Protein 5H91 (pdb70)

B-factor: mean 26.89, std 9.25, range [15.27, 72.57]

Organism: Levilactobacillus brevis (strain ATCC 367 / BCRC 12310 / CIP 105137 / JCM 1170 / LMG 11437 / NCIMB 947 / NCTC 947) (NCBI:txid387344)

Sequence (434 aa):
LTTEQLAKYIDHTNLKADATEADIKQLCDEAKKFNTASSVCVNSYWIPFVTEQLKGTDVNPIAVVGFPLGAMATESEIFEATTAIDQGAEEIDMVLNVGELKGGNDEKVLADIQQGLADAVHAKGKILKVILENALLTKDEIVRACQLSEKAGADFVKTSTGYSTSGAKVEDVKLMRETVGDRLGVKASGGIHSREEALAMIDDAGASRMGVSSATVAILTLTTEQLAKYIDHTNLKADATEADIKQLCDEAKKFNTASVCVNSYWIPFVTEQLKGTDVNPIAVVGFPLGAMATESEIFEATTAIDQGAEEIDMVLNVGELKGGNDEKVLADIQGLADAVHAKGKILKVILENALLTKDEIVRACQLSEKAGADFVKTSTGYSTSGAKVEDVKLMRETVGDRLGVKASGGIHSREEALAMIDAGASRMGVSATVAILT

InterPro domains:
  IPR002915 DeoC/FbaB/LacD aldolase [PF01791] (9-212)
  IPR002915 DeoC/FbaB/LacD aldolase [SM01133] (7-220)
  IPR011343 Deoxyribose-phosphate aldolase [PIRSF001357] (4-225)
  IPR011343 Deoxyribose-phosphate aldolase [PTHR10889] (4-224)
  IPR011343 Deoxyribose-phosphate aldolase [TIGR00126] (7-217)
  IPR011343 Deoxyribose-phosphate aldolase [cd00959] (8-212)
  IPR013785 Aldolase-type TIM barrel [G3DSA:3.20.20.70] (3-229)
  IPR028581 Deoxyribose-phosphate aldolase type I [MF_00114] (6-222)

Nearest PDB structures (foldseek):
  5h91-assembly1_B  TM=1.003E+00  e=4.772E-48  Levilactobacillus brevis
  4xbk-assembly1_B  TM=1.003E+00  e=1.046E-47  Levilactobacillus brevis ATCC 14869 = DSM 20054
  4xbs-assembly1_B  TM=1.002E+00  e=2.148E-47  Levilactobacillus brevis ATCC 14869 = DSM 20054
  6msw-assembly2_B  TM=9.819E-01  e=1.161E-30  Halalkalibacterium halodurans C-125
  6d33-assembly1_B  TM=9.841E-01  e=3.769E-30  Halalkalibacterium halodurans C-125

Solvent-accessible surface area: 15755 Å² total; per-residue (Å²): 98,67,61,116,83,0,0,110,57,0,0,2,16,29,17,130,17,46,5,25,66,73,57,0,93,101,7,0,59,32,0,77,160,34,60,1,18,1,0,0,0,9,2,39,14,0,66,44,0,40,119,38,5,155,84,61,121,6,56,12,0,0,2,0,4,18,3,10,2,9,10,7,32,81,1,0,49,60,6,0,32,16,1,13,100,57,15,0,58,12,0,0,0,0,0,5,1,3,2,9,74,41,50,33,38,122,101,0,23,64,3,0,61,17,0,0,87,16,0,75,91,78,66,53,54,0,0,0,0,0,6,4,31,40,13,77,105,119,33,0,41,101,0,0,78,4,0,57,148,0,30,6,42,21,0,8,0,1,12,50,75,34,128,38,14,16,93,59,120,3,0,100,43,0,56,109,26,0,21,138,143,12,14,0,0,0,6,16,50,7,119,42,83,140,71,0,46,40,15,28,125,15,17,5,49,31,0,9,2,70,38,1,59,70,4,11,113,97,71,67,132,87,0,0,90,55,0,0,2,18,26,17,128,16,43,5,22,64,73,57,0,98,101,7,0,63,28,0,73,152,46,68,0,18,1,0,0,0,9,3,38,15,0,63,36,0,40,112,31,4,168,86,58,126,5,53,11,0,0,2,0,3,21,3,10,2,10,18,8,32,81,0,0,47,66,8,0,26,15,1,17,116,49,16,0,58,12,0,0,0,1,0,4,0,2,2,0,67,41,41,40,41,129,106,0,36,63,2,0,64,19,0,0,80,18,0,71,90,97,60,58,53,0,0,0,0,0,6,4,33,40,15,74,113,101,17,0,40,56,0,0,100,19,0,53,148,0,30,7,42,22,0,8,0,1,12,51,73,34,124,37,14,16,87,42,111,4,0,89,43,0,56,131,21,0,23,139,140,11,13,0,0,0,8,19,53,7,122,34,78,122,75,0,46,43,17,30,125,7,14,4,48,30,0,8,4,75,31,0,58,68,2,9,117

Secondary structure (DSSP, 8-state):
--HHHHHTTEEEE---TT--HHHHHHHHHHHHHHT-SEEEE-GGGHHHHHHHHTTSSPEEEEE-STTT--S-HHHHHHHHHHHHHTT-SEEEEE--HHHHHTT-HHHHHHHHHHHHHHHHHTT-EEEEE--GGGS-HHHHHHHHHHHHHHT-SEEE---SSSS----HHHHHHHHHHHTTSSEEEEESS--SHHHHHHHHHHT-SEEEESSHHHHH-/--HHHHGGGEEEE---TT--HHHHHHHHHHHHHHT-SEEEE-GGGHHHHHHHTTTSSPEEEEE-STTT--S-HHHHHHHHHHHHHTT-SEEEEE--HHHHHTT-HHHHHHHHHHHHHHHHHTT-EEEEE--GGGS-HHHHHHHHHHHHHHT-SEEE---SSSS----HHHHHHHHHHHTTSSEEEEESS--SHHHHHHHHHHT-SEEEES-HHHHH-

Foldseek 3Di:
DALLVLQQQEQAEDEDPPQDLVNLLVSLVVCQVSVHQEHEYAQVCLLVSQVSCPPHNYAYAYEFPPDQLPDDLVVSLVSRLVSVVSGHQEYEYEFNQVCLVVVVLVVSLVSLLSNQVSQVVSPHAYEYEDQCVSDDLVSLLVNLVSNVVSPHQEYEHRRQPDPFFFDLVSLLSSCVNCPVRHAYEGEYPQAELVSSVSSVVSGHSHYYDHNSVRHSD/DALLVLLQQEQAEDEDPPQDLVNLLVSLVVCQVSVHQEHEYA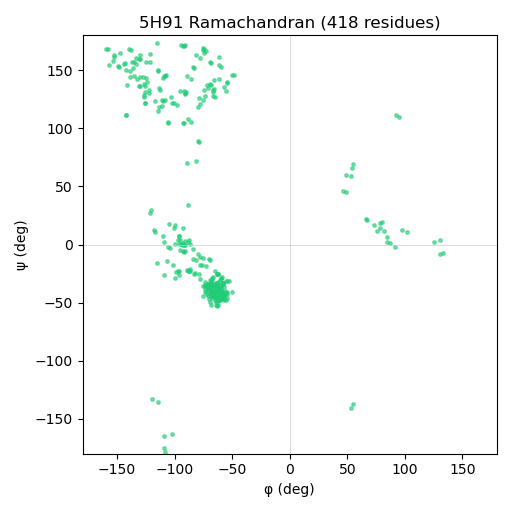LVCLLVSQVSQPPHNHAYAYEFPPDQLQDDLVRRQCSRLVSVVSGHQEYEYEFNQVCLVVVVLVVSLVSLLSNQVSQVVSVHAYEYADQQVSDDLVSLLSNLVSNVVSPHQEYEHRRQPDDFFFDLVSLLSSCVNCPVVHAYEGEYDQAELVSSVSSVVSGHSHYYDNNSVRHSD

Radius of gyration: 21.19 Å; Cα contacts (8 Å, |Δi|>4): 996; chains: 2; bounding box: 48×64×49 Å

CATH classification: 3.20.20.70

Structure (mmCIF, N/CA/C/O backbone):
data_5H91
#
_entry.id   5H91
#
_cell.length_a   97.381
_cell.length_b   97.381
_cell.length_c   119.921
_cell.angle_alpha   90.00
_cell.angle_beta   90.00
_cell.angle_gamma   90.00
#
_symmetry.space_group_name_H-M   'P 41 21 2'
#
loop_
_entity.id
_entity.type
_entity.pdbx_description
1 polymer 'Deoxyribose-phosphate aldolase'
2 non-polymer 'ACETIC ACID'
3 water water
#
loop_
_atom_site.group_PDB
_atom_site.id
_atom_site.type_symbol
_atom_site.label_atom_id
_atom_site.label_alt_id
_atom_site.label_comp_id
_atom_site.label_asym_id
_atom_site.label_entity_id
_atom_site.label_seq_id
_atom_site.pdbx_PDB_ins_code
_atom_site.Cartn_x
_atom_site.Cartn_y
_atom_site.Cartn_z
_atom_site.occupancy
_atom_site.B_iso_or_equiv
_atom_site.auth_seq_id
_atom_site.auth_comp_id
_atom_site.auth_asym_id
_atom_site.auth_atom_id
_atom_site.pdbx_PDB_model_num
ATOM 1 N N . LEU A 1 39 ? -14.953 -3.621 -37.319 1.00 54.94 3 LEU A N 1
ATOM 2 C CA . LEU A 1 39 ? -14.441 -3.997 -36.003 1.00 46.03 3 LEU A CA 1
ATOM 3 C C . LEU A 1 39 ? -12.914 -3.881 -35.941 1.00 38.55 3 LEU A C 1
ATOM 4 O O . LEU A 1 39 ? -12.197 -4.667 -36.560 1.00 48.30 3 LEU A O 1
ATOM 9 N N . THR A 1 40 ? -12.428 -2.889 -35.198 1.00 41.44 4 THR A N 1
ATOM 10 C CA . THR A 1 40 ? -10.998 -2.732 -34.949 1.00 38.86 4 THR A CA 1
ATOM 11 C C . THR A 1 40 ? -10.512 -3.811 -33.983 1.00 44.93 4 THR A C 1
ATOM 12 O O . THR A 1 40 ? -11.318 -4.495 -33.342 1.00 37.92 4 THR A O 1
ATOM 16 N N . THR A 1 41 ? -9.195 -3.962 -33.879 1.00 40.29 5 THR A N 1
ATOM 17 C CA . THR A 1 41 ? -8.619 -4.944 -32.966 1.00 35.87 5 THR A CA 1
ATOM 18 C C . THR A 1 41 ? -8.955 -4.597 -31.513 1.00 38.97 5 THR A C 1
ATOM 19 O O . THR A 1 41 ? -9.150 -5.490 -30.688 1.00 37.40 5 THR A O 1
ATOM 23 N N . GLU A 1 42 ? -9.046 -3.306 -31.204 1.00 33.40 6 GLU A N 1
ATOM 24 C CA . GLU A 1 42 ? -9.410 -2.875 -29.852 1.00 35.96 6 GLU A CA 1
ATOM 25 C C . GLU A 1 42 ? -10.848 -3.263 -29.504 1.00 38.84 6 GLU A C 1
ATOM 26 O O . GLU A 1 42 ? -11.126 -3.717 -28.390 1.00 36.02 6 GLU A O 1
ATOM 32 N N . GLN A 1 43 ? -11.775 -3.071 -30.439 1.00 33.16 7 GLN A N 1
ATOM 33 C CA . GLN A 1 43 ? -13.164 -3.410 -30.134 1.00 37.50 7 GLN A CA 1
ATOM 34 C C . GLN A 1 43 ? -13.420 -4.920 -30.210 1.00 31.17 7 GLN A C 1
ATOM 35 O O . GLN A 1 43 ? -14.271 -5.439 -29.490 1.00 32.56 7 GLN A O 1
ATOM 41 N N . LEU A 1 44 ? -12.671 -5.629 -31.052 1.00 29.29 8 LEU A N 1
ATOM 42 C CA . LEU A 1 44 ? -12.781 -7.086 -31.087 1.00 31.19 8 LEU A CA 1
ATOM 43 C C . LEU A 1 44 ? -12.273 -7.662 -29.762 1.00 28.84 8 LEU A C 1
ATOM 44 O O . LEU A 1 44 ? -12.862 -8.596 -29.217 1.00 25.17 8 LEU A O 1
ATOM 49 N N . ALA A 1 45 ? -11.190 -7.093 -29.241 1.00 27.79 9 ALA A N 1
ATOM 50 C CA . ALA A 1 45 ? -10.646 -7.532 -27.956 1.00 28.58 9 ALA A CA 1
ATOM 51 C C . ALA A 1 45 ? -11.664 -7.416 -26.816 1.00 26.74 9 ALA A C 1
ATOM 52 O O . ALA A 1 45 ? -11.666 -8.231 -25.892 1.00 22.37 9 ALA A O 1
ATOM 54 N N . LYS A 1 46 ? -12.545 -6.422 -26.880 1.00 28.42 10 LYS A N 1
ATOM 55 C CA . LYS A 1 46 ? -13.540 -6.243 -25.823 1.00 26.17 10 LYS A CA 1
ATOM 56 C C . LYS A 1 46 ? -14.609 -7.353 -25.809 1.00 24.44 10 LYS A C 1
ATOM 57 O O . LYS A 1 46 ? -15.367 -7.487 -24.838 1.00 22.87 10 LYS A O 1
ATOM 63 N N . TYR A 1 47 ? -14.672 -8.150 -26.874 1.00 22.51 11 TYR A N 1
ATOM 64 C CA . TYR A 1 47 ? -15.559 -9.314 -26.889 1.00 24.30 11 TYR A CA 1
ATOM 65 C C . TYR A 1 47 ? -14.943 -10.512 -26.178 1.00 21.71 11 TYR A C 1
ATOM 66 O O . TYR A 1 47 ? -15.633 -11.505 -25.920 1.00 23.18 11 TYR A O 1
ATOM 75 N N . ILE A 1 48 ? -13.646 -10.441 -25.896 1.00 19.97 12 ILE A N 1
ATOM 76 C CA . ILE A 1 48 ? -12.885 -11.656 -25.605 1.00 20.87 12 ILE A CA 1
ATOM 77 C C . ILE A 1 48 ? -12.588 -11.888 -24.124 1.00 20.56 12 ILE A C 1
ATOM 78 O O . ILE A 1 48 ? -12.074 -11.007 -23.426 1.00 19.18 12 ILE A O 1
ATOM 83 N N . ASP A 1 49 ? -12.949 -13.078 -23.646 1.00 19.32 13 ASP A N 1
ATOM 84 C CA . ASP A 1 49 ? -12.464 -13.571 -22.372 1.00 18.65 13 ASP A CA 1
ATOM 85 C C . ASP A 1 49 ? -11.228 -14.384 -22.728 1.00 19.22 13 ASP A C 1
ATOM 86 O O . ASP A 1 49 ? -11.342 -15.475 -23.268 1.00 18.56 13 ASP A O 1
ATOM 91 N N . HIS A 1 50 ? -10.051 -13.830 -22.457 1.00 19.18 14 HIS A N 1
ATOM 92 C CA . HIS A 1 50 ? -8.784 -14.461 -22.825 1.00 20.09 14 HIS A CA 1
ATOM 93 C C . HIS A 1 50 ? -8.479 -15.566 -21.810 1.00 18.62 14 HIS A C 1
ATOM 94 O O . HIS A 1 50 ? -8.459 -15.320 -20.598 1.00 19.41 14 HIS A O 1
ATOM 101 N N . THR A 1 51 ? -8.243 -16.773 -22.313 1.00 19.78 15 THR A N 1
ATOM 102 C CA . THR A 1 51 ? -8.422 -17.987 -21.522 1.00 18.15 15 THR A CA 1
ATOM 103 C C . THR A 1 51 ? -7.231 -18.948 -21.590 1.00 19.29 15 THR A C 1
ATOM 104 O O . THR A 1 51 ? -6.660 -19.184 -22.659 1.00 18.85 15 THR A O 1
ATOM 108 N N . ASN A 1 52 ? -6.845 -19.486 -20.435 1.00 18.60 16 ASN A N 1
ATOM 109 C CA . ASN A 1 52 ? -5.991 -20.674 -20.396 1.00 18.41 16 ASN A CA 1
ATOM 110 C C . ASN A 1 52 ? -6.455 -21.536 -19.236 1.00 19.36 16 ASN A C 1
ATOM 111 O O . ASN A 1 52 ? -6.299 -21.152 -18.068 1.00 18.14 16 ASN A O 1
ATOM 116 N N . LEU A 1 53 ? -7.024 -22.692 -19.568 1.00 18.88 17 LEU A N 1
ATOM 117 C CA . LEU A 1 53 ? -7.598 -23.584 -18.567 1.00 18.81 17 LEU A CA 1
ATOM 118 C C . LEU A 1 53 ? -6.884 -24.924 -18.557 1.00 20.46 17 LEU A C 1
ATOM 119 O O . LEU A 1 53 ? -7.368 -25.891 -17.959 1.00 18.95 17 LEU A O 1
ATOM 124 N N . LYS A 1 54 ? -5.733 -25.002 -19.223 1.00 18.85 18 LYS A N 1
ATOM 125 C CA . LYS A 1 54 ? -5.052 -26.289 -19.345 1.00 19.43 18 LYS A CA 1
ATOM 126 C C . LYS A 1 54 ? -4.564 -26.780 -17.981 1.00 16.56 18 LYS A C 1
ATOM 127 O O . LYS A 1 54 ? -4.100 -25.989 -17.153 1.00 18.88 18 LYS A O 1
ATOM 133 N N . ALA A 1 55 ? -4.675 -28.085 -17.753 1.00 18.00 19 ALA A N 1
ATOM 134 C CA . ALA A 1 55 ? -4.330 -28.673 -16.457 1.00 18.06 19 ALA A CA 1
ATOM 135 C C . ALA A 1 55 ? -2.858 -28.491 -16.125 1.00 21.38 19 ALA A C 1
ATOM 136 O O . ALA A 1 55 ? -2.480 -28.471 -14.947 1.00 20.07 19 ALA A O 1
ATOM 138 N N . ASP A 1 56 ? -2.023 -28.347 -17.153 1.00 18.64 20 ASP A N 1
ATOM 139 C CA . ASP A 1 56 ? -0.592 -28.175 -16.903 1.00 19.93 20 ASP A CA 1
ATOM 140 C C . ASP A 1 56 ? -0.099 -26.724 -17.000 1.00 20.30 20 ASP A C 1
ATOM 141 O O . ASP A 1 56 ? 1.106 -26.479 -17.063 1.00 21.30 20 ASP A O 1
ATOM 146 N N . ALA A 1 57 ? -1.017 -25.760 -16.998 1.00 19.90 21 ALA A N 1
ATOM 147 C CA . ALA A 1 57 ? -0.612 -24.347 -17.038 1.00 19.69 21 ALA A CA 1
ATOM 148 C C . ALA A 1 57 ? 0.163 -23.944 -15.777 1.00 21.41 21 ALA A C 1
ATOM 149 O O . ALA A 1 57 ? -0.318 -24.125 -14.657 1.00 19.49 21 ALA A O 1
ATOM 151 N N . THR A 1 58 ? 1.353 -23.368 -15.957 1.00 18.82 22 THR A N 1
ATOM 152 C CA . THR A 1 58 ? 2.176 -22.960 -14.825 1.00 18.83 22 THR A CA 1
ATOM 153 C C . THR A 1 58 ? 1.886 -21.527 -14.411 1.00 20.82 22 THR A C 1
ATOM 154 O O . THR A 1 58 ? 1.184 -20.799 -15.112 1.00 21.09 22 THR A O 1
ATOM 158 N N . GLU A 1 59 ? 2.449 -21.108 -13.282 1.00 19.41 23 GLU A N 1
ATOM 159 C CA . GLU A 1 59 ? 2.298 -19.721 -12.861 1.00 20.29 23 GLU A CA 1
ATOM 160 C C . GLU A 1 59 ? 2.801 -18.781 -13.954 1.00 22.24 23 GLU A C 1
ATOM 161 O O . GLU A 1 59 ? 2.191 -17.734 -14.229 1.00 22.16 23 GLU A O 1
ATOM 167 N N . ALA A 1 60 ? 3.907 -19.158 -14.589 1.00 22.38 24 ALA A N 1
ATOM 168 C CA . ALA A 1 60 ? 4.462 -18.337 -15.666 1.00 23.89 24 ALA A CA 1
ATOM 169 C C . ALA A 1 60 ? 3.494 -18.253 -16.845 1.00 23.34 24 ALA A C 1
ATOM 170 O O . ALA A 1 60 ? 3.353 -17.188 -17.456 1.00 24.00 24 ALA A O 1
ATOM 172 N N . ASP A 1 61 ? 2.830 -19.364 -17.162 1.00 22.29 25 ASP A N 1
ATOM 173 C CA . ASP A 1 61 ? 1.820 -19.367 -18.223 1.00 19.43 25 ASP A CA 1
ATOM 174 C C . ASP A 1 61 ? 0.657 -18.434 -17.883 1.00 21.69 25 ASP A C 1
ATOM 175 O O . ASP A 1 61 ? 0.159 -17.708 -18.741 1.00 20.50 25 ASP A O 1
ATOM 180 N N . ILE A 1 62 ? 0.223 -18.454 -16.627 1.00 21.24 26 ILE A N 1
ATOM 181 C CA . ILE A 1 62 ? -0.883 -17.597 -16.213 1.00 19.95 26 ILE A CA 1
ATOM 182 C C . ILE A 1 62 ? -0.446 -16.124 -16.180 1.00 21.57 26 ILE A C 1
ATOM 183 O O . ILE A 1 62 ? -1.218 -15.228 -16.523 1.00 20.37 26 ILE A O 1
ATOM 188 N N . LYS A 1 63 ? 0.803 -15.865 -15.810 1.00 22.12 27 LYS A N 1
ATOM 189 C CA . LYS A 1 63 ? 1.282 -14.488 -15.870 1.00 22.90 27 LYS A CA 1
ATOM 190 C C . LYS A 1 63 ? 1.297 -13.980 -17.313 1.00 20.02 27 LYS A C 1
ATOM 191 O O . LYS A 1 63 ? 0.924 -12.833 -17.574 1.00 23.70 27 LYS A O 1
ATOM 197 N N . GLN A 1 64 ? 1.729 -14.828 -18.245 1.00 21.31 28 GLN A N 1
ATOM 198 C CA . GLN A 1 64 ? 1.738 -14.456 -19.660 1.00 23.38 28 GLN A CA 1
ATOM 199 C C . GLN A 1 64 ? 0.321 -14.221 -20.173 1.00 21.86 28 GLN A C 1
ATOM 200 O O . GLN A 1 64 ? 0.077 -13.299 -20.950 1.00 23.36 28 GLN A O 1
ATOM 206 N N . LEU A 1 65 ? -0.613 -15.057 -19.731 1.00 20.72 29 LEU A N 1
ATOM 207 C CA . LEU A 1 65 ? -2.017 -14.877 -20.083 1.00 19.41 29 LEU A CA 1
ATOM 208 C C . LEU A 1 65 ? -2.481 -13.487 -19.646 1.00 19.60 29 LEU A C 1
ATOM 209 O O . LEU A 1 65 ? -3.170 -12.778 -20.396 1.00 22.08 29 LEU A O 1
ATOM 214 N N . CYS A 1 66 ? -2.101 -13.095 -18.434 1.00 20.02 30 CYS A N 1
ATOM 215 C CA . CYS A 1 66 ? -2.452 -11.782 -17.913 1.00 20.95 30 CYS A CA 1
ATOM 216 C C . CYS A 1 66 ? -1.763 -10.655 -18.685 1.00 22.35 30 CYS A C 1
ATOM 217 O O . CYS A 1 66 ? -2.387 -9.631 -18.980 1.00 22.68 30 CYS A O 1
ATOM 220 N N . ASP A 1 67 ? -0.483 -10.842 -19.003 1.00 23.27 31 ASP A N 1
ATOM 221 C CA . ASP A 1 67 ? 0.259 -9.847 -19.783 1.00 24.35 31 ASP A CA 1
ATOM 222 C C . ASP A 1 67 ? -0.418 -9.609 -21.121 1.00 24.75 31 ASP A C 1
ATOM 223 O O . ASP A 1 67 ? -0.550 -8.464 -21.569 1.00 26.40 31 ASP A O 1
ATOM 228 N N . GLU A 1 68 ? -0.839 -10.697 -21.758 1.00 22.87 32 GLU A N 1
ATOM 229 C CA . GLU A 1 68 ? -1.479 -10.624 -23.067 1.00 23.09 32 GLU A CA 1
ATOM 230 C C . GLU A 1 68 ? -2.827 -9.919 -22.981 1.00 26.43 32 GLU A C 1
ATOM 231 O O . GLU A 1 68 ? -3.157 -9.109 -23.841 1.00 23.51 32 GLU A O 1
ATOM 237 N N . ALA A 1 69 ? -3.606 -10.223 -21.943 1.00 22.73 33 ALA A N 1
ATOM 238 C CA . ALA A 1 69 ? -4.902 -9.565 -21.777 1.00 21.15 33 ALA A CA 1
ATOM 239 C C . ALA A 1 69 ? -4.755 -8.069 -21.546 1.00 23.48 33 ALA A C 1
ATOM 240 O O . ALA A 1 69 ? -5.560 -7.281 -22.040 1.00 23.79 33 ALA A O 1
ATOM 242 N N . LYS A 1 70 ? -3.743 -7.674 -20.780 1.00 26.28 34 LYS A N 1
ATOM 243 C CA . LYS A 1 70 ? -3.526 -6.254 -20.518 1.00 24.62 34 LYS A CA 1
ATOM 244 C C . LYS A 1 70 ? -3.023 -5.518 -21.765 1.00 28.45 34 LYS A C 1
ATOM 245 O O . LYS A 1 70 ? -3.402 -4.367 -22.011 1.00 28.59 34 LYS A O 1
ATOM 251 N N . LYS A 1 71 ? -2.182 -6.181 -22.554 1.00 27.18 35 LYS A N 1
ATOM 252 C CA . LYS A 1 71 ? -1.667 -5.586 -23.790 1.00 26.40 35 LYS A CA 1
ATOM 253 C C . LYS A 1 71 ? -2.790 -5.311 -24.782 1.00 29.81 35 LYS A C 1
ATOM 254 O O . LYS A 1 71 ? -2.867 -4.232 -25.376 1.00 30.07 35 LYS A O 1
ATOM 260 N N . PHE A 1 72 ? -3.687 -6.276 -24.941 1.00 26.83 36 PHE A N 1
ATOM 261 C CA . PHE A 1 72 ? -4.761 -6.130 -25.910 1.00 24.41 36 PHE A CA 1
ATOM 262 C C . PHE A 1 72 ? -6.044 -5.547 -25.308 1.00 25.05 36 PHE A C 1
ATOM 263 O O . PHE A 1 72 ? -6.989 -5.258 -26.039 1.00 26.69 36 PHE A O 1
ATOM 271 N N . ASN A 1 73 ? -6.057 -5.357 -23.988 1.00 25.95 37 ASN A N 1
ATOM 272 C CA . ASN A 1 73 ? -7.231 -4.859 -23.264 1.00 27.89 37 ASN A CA 1
ATOM 273 C C . ASN A 1 73 ? -8.470 -5.702 -23.568 1.00 28.02 37 ASN A C 1
ATOM 274 O O . ASN A 1 73 ? -9.477 -5.200 -24.073 1.00 26.25 37 ASN A O 1
ATOM 279 N N . THR A 1 74 ? -8.384 -6.994 -23.279 1.00 24.15 38 THR A N 1
ATOM 280 C CA . THR A 1 74 ? -9.533 -7.875 -23.465 1.00 21.86 38 THR A CA 1
ATOM 281 C C . THR A 1 74 ? -10.559 -7.642 -22.360 1.00 23.46 38 THR A C 1
ATOM 282 O O . THR A 1 74 ? -10.283 -6.949 -21.376 1.00 24.02 38 THR A O 1
ATOM 286 N N . ALA A 1 75 ? -11.750 -8.212 -22.527 1.00 22.43 39 ALA A N 1
ATOM 287 C CA . ALA A 1 75 ? -12.799 -8.066 -21.525 1.00 22.02 39 ALA A CA 1
ATOM 288 C C . ALA A 1 75 ? -12.374 -8.694 -20.210 1.00 20.73 39 ALA A C 1
ATOM 289 O O . ALA A 1 75 ? -12.544 -8.105 -19.129 1.00 20.41 39 ALA A O 1
ATOM 291 N N A SER A 1 76 ? -11.841 -9.915 -20.302 0.76 21.57 40 SER A N 1
ATOM 292 N N B SER A 1 76 ? -11.796 -9.887 -20.292 0.24 21.53 40 SER A N 1
ATOM 293 C CA A SER A 1 76 ? -11.572 -10.728 -19.125 0.76 20.02 40 SER A CA 1
ATOM 294 C CA B SER A 1 76 ? -11.468 -10.620 -19.088 0.24 20.00 40 SER A CA 1
ATOM 295 C C A SER A 1 76 ? -10.315 -11.589 -19.279 0.76 20.03 40 SER A C 1
ATOM 296 C C B SER A 1 76 ? -10.322 -11.601 -19.278 0.24 20.03 40 SER A C 1
ATOM 297 O O A SER A 1 76 ? -9.771 -11.734 -20.377 0.76 19.62 40 SER A O 1
ATOM 298 O O B SER A 1 76 ? -9.853 -11.834 -20.395 0.24 19.65 40 SER A O 1
ATOM 303 N N . VAL A 1 77 ? -9.875 -12.163 -18.161 1.00 18.35 41 VAL A N 1
ATOM 304 C CA . VAL A 1 77 ? -8.928 -13.276 -18.158 1.00 17.23 41 VAL A CA 1
ATOM 305 C C . VAL A 1 77 ? -9.689 -14.414 -17.487 1.00 20.00 41 VAL A C 1
ATOM 306 O O . VAL A 1 77 ? -10.208 -14.239 -16.390 1.00 20.03 41 VAL A O 1
ATOM 310 N N . CYS A 1 78 ? -9.795 -15.557 -18.154 1.00 18.94 42 CYS A N 1
ATOM 311 C CA . CYS A 1 78 ? -10.561 -16.672 -17.602 1.00 19.17 42 CYS A CA 1
ATOM 312 C C . CYS A 1 78 ? -9.627 -17.809 -17.210 1.00 17.95 42 CYS A C 1
ATOM 313 O O . CYS A 1 78 ? -8.867 -18.299 -18.047 1.00 19.03 42 CYS A O 1
ATOM 316 N N . VAL A 1 79 ? -9.693 -18.235 -15.944 1.00 17.08 43 VAL A N 1
ATOM 317 C CA . VAL A 1 79 ? -8.828 -19.295 -15.432 1.00 17.86 43 VAL A CA 1
ATOM 318 C C . VAL A 1 79 ? -9.609 -20.230 -14.520 1.00 18.62 43 VAL A C 1
ATOM 319 O O . VAL A 1 79 ? -10.740 -19.921 -14.126 1.00 18.16 43 VAL A O 1
ATOM 323 N N . ASN A 1 80 ? -8.994 -21.365 -14.183 1.00 18.00 44 ASN A N 1
ATOM 324 C CA . ASN A 1 80 ? -9.524 -22.250 -13.152 1.00 17.49 44 ASN A CA 1
ATOM 325 C C . ASN A 1 80 ? -9.382 -21.577 -11.786 1.00 17.95 44 ASN A C 1
ATOM 326 O O . ASN A 1 80 ? -8.547 -20.689 -11.603 1.00 18.25 44 ASN A O 1
ATOM 331 N N . SER A 1 81 ? -10.197 -21.982 -10.818 1.00 16.05 45 SER A N 1
ATOM 332 C CA . SER A 1 81 ? -10.305 -21.211 -9.576 1.00 17.36 45 SER A CA 1
ATOM 333 C C . SER A 1 81 ? -9.030 -21.082 -8.739 1.00 15.73 45 SER A C 1
ATOM 334 O O . SER A 1 81 ? -8.882 -20.123 -7.966 1.00 17.95 45 SER A O 1
ATOM 337 N N . TYR A 1 82 ? -8.112 -22.035 -8.880 1.00 16.53 46 TYR A N 1
ATOM 338 C CA . TYR A 1 82 ? -6.855 -21.974 -8.149 1.00 17.14 46 TYR A CA 1
ATOM 339 C C . TYR A 1 82 ? -6.097 -20.687 -8.466 1.00 16.56 46 TYR A C 1
ATOM 340 O O . TYR A 1 82 ? -5.410 -20.137 -7.602 1.00 19.81 46 TYR A O 1
ATOM 349 N N . TRP A 1 83 ? -6.221 -20.204 -9.698 1.00 15.73 47 TRP A N 1
ATOM 350 C CA . TRP A 1 83 ? -5.415 -19.057 -10.135 1.00 19.26 47 TRP A CA 1
ATOM 351 C C . TRP A 1 83 ? -6.058 -17.690 -9.918 1.00 19.22 47 TRP A C 1
ATOM 352 O O . TRP A 1 83 ? -5.462 -16.668 -10.261 1.00 20.05 47 TRP A O 1
ATOM 363 N N . ILE A 1 84 ? -7.266 -17.657 -9.364 1.00 19.65 48 ILE A N 1
ATOM 364 C CA . ILE A 1 84 ? -7.967 -16.375 -9.196 1.00 19.70 48 ILE A CA 1
ATOM 365 C C . ILE A 1 84 ? -7.212 -15.325 -8.340 1.00 19.79 48 ILE A C 1
ATOM 366 O O . ILE A 1 84 ? -7.115 -14.167 -8.751 1.00 20.16 48 ILE A O 1
ATOM 371 N N . PRO A 1 85 ? -6.649 -15.718 -7.174 1.00 19.33 49 PRO A N 1
ATOM 372 C CA . PRO A 1 85 ? -5.882 -14.700 -6.438 1.00 20.77 49 PRO A CA 1
ATOM 373 C C . PRO A 1 85 ? -4.717 -14.117 -7.251 1.00 21.56 49 PRO A C 1
ATOM 374 O O . PRO A 1 85 ? -4.492 -12.901 -7.224 1.00 23.71 49 PRO A O 1
ATOM 378 N N . PHE A 1 86 ? -4.001 -14.975 -7.967 1.00 20.57 50 PHE A N 1
ATOM 379 C CA . PHE A 1 86 ? -2.851 -14.545 -8.752 1.00 22.12 50 PHE A CA 1
ATOM 380 C C . PHE A 1 86 ? -3.288 -13.616 -9.879 1.00 22.66 50 PHE A C 1
ATOM 381 O O . PHE A 1 86 ? -2.702 -12.544 -10.073 1.00 21.07 50 PHE A O 1
ATOM 389 N N . VAL A 1 87 ? -4.322 -14.023 -10.614 1.00 19.75 51 VAL A N 1
ATOM 390 C CA . VAL A 1 87 ? -4.834 -13.224 -11.728 1.00 19.77 51 VAL A CA 1
ATOM 391 C C . VAL A 1 87 ? -5.347 -11.870 -11.246 1.00 22.02 51 VAL A C 1
ATOM 392 O O . VAL A 1 87 ? -5.094 -10.836 -11.875 1.00 21.11 51 VAL A O 1
ATOM 396 N N . THR A 1 88 ? -6.055 -11.871 -10.122 1.00 20.46 52 THR A N 1
ATOM 397 C CA . THR A 1 88 ? -6.586 -10.636 -9.561 1.00 20.52 52 THR A CA 1
ATOM 398 C C . THR A 1 88 ? -5.472 -9.640 -9.250 1.00 22.95 52 THR A C 1
ATOM 399 O O . THR A 1 88 ? -5.585 -8.446 -9.556 1.00 24.24 52 THR A O 1
ATOM 403 N N . GLU A 1 89 ? -4.389 -10.132 -8.664 1.00 21.75 53 GLU A N 1
ATOM 404 C CA . GLU A 1 89 ? -3.243 -9.275 -8.383 1.00 23.89 53 GLU A CA 1
ATOM 405 C C . GLU A 1 89 ? -2.617 -8.746 -9.677 1.00 25.62 53 GLU A C 1
ATOM 406 O O . GLU A 1 89 ? -2.260 -7.563 -9.765 1.00 24.79 53 GLU A O 1
ATOM 412 N N . GLN A 1 90 ? -2.505 -9.606 -10.686 1.00 22.48 54 GLN A N 1
ATOM 413 C CA . GLN A 1 90 ? -1.885 -9.198 -11.951 1.00 22.78 54 GLN A CA 1
ATOM 414 C C . GLN A 1 90 ? -2.704 -8.134 -12.665 1.00 27.23 54 GLN A C 1
ATOM 415 O O . GLN A 1 90 ? -2.143 -7.250 -13.317 1.00 25.37 54 GLN A O 1
ATOM 421 N N . LEU A 1 91 ? -4.026 -8.209 -12.525 1.00 23.61 55 LEU A N 1
ATOM 422 C CA . LEU A 1 91 ? -4.921 -7.320 -13.263 1.00 24.65 55 LEU A CA 1
ATOM 423 C C . LEU A 1 91 ? -5.354 -6.103 -12.452 1.00 26.37 55 LEU A C 1
ATOM 424 O O . LEU A 1 91 ? -6.114 -5.261 -12.932 1.00 27.88 55 LEU A O 1
ATOM 429 N N . LYS A 1 92 ? -4.860 -6.014 -11.225 1.00 27.02 56 LYS A N 1
ATOM 430 C CA . LYS A 1 92 ? -5.179 -4.905 -10.343 1.00 30.06 56 LYS A CA 1
ATOM 431 C C . LYS A 1 92 ? -4.844 -3.577 -11.015 1.00 30.11 56 LYS A C 1
ATOM 432 O O . LYS A 1 92 ? -3.769 -3.420 -11.596 1.00 31.50 56 LYS A O 1
ATOM 438 N N . GLY A 1 93 ? -5.786 -2.642 -10.968 1.00 34.20 57 GLY A N 1
ATOM 439 C CA . GLY A 1 93 ? -5.568 -1.326 -11.535 1.00 35.53 57 GLY A CA 1
ATOM 440 C C . GLY A 1 93 ? -5.846 -1.236 -13.024 1.00 37.27 57 GLY A C 1
ATOM 441 O O . GLY A 1 93 ? -5.649 -0.179 -13.620 1.00 37.42 57 GLY A O 1
ATOM 442 N N . THR A 1 94 ? -6.297 -2.336 -13.626 1.00 28.77 58 THR A N 1
ATOM 443 C CA . THR A 1 94 ? -6.641 -2.348 -15.045 1.00 29.61 58 THR A CA 1
ATOM 444 C C . THR A 1 94 ? -8.129 -2.599 -15.255 1.00 28.36 58 THR A C 1
ATOM 445 O O . THR A 1 94 ? -8.862 -2.907 -14.312 1.00 29.09 58 THR A O 1
ATOM 449 N N . ASP A 1 95 ? -8.549 -2.491 -16.512 1.00 28.06 59 ASP A N 1
ATOM 450 C CA . ASP A 1 95 ? -9.940 -2.675 -16.909 1.00 32.14 59 ASP A CA 1
ATOM 451 C C . ASP A 1 95 ? -10.287 -4.131 -17.227 1.00 31.54 59 ASP A C 1
ATOM 452 O O . ASP A 1 95 ? -11.418 -4.433 -17.622 1.00 34.71 59 ASP A O 1
ATOM 457 N N . VAL A 1 96 ? -9.322 -5.030 -17.070 1.00 25.01 60 VAL A N 1
ATOM 458 C CA . VAL A 1 96 ? -9.546 -6.431 -17.415 1.00 23.87 60 VAL A CA 1
ATOM 459 C C . VAL A 1 96 ? -10.067 -7.169 -16.179 1.00 21.59 60 VAL A C 1
ATOM 460 O O . VAL A 1 96 ? -9.466 -7.068 -15.114 1.00 23.81 60 VAL A O 1
ATOM 464 N N . ASN A 1 97 ? -11.171 -7.906 -16.328 1.00 23.19 61 ASN A N 1
ATOM 465 C CA . ASN A 1 97 ? -11.782 -8.631 -15.206 1.00 22.48 61 ASN A CA 1
ATOM 466 C C . ASN A 1 97 ? -11.248 -10.053 -15.038 1.00 19.68 61 ASN A C 1
ATOM 467 O O . ASN A 1 97 ? -11.211 -10.806 -16.000 1.00 19.61 61 ASN A O 1
ATOM 472 N N . PRO A 1 98 ? -10.855 -10.438 -13.811 1.00 20.45 62 PRO A N 1
ATOM 473 C CA . PRO A 1 98 ? -10.637 -11.875 -13.603 1.00 19.46 62 PRO A CA 1
ATOM 474 C C . PRO A 1 98 ? -11.998 -12.569 -13.651 1.00 19.43 62 PRO A C 1
ATOM 475 O O . PRO A 1 98 ? -12.966 -12.014 -13.121 1.00 18.98 62 PRO A O 1
ATOM 479 N N . ILE A 1 99 ? -12.092 -13.725 -14.304 1.00 18.11 63 ILE A N 1
ATOM 480 C CA . ILE A 1 99 ? -13.302 -14.552 -14.208 1.00 17.67 63 ILE A CA 1
ATOM 481 C C . ILE A 1 99 ? -12.883 -16.004 -14.005 1.00 19.11 63 ILE A C 1
ATOM 482 O O . ILE A 1 99 ? -11.763 -16.380 -14.341 1.00 19.08 63 ILE A O 1
ATOM 487 N N . ALA A 1 100 ? -13.774 -16.814 -13.434 1.00 20.07 64 ALA A N 1
ATOM 488 C CA . ALA A 1 100 ? -13.452 -18.208 -13.124 1.00 17.49 64 ALA A CA 1
ATOM 489 C C . ALA A 1 100 ? -14.482 -19.162 -13.697 1.00 18.34 64 ALA A C 1
ATOM 490 O O . ALA A 1 100 ? -15.677 -18.843 -13.734 1.00 17.56 64 ALA A O 1
ATOM 492 N N . VAL A 1 101 ? -14.015 -20.331 -14.144 1.00 16.38 65 VAL A N 1
ATOM 493 C CA . VAL A 1 101 ? -14.900 -21.468 -14.386 1.00 17.98 65 VAL A CA 1
ATOM 494 C C . VAL A 1 101 ? -15.129 -22.178 -13.047 1.00 16.80 65 VAL A C 1
ATOM 495 O O . VAL A 1 101 ? -14.280 -22.096 -12.147 1.00 19.62 65 VAL A O 1
ATOM 499 N N . VAL A 1 102 ? -16.279 -22.838 -12.893 1.00 17.41 66 VAL A N 1
ATOM 500 C CA . VAL A 1 102 ? -16.530 -23.671 -11.711 1.00 17.04 66 VAL A CA 1
ATOM 501 C C . VAL A 1 102 ? -17.168 -24.988 -12.138 1.00 17.64 66 VAL A C 1
ATOM 502 O O . VAL A 1 102 ? -17.837 -25.048 -13.176 1.00 17.50 66 VAL A O 1
ATOM 506 N N . GLY A 1 103 ? -16.946 -26.047 -11.356 1.00 16.61 67 GLY A N 1
ATOM 507 C CA . GLY A 1 103 ? -17.445 -27.375 -11.714 1.00 18.81 67 GLY A CA 1
ATOM 508 C C . GLY A 1 103 ? -17.102 -27.743 -13.149 1.00 21.40 67 GLY A C 1
ATOM 509 O O . GLY A 1 103 ? -17.931 -28.271 -13.887 1.00 18.99 67 GLY A O 1
ATOM 510 N N . PHE A 1 104 ? -15.857 -27.481 -13.526 1.00 18.60 68 PHE A N 1
ATOM 511 C CA . PHE A 1 104 ? -15.454 -27.429 -14.922 1.00 18.05 68 PHE A CA 1
ATOM 512 C C . PHE A 1 104 ? -14.300 -28.402 -15.170 1.00 16.05 68 PHE A C 1
ATOM 513 O O . PHE A 1 104 ? -13.367 -28.471 -14.372 1.00 20.46 68 PHE A O 1
ATOM 521 N N . PRO A 1 105 ? -14.322 -29.112 -16.315 1.00 17.20 69 PRO A N 1
ATOM 522 C CA . PRO A 1 105 ? -15.294 -28.989 -17.409 1.00 17.17 69 PRO A CA 1
ATOM 523 C C . PRO A 1 105 ? -16.477 -29.975 -17.415 1.00 18.48 69 PRO A C 1
ATOM 524 O O . PRO A 1 105 ? -17.230 -29.975 -18.390 1.00 19.90 69 PRO A O 1
ATOM 528 N N . LEU A 1 106 ? -16.659 -30.794 -16.383 1.00 17.87 70 LEU A N 1
ATOM 529 C CA . LEU A 1 106 ? -17.646 -31.878 -16.490 1.00 18.64 70 LEU A CA 1
ATOM 530 C C . LEU A 1 106 ? -19.080 -31.537 -16.059 1.00 20.09 70 LEU A C 1
ATOM 531 O O . LEU A 1 106 ? -20.026 -32.227 -16.463 1.00 19.22 70 LEU A O 1
ATOM 536 N N . GLY A 1 107 ? -19.246 -30.501 -15.239 1.00 17.11 71 GLY A N 1
ATOM 537 C CA . GLY A 1 107 ? -20.577 -30.074 -14.822 1.00 16.85 71 GLY A CA 1
ATOM 538 C C . GLY A 1 107 ? -21.290 -31.092 -13.943 1.00 18.21 71 GLY A C 1
ATOM 539 O O . GLY A 1 107 ? -22.517 -31.079 -13.839 1.00 18.46 71 GLY A O 1
ATOM 540 N N . ALA A 1 108 ? -20.522 -31.965 -13.301 1.00 20.13 72 ALA A N 1
ATOM 541 C CA . ALA A 1 108 ? -21.106 -33.034 -12.485 1.00 18.25 72 ALA A CA 1
ATOM 542 C C . ALA A 1 108 ? -20.630 -32.948 -11.039 1.00 19.79 72 ALA A C 1
ATOM 543 O O . ALA A 1 108 ? -20.571 -33.950 -10.318 1.00 19.86 72 ALA A O 1
ATOM 545 N N . MET A 1 109 ? -20.291 -31.732 -10.626 1.00 18.29 73 MET A N 1
ATOM 546 C CA . MET A 1 109 ? -19.967 -31.429 -9.237 1.00 18.64 73 MET A CA 1
ATOM 547 C C . MET A 1 109 ? -21.260 -31.134 -8.461 1.00 19.72 73 MET A C 1
ATOM 548 O O . MET A 1 109 ? -22.192 -30.514 -8.996 1.00 20.48 73 MET A O 1
ATOM 553 N N . ALA A 1 110 ? -21.323 -31.586 -7.210 1.00 16.17 74 ALA A N 1
ATOM 554 C CA . ALA A 1 110 ? -22.489 -31.330 -6.365 1.00 18.15 74 ALA A CA 1
ATOM 555 C C . ALA A 1 110 ? -22.760 -29.831 -6.317 1.00 21.12 74 ALA A C 1
ATOM 556 O O . ALA A 1 110 ? -21.822 -29.030 -6.238 1.00 18.11 74 ALA A O 1
ATOM 558 N N . THR A 1 111 ? -24.032 -29.443 -6.362 1.00 19.04 75 THR A N 1
ATOM 559 C CA . THR A 1 111 ? -24.370 -28.023 -6.422 1.00 19.66 75 THR A CA 1
ATOM 560 C C . THR A 1 111 ? -23.801 -27.229 -5.247 1.00 20.45 75 THR A C 1
ATOM 561 O O . THR A 1 111 ? -23.259 -26.133 -5.442 1.00 19.29 75 THR A O 1
ATOM 565 N N . GLU A 1 112 ? -23.910 -27.769 -4.032 1.00 18.43 76 GLU A N 1
ATOM 566 C CA . GLU A 1 112 ? -23.395 -27.057 -2.858 1.00 20.65 76 GLU A CA 1
ATOM 567 C C . GLU A 1 112 ? -21.891 -26.798 -2.990 1.00 19.24 76 GLU A C 1
ATOM 568 O O . GLU A 1 112 ? -21.386 -25.755 -2.559 1.00 19.04 76 GLU A O 1
ATOM 574 N N . SER A 1 113 ? -21.182 -27.740 -3.602 1.00 17.38 77 SER A N 1
ATOM 575 C CA . SER A 1 113 ? -19.740 -27.600 -3.778 1.00 16.95 77 SER A CA 1
ATOM 576 C C . SER A 1 113 ? -19.403 -26.601 -4.895 1.00 18.62 77 SER A C 1
ATOM 577 O O . SER A 1 113 ? -18.418 -25.858 -4.798 1.00 18.65 77 SER A O 1
ATOM 580 N N . GLU A 1 114 ? -20.220 -26.570 -5.944 1.00 19.21 78 GLU A N 1
ATOM 581 C CA . GLU A 1 114 ? -20.069 -25.560 -6.989 1.00 18.73 78 GLU A CA 1
ATOM 582 C C . GLU A 1 114 ? -20.277 -24.163 -6.432 1.00 18.98 78 GLU A C 1
ATOM 583 O O . GLU A 1 114 ? -19.561 -23.222 -6.792 1.00 18.23 78 GLU A O 1
ATOM 589 N N . ILE A 1 115 ? -21.272 -24.025 -5.562 1.00 17.81 79 ILE A N 1
ATOM 590 C CA . ILE A 1 115 ? -21.537 -22.741 -4.926 1.00 15.57 79 ILE A CA 1
ATOM 591 C C . ILE A 1 115 ? -20.344 -22.277 -4.075 1.00 17.31 79 ILE A C 1
ATOM 592 O O . ILE A 1 115 ? -19.930 -21.113 -4.144 1.00 19.14 79 ILE A O 1
ATOM 597 N N . PHE A 1 116 ? -19.787 -23.186 -3.283 1.00 16.41 80 PHE A N 1
ATOM 598 C CA . PHE A 1 116 ? -18.604 -22.862 -2.493 1.00 18.15 80 PHE A CA 1
ATOM 599 C C . PHE A 1 116 ? -17.463 -22.433 -3.417 1.00 18.39 80 PHE A 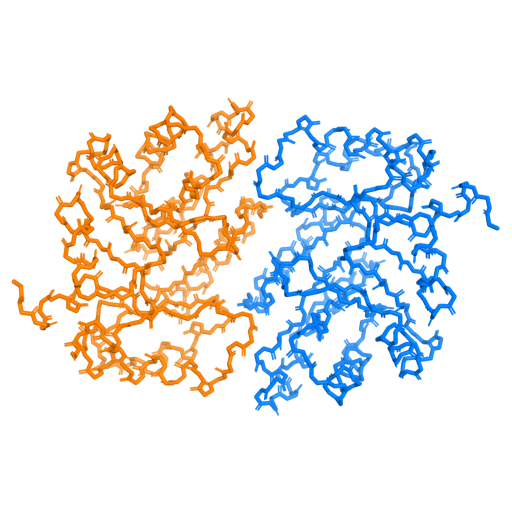C 1
ATOM 600 O O . PHE A 1 116 ? -16.759 -21.455 -3.136 1.00 17.12 80 PHE A O 1
ATOM 608 N N . GLU A 1 117 ? -17.262 -23.159 -4.515 1.00 15.90 81 GLU A N 1
ATOM 609 C CA . GLU A 1 117 ? -16.168 -22.805 -5.425 1.00 16.52 81 GLU A CA 1
ATOM 610 C C . GLU A 1 117 ? -16.415 -21.414 -6.022 1.00 20.05 81 GLU A C 1
ATOM 611 O O . GLU A 1 117 ? -15.489 -20.596 -6.141 1.00 18.94 81 GLU A O 1
ATOM 617 N N . ALA A 1 118 ? -17.669 -21.139 -6.377 1.00 17.50 82 ALA A N 1
ATOM 618 C CA . ALA A 1 118 ? -18.015 -19.859 -7.002 1.00 19.06 82 ALA A CA 1
ATOM 619 C C . ALA A 1 118 ? -17.948 -18.688 -6.037 1.00 19.19 82 ALA A C 1
ATOM 620 O O . ALA A 1 118 ? -17.432 -17.620 -6.388 1.00 18.01 82 ALA A O 1
ATOM 622 N N . THR A 1 119 ? -18.484 -18.865 -4.832 1.00 18.67 83 THR A N 1
ATOM 623 C CA . THR A 1 119 ? -18.466 -17.780 -3.850 1.00 18.96 83 THR A CA 1
ATOM 624 C C . THR A 1 119 ? -17.030 -17.472 -3.433 1.00 21.36 83 THR A C 1
ATOM 625 O O . THR A 1 119 ? -16.655 -16.310 -3.267 1.00 19.43 83 THR A O 1
ATOM 629 N N . THR A 1 120 ? -16.222 -18.516 -3.276 1.00 18.32 84 THR A N 1
ATOM 630 C CA . THR A 1 120 ? -14.803 -18.335 -2.973 1.00 18.96 84 THR A CA 1
ATOM 631 C C . THR A 1 120 ? -14.085 -17.605 -4.110 1.00 17.66 84 THR A C 1
ATOM 632 O O . THR A 1 120 ? -13.336 -16.656 -3.873 1.00 19.35 84 THR A O 1
ATOM 636 N N . ALA A 1 121 ? -14.320 -18.031 -5.346 1.00 16.80 85 ALA A N 1
ATOM 637 C CA . ALA A 1 121 ? -13.671 -17.384 -6.480 1.00 17.63 85 ALA A CA 1
ATOM 638 C C . ALA A 1 121 ? -14.045 -15.896 -6.587 1.00 18.92 85 ALA A C 1
ATOM 639 O O . ALA A 1 121 ? -13.175 -15.051 -6.829 1.00 19.01 85 ALA A O 1
ATOM 641 N N . ILE A 1 122 ? -15.324 -15.572 -6.406 1.00 17.36 86 ILE A N 1
ATOM 642 C CA . ILE A 1 122 ? -15.745 -14.173 -6.473 1.00 18.05 86 ILE A CA 1
ATOM 643 C C . ILE A 1 122 ? -15.096 -13.375 -5.344 1.00 17.76 86 ILE A C 1
ATOM 644 O O . ILE A 1 122 ? -14.580 -12.269 -5.558 1.00 20.19 86 ILE A O 1
ATOM 649 N N . ASP A 1 123 ? -15.113 -13.932 -4.138 1.00 17.15 87 ASP A N 1
ATOM 650 C CA . ASP A 1 123 ? -14.521 -13.253 -2.992 1.00 17.12 87 ASP A CA 1
ATOM 651 C C . ASP A 1 123 ? -13.038 -12.978 -3.204 1.00 21.70 87 ASP A C 1
ATOM 652 O O . ASP A 1 123 ? -12.500 -11.999 -2.679 1.00 22.26 87 ASP A O 1
ATOM 657 N N . GLN A 1 124 ? -12.386 -13.829 -3.992 1.00 17.54 88 GLN A N 1
ATOM 658 C CA . GLN A 1 124 ? -10.955 -13.696 -4.247 1.00 18.83 88 GLN A CA 1
ATOM 659 C C . GLN A 1 124 ? -10.632 -12.886 -5.507 1.00 22.44 88 GLN A C 1
ATOM 660 O O . GLN A 1 124 ? -9.460 -12.721 -5.854 1.00 22.11 88 GLN A O 1
ATOM 666 N N . GLY A 1 125 ? -11.663 -12.392 -6.191 1.00 19.94 89 GLY A N 1
ATOM 667 C CA . GLY A 1 125 ? -11.457 -11.458 -7.288 1.00 21.26 89 GLY A CA 1
ATOM 668 C C . GLY A 1 125 ? -12.205 -11.706 -8.587 1.00 18.99 89 GLY A C 1
ATOM 669 O O . GLY A 1 125 ? -12.171 -10.866 -9.503 1.00 19.87 89 GLY A O 1
ATOM 670 N N . ALA A 1 126 ? -12.883 -12.847 -8.695 1.00 18.05 90 ALA A N 1
ATOM 671 C CA . ALA A 1 126 ? -13.643 -13.131 -9.914 1.00 19.01 90 ALA A CA 1
ATOM 672 C C . ALA A 1 126 ? -14.845 -12.197 -10.055 1.00 20.04 90 ALA A C 1
ATOM 673 O O . ALA A 1 126 ? -15.558 -11.934 -9.079 1.00 19.13 90 ALA A O 1
ATOM 675 N N . GLU A 1 127 ? -15.076 -11.704 -11.272 1.00 18.11 91 GLU A N 1
ATOM 676 C CA . GLU A 1 127 ? -16.190 -10.789 -11.522 1.00 19.88 91 GLU A CA 1
ATOM 677 C C . GLU A 1 127 ? -17.311 -11.474 -12.277 1.00 18.45 91 GLU A C 1
ATOM 678 O O . GLU A 1 127 ? -18.428 -10.939 -12.381 1.00 19.32 91 GLU A O 1
ATOM 684 N N . GLU A 1 128 ? -17.000 -12.639 -12.841 1.00 19.05 92 GLU A N 1
ATOM 685 C CA . GLU A 1 128 ? -17.987 -13.465 -13.528 1.00 18.17 92 GLU A CA 1
ATOM 686 C C . GLU A 1 128 ? -17.636 -14.914 -13.251 1.00 17.94 92 GLU A C 1
ATOM 687 O O . GLU A 1 128 ? -16.478 -15.242 -12.962 1.00 18.84 92 GLU A O 1
ATOM 693 N N . ILE A 1 129 ? -18.641 -15.775 -13.335 1.00 17.82 93 ILE A N 1
ATOM 694 C CA . ILE A 1 129 ? -18.451 -17.203 -13.151 1.00 16.40 93 ILE A CA 1
ATOM 695 C C . ILE A 1 129 ? -19.030 -17.912 -14.361 1.00 18.42 93 ILE A C 1
ATOM 696 O O . ILE A 1 129 ? -20.174 -17.648 -14.751 1.00 18.66 93 ILE A O 1
ATOM 701 N N . ASP A 1 130 ? -18.243 -18.793 -14.973 1.00 16.71 94 ASP A N 1
ATOM 702 C CA . ASP A 1 130 ? -18.731 -19.640 -16.057 1.00 18.52 94 ASP A CA 1
ATOM 703 C C . ASP A 1 130 ? -18.914 -21.064 -15.519 1.00 18.86 94 ASP A C 1
ATOM 704 O O . ASP A 1 130 ? -17.920 -21.757 -15.293 1.00 18.05 94 ASP A O 1
ATOM 709 N N . MET A 1 131 ? -20.160 -21.499 -15.293 1.00 18.51 95 MET A N 1
ATOM 710 C CA . MET A 1 131 ? -20.417 -22.861 -14.811 1.00 17.48 95 MET A CA 1
ATOM 711 C C . MET A 1 131 ? -20.703 -23.786 -15.990 1.00 17.61 95 MET A C 1
ATOM 712 O O . MET A 1 131 ? -20.839 -23.319 -17.128 1.00 20.15 95 MET A O 1
ATOM 717 N N . VAL A 1 132 ? -20.791 -25.089 -15.729 1.00 18.28 96 VAL A N 1
ATOM 718 C CA . VAL A 1 132 ? -21.151 -26.047 -16.766 1.00 16.55 96 VAL A CA 1
ATOM 719 C C . VAL A 1 132 ? -22.508 -26.647 -16.435 1.00 19.14 96 VAL A C 1
ATOM 720 O O . VAL A 1 132 ? -22.771 -27.004 -15.282 1.00 20.14 96 VAL A O 1
ATOM 724 N N . LEU A 1 133 ? -23.375 -26.732 -17.444 1.00 17.46 97 LEU A N 1
ATOM 725 C CA . LEU A 1 133 ? -24.669 -27.407 -17.316 1.00 18.63 97 LEU A CA 1
ATOM 726 C C . LEU A 1 133 ? -24.503 -28.803 -16.720 1.00 18.98 97 LEU A C 1
ATOM 727 O O . LEU A 1 133 ? -23.498 -29.466 -16.968 1.00 21.36 97 LEU A O 1
ATOM 732 N N . ASN A 1 134 ? -25.469 -29.255 -15.917 1.00 18.42 98 ASN A N 1
ATOM 733 C CA . ASN A 1 134 ? -25.497 -30.664 -15.556 1.00 18.60 98 ASN A CA 1
ATOM 734 C C . ASN A 1 134 ? -26.091 -31.406 -16.754 1.00 20.67 98 ASN A C 1
ATOM 735 O O . ASN A 1 134 ? -27.307 -31.587 -16.842 1.00 21.04 98 ASN A O 1
ATOM 740 N N . VAL A 1 135 ? -25.223 -31.800 -17.686 1.00 20.12 99 VAL A N 1
ATOM 741 C CA . VAL A 1 135 ? -25.643 -32.372 -18.962 1.00 18.41 99 VAL A CA 1
ATOM 742 C C . VAL A 1 135 ? -26.370 -33.706 -18.757 1.00 21.12 99 VAL A C 1
ATOM 743 O O . VAL A 1 135 ? -27.383 -33.975 -19.417 1.00 22.86 99 VAL A O 1
ATOM 747 N N . GLY A 1 136 ? -25.863 -34.528 -17.834 1.00 20.68 100 GLY A N 1
ATOM 748 C CA . GLY A 1 136 ? -26.469 -35.826 -17.563 1.00 21.91 100 GLY A CA 1
ATOM 749 C C . GLY A 1 136 ? -27.922 -35.723 -17.123 1.00 23.37 100 GLY A C 1
ATOM 750 O O . GLY A 1 136 ? -28.766 -36.533 -17.529 1.00 22.85 100 GLY A O 1
ATOM 751 N N . GLU A 1 137 ? -28.235 -34.727 -16.297 1.00 21.35 101 GLU A N 1
ATOM 752 C CA . GLU A 1 137 ? -29.618 -34.557 -15.862 1.00 22.37 101 GLU A CA 1
ATOM 753 C C . GLU A 1 137 ? -30.500 -34.025 -16.989 1.00 22.64 101 GLU A C 1
ATOM 754 O O . GLU A 1 137 ? -31.666 -34.405 -17.095 1.00 23.52 101 GLU A O 1
ATOM 760 N N . LEU A 1 138 ? -29.947 -33.159 -17.838 1.00 20.86 102 LEU A N 1
ATOM 761 C CA . LEU A 1 138 ? -30.693 -32.676 -18.998 1.00 23.53 102 LEU A CA 1
ATOM 762 C C . LEU A 1 138 ? -31.022 -33.847 -19.929 1.00 24.22 102 LEU A C 1
ATOM 763 O O . LEU A 1 138 ? -32.168 -33.998 -20.374 1.00 25.02 102 LEU A O 1
ATOM 768 N N . LYS A 1 139 ? -30.027 -34.682 -20.215 1.00 23.15 103 LYS A N 1
ATOM 769 C CA . LYS A 1 139 ? -30.238 -35.807 -21.132 1.00 24.81 103 LYS A CA 1
ATOM 770 C C . LYS A 1 139 ? -31.192 -36.856 -20.558 1.00 29.69 103 LYS A C 1
ATOM 771 O O . LYS A 1 139 ? -31.877 -37.557 -21.310 1.00 27.37 103 LYS A O 1
ATOM 777 N N . GLY A 1 140 ? -31.241 -36.954 -19.232 1.00 24.72 104 GLY A N 1
ATOM 778 C CA . GLY A 1 140 ? -32.144 -37.880 -18.570 1.00 26.16 104 GLY A CA 1
ATOM 779 C C . GLY A 1 140 ? -33.523 -37.293 -18.319 1.00 29.14 104 GLY A C 1
ATOM 780 O O . GLY A 1 140 ? -34.377 -37.929 -17.694 1.00 34.93 104 GLY A O 1
ATOM 781 N N . GLY A 1 141 ? -33.744 -36.076 -18.806 1.00 24.61 105 GLY A N 1
ATOM 782 C CA . GLY A 1 141 ? -35.045 -35.437 -18.697 1.00 28.09 105 GLY A CA 1
ATOM 783 C C . GLY A 1 141 ? -35.407 -34.948 -17.304 1.00 32.98 105 GLY A C 1
ATOM 784 O O . GLY A 1 141 ? -36.581 -34.681 -17.023 1.00 32.55 105 GLY A O 1
ATOM 785 N N . ASN A 1 142 ? -34.411 -34.831 -16.425 1.00 25.90 106 ASN A N 1
ATOM 786 C CA . ASN A 1 142 ? -34.647 -34.302 -15.082 1.00 24.61 106 ASN A CA 1
ATOM 787 C C . ASN A 1 142 ? -34.486 -32.783 -15.065 1.00 29.90 106 ASN A C 1
ATOM 788 O O . ASN A 1 142 ? -33.530 -32.264 -14.485 1.00 25.81 106 ASN A O 1
ATOM 793 N N . ASP A 1 143 ? -35.425 -32.077 -15.698 1.00 27.00 107 ASP A N 1
ATOM 794 C CA . ASP A 1 143 ? -35.346 -30.621 -15.847 1.00 26.32 107 ASP A CA 1
ATOM 795 C C . ASP A 1 143 ? -35.365 -29.875 -14.515 1.00 26.52 107 ASP A C 1
ATOM 796 O O . ASP A 1 143 ? -34.768 -28.806 -14.376 1.00 25.47 107 ASP A O 1
ATOM 801 N N . GLU A 1 144 ? -36.068 -30.436 -13.539 1.00 28.47 108 GLU A N 1
ATOM 802 C CA . GLU A 1 144 ? -36.164 -29.833 -12.215 1.00 26.51 108 GLU A CA 1
ATOM 803 C C . GLU A 1 144 ? -34.796 -29.800 -11.546 1.00 22.71 108 GLU A C 1
ATOM 804 O O . GLU A 1 144 ? -34.437 -28.830 -10.876 1.00 24.23 108 GLU A O 1
ATOM 810 N N . LYS A 1 145 ? -34.035 -30.871 -11.728 1.00 22.77 109 LYS A N 1
ATOM 811 C CA . LYS A 1 145 ? -32.688 -30.949 -11.173 1.00 24.04 109 LYS A CA 1
ATOM 812 C C . LYS A 1 145 ? -31.694 -30.068 -11.931 1.00 21.63 109 LYS A C 1
ATOM 813 O O . LYS A 1 145 ? -30.822 -29.449 -11.319 1.00 20.29 109 LYS A O 1
ATOM 819 N N . VAL A 1 146 ? -31.829 -30.011 -13.254 1.00 21.10 110 VAL A N 1
ATOM 820 C CA . VAL A 1 146 ? -31.044 -29.065 -14.049 1.00 22.02 110 VAL A CA 1
ATOM 821 C C . VAL A 1 146 ? -31.283 -27.640 -13.553 1.00 20.94 110 VAL A C 1
ATOM 822 O O . VAL A 1 146 ? -30.332 -26.875 -13.335 1.00 19.82 110 VAL A O 1
ATOM 826 N N . LEU A 1 147 ? -32.553 -27.292 -13.366 1.00 20.31 111 LEU A N 1
ATOM 827 C CA . LEU A 1 147 ? -32.941 -25.963 -12.906 1.00 23.17 111 LEU A CA 1
ATOM 828 C C . LEU A 1 147 ? -32.369 -25.652 -11.530 1.00 22.63 111 LEU A C 1
ATOM 829 O O . LEU A 1 147 ? -31.821 -24.564 -11.326 1.00 21.47 111 LEU A O 1
ATOM 834 N N . ALA A 1 148 ? -32.519 -26.585 -10.586 1.00 19.83 112 ALA A N 1
ATOM 835 C CA . ALA A 1 148 ? -32.081 -26.343 -9.205 1.00 22.59 112 ALA A CA 1
ATOM 836 C C . ALA A 1 148 ? -30.582 -26.084 -9.144 1.00 19.33 112 ALA A C 1
ATOM 837 O O . ALA A 1 148 ? -30.109 -25.248 -8.367 1.00 20.47 112 ALA A O 1
ATOM 839 N N . ASP A 1 149 ? -29.845 -26.819 -9.963 1.00 18.10 113 ASP A N 1
ATOM 840 C CA . ASP A 1 149 ? -28.393 -26.684 -10.033 1.00 18.21 113 ASP A CA 1
ATOM 841 C C . ASP A 1 149 ? -27.999 -25.281 -10.516 1.00 20.36 113 ASP A C 1
ATOM 842 O O . ASP A 1 149 ? -27.222 -24.582 -9.858 1.00 19.65 113 ASP A O 1
ATOM 847 N N . ILE A 1 150 ? -28.545 -24.840 -11.646 1.00 18.76 114 ILE A N 1
ATOM 848 C CA . ILE A 1 150 ? -28.201 -23.500 -12.134 1.00 20.48 114 ILE A CA 1
ATOM 849 C C . ILE A 1 150 ? -28.705 -22.399 -11.199 1.00 20.92 114 ILE A C 1
ATOM 850 O O . ILE A 1 150 ? -28.004 -21.413 -10.933 1.00 19.29 114 ILE A O 1
ATOM 855 N N A GLN A 1 151 ? -29.925 -22.580 -10.689 0.40 19.80 115 GLN A N 1
ATOM 856 N N B GLN A 1 151 ? -29.913 -22.589 -10.682 0.60 19.77 115 GLN A N 1
ATOM 857 C CA A GLN A 1 151 ? -30.559 -21.587 -9.822 0.40 20.49 115 GLN A CA 1
ATOM 858 C CA B GLN A 1 151 ? -30.555 -21.613 -9.817 0.60 20.46 115 GLN A CA 1
ATOM 859 C C A GLN A 1 151 ? -29.765 -21.318 -8.543 0.40 19.46 115 GLN A C 1
ATOM 860 C C B GLN A 1 151 ? -29.743 -21.318 -8.562 0.60 19.42 115 GLN A C 1
ATOM 861 O O A GLN A 1 151 ? -29.687 -20.178 -8.090 0.40 19.28 115 GLN A O 1
ATOM 862 O O B GLN A 1 151 ? -29.635 -20.167 -8.140 0.60 19.23 115 GLN A O 1
ATOM 873 N N . GLY A 1 152 ? -29.181 -22.364 -7.961 1.00 20.90 116 GLY A N 1
ATOM 874 C CA . GLY A 1 152 ? -28.366 -22.204 -6.765 1.00 19.49 116 GLY A CA 1
ATOM 875 C C . GLY A 1 152 ? -27.130 -21.370 -7.056 1.00 19.91 116 GLY A C 1
ATOM 876 O O . GLY A 1 152 ? -26.769 -20.468 -6.288 1.00 19.61 116 GLY A O 1
ATOM 877 N N . LEU A 1 153 ? -26.475 -21.667 -8.173 1.00 17.70 117 LEU A N 1
ATOM 878 C CA . LEU A 1 153 ? -25.317 -20.877 -8.584 1.00 20.50 117 LEU A CA 1
ATOM 879 C C . LEU A 1 153 ? -25.736 -19.448 -8.893 1.00 18.39 117 LEU A C 1
ATOM 880 O O . LEU A 1 153 ? -25.057 -18.503 -8.496 1.00 19.03 117 LEU A O 1
ATOM 885 N N . ALA A 1 154 ? -26.837 -19.284 -9.621 1.00 18.21 118 ALA A N 1
ATOM 886 C CA . ALA A 1 154 ? -27.313 -17.938 -9.940 1.00 19.43 118 ALA A CA 1
ATOM 887 C C . ALA A 1 154 ? -27.598 -17.127 -8.672 1.00 20.20 118 ALA A C 1
ATOM 888 O O . ALA A 1 154 ? -27.232 -15.953 -8.589 1.00 18.08 118 ALA A O 1
ATOM 890 N N . ASP A 1 155 ? -28.250 -17.741 -7.690 1.00 18.78 119 ASP A N 1
ATOM 891 C CA . ASP A 1 155 ? -28.511 -17.044 -6.429 1.00 16.97 119 ASP A CA 1
ATOM 892 C C . ASP A 1 155 ? -27.218 -16.582 -5.748 1.00 20.12 119 ASP A C 1
ATOM 893 O O . ASP A 1 155 ? -27.127 -15.449 -5.282 1.00 18.50 119 ASP A O 1
ATOM 898 N N . ALA A 1 156 ? -26.221 -17.461 -5.699 1.00 19.70 120 ALA A N 1
ATOM 899 C CA . ALA A 1 156 ? -24.947 -17.151 -5.047 1.00 19.50 120 ALA A CA 1
ATOM 900 C C . ALA A 1 156 ? -24.154 -16.068 -5.780 1.00 20.11 120 ALA A C 1
ATOM 901 O O . ALA A 1 156 ? -23.604 -15.147 -5.159 1.00 18.40 120 ALA A O 1
ATOM 903 N N . VAL A 1 157 ? -24.088 -16.185 -7.102 1.00 18.07 121 VAL A N 1
ATOM 904 C CA . VAL A 1 157 ? -23.355 -15.232 -7.917 1.00 16.94 121 VAL A CA 1
ATOM 905 C C . VAL A 1 157 ? -24.034 -13.871 -7.903 1.00 19.53 121 VAL A C 1
ATOM 906 O O . VAL A 1 157 ? -23.375 -12.845 -7.743 1.00 18.98 121 VAL A O 1
ATOM 910 N N . HIS A 1 158 ? -25.355 -13.858 -8.047 1.00 17.81 122 HIS A N 1
ATOM 911 C CA . HIS A 1 158 ? -26.091 -12.592 -8.032 1.00 20.18 122 HIS A CA 1
ATOM 912 C C . HIS A 1 158 ? -26.108 -11.924 -6.667 1.00 20.49 122 HIS A C 1
ATOM 913 O O . HIS A 1 158 ? -26.160 -10.698 -6.592 1.00 19.21 122 HIS A O 1
ATOM 920 N N . ALA A 1 159 ? -26.060 -12.712 -5.594 1.00 18.89 123 ALA A N 1
ATOM 921 C CA . ALA A 1 159 ? -25.994 -12.121 -4.255 1.00 17.58 123 ALA A CA 1
ATOM 922 C C . ALA A 1 159 ? -24.753 -11.253 -4.116 1.00 20.00 123 ALA A C 1
ATOM 923 O O . ALA A 1 159 ? -24.757 -10.269 -3.370 1.00 18.15 123 ALA A O 1
ATOM 925 N N . LYS A 1 160 ? -23.696 -11.606 -4.849 1.00 20.15 124 LYS A N 1
ATOM 926 C CA . LYS A 1 160 ? -22.445 -10.849 -4.796 1.00 20.66 124 LYS A CA 1
ATOM 927 C C . LYS A 1 160 ? -22.331 -9.819 -5.913 1.00 21.89 124 LYS A C 1
ATOM 928 O O . LYS A 1 160 ? -21.273 -9.207 -6.080 1.00 21.96 124 LYS A O 1
ATOM 934 N N . GLY A 1 161 ? -23.409 -9.637 -6.675 1.00 21.39 125 GLY A N 1
ATOM 935 C CA . GLY A 1 161 ? -23.469 -8.604 -7.695 1.00 22.94 125 GLY A CA 1
ATOM 936 C C . GLY A 1 161 ? -22.744 -8.944 -8.985 1.00 22.43 125 GLY A C 1
ATOM 937 O O . GLY A 1 161 ? -22.439 -8.052 -9.789 1.00 21.82 125 GLY A O 1
ATOM 938 N N . LYS A 1 162 ? -22.475 -10.228 -9.196 1.00 20.67 126 LYS A N 1
ATOM 939 C CA . LYS A 1 162 ? -21.696 -10.657 -10.358 1.00 18.26 126 LYS A CA 1
ATOM 940 C C . LYS A 1 162 ? -22.598 -11.362 -11.366 1.00 18.90 126 LYS A C 1
ATOM 941 O O . LYS A 1 162 ? -23.810 -11.450 -11.164 1.00 21.86 126 LYS A O 1
ATOM 947 N N . ILE A 1 163 ? -22.030 -11.846 -12.468 1.00 21.28 127 ILE A N 1
ATOM 948 C CA . ILE A 1 163 ? -22.861 -12.526 -13.454 1.00 20.77 127 ILE A CA 1
ATOM 949 C C . ILE A 1 163 ? -22.432 -13.964 -13.728 1.00 19.01 127 ILE A C 1
ATOM 950 O O . ILE A 1 163 ? -21.274 -14.347 -13.498 1.00 19.84 127 ILE A O 1
ATOM 955 N N . LEU A 1 164 ? -23.388 -14.751 -14.214 1.00 18.13 128 LEU A N 1
ATOM 956 C CA . LEU A 1 164 ? -23.219 -16.192 -14.363 1.00 18.92 128 LEU A CA 1
ATOM 957 C C . LEU A 1 164 ? -23.428 -16.605 -15.808 1.00 18.65 128 LEU A C 1
ATOM 958 O O . LEU A 1 164 ? -24.422 -16.220 -16.433 1.00 20.51 128 LEU A O 1
ATOM 963 N N . LYS A 1 165 ? -22.487 -17.384 -16.343 1.00 17.04 129 LYS A N 1
ATOM 964 C CA . LYS A 1 165 ? -22.657 -17.976 -17.664 1.00 18.89 129 LYS A CA 1
ATOM 965 C C . LYS A 1 165 ? -22.838 -19.471 -17.486 1.00 19.01 129 LYS A C 1
ATOM 966 O O . LYS A 1 165 ? -22.224 -20.070 -16.593 1.00 18.96 129 LYS A O 1
ATOM 972 N N . VAL A 1 166 ? -23.687 -20.076 -18.315 1.00 18.30 130 VAL A N 1
ATOM 973 C CA . VAL A 1 166 ? -23.851 -21.525 -18.291 1.00 19.54 130 VAL A CA 1
ATOM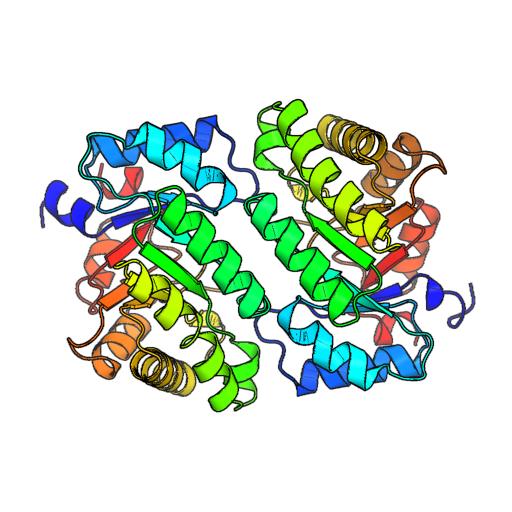 974 C C . VAL A 1 166 ? -23.336 -22.143 -19.581 1.00 17.94 130 VAL A C 1
ATOM 975 O O . VAL A 1 166 ? -23.857 -21.861 -20.660 1.00 18.31 130 VAL A O 1
ATOM 979 N N . ILE A 1 167 ? -22.318 -22.992 -19.460 1.00 17.89 131 ILE A N 1
ATOM 980 C CA . ILE A 1 167 ? -21.797 -23.735 -20.606 1.00 19.07 131 ILE A CA 1
ATOM 981 C C . ILE A 1 167 ? -22.696 -24.935 -20.900 1.00 19.76 131 ILE A C 1
ATOM 982 O O . ILE A 1 167 ? -22.820 -25.834 -20.072 1.00 19.69 131 ILE A O 1
ATOM 987 N N . LEU A 1 168 ? -23.299 -24.968 -22.085 1.00 17.45 132 LEU A N 1
ATOM 988 C CA . LEU A 1 168 ? -24.233 -26.042 -22.442 1.00 19.13 132 LEU A CA 1
ATOM 989 C C . LEU A 1 168 ? -23.534 -27.335 -22.853 1.00 20.60 132 LEU A C 1
ATOM 990 O O . LEU A 1 168 ? -24.107 -28.420 -22.721 1.00 19.59 132 LEU A O 1
ATOM 995 N N . GLU A 1 169 ? -22.295 -27.208 -23.330 1.00 20.76 133 GLU A N 1
ATOM 996 C CA . GLU A 1 169 ? -21.569 -28.281 -24.014 1.00 20.53 133 GLU A CA 1
ATOM 997 C C . GLU A 1 169 ? -22.387 -28.827 -25.187 1.00 20.30 133 GLU A C 1
ATOM 998 O O . GLU A 1 169 ? -22.804 -29.990 -25.196 1.00 20.68 133 GLU A O 1
ATOM 1004 N N . ASN A 1 170 ? -22.585 -27.974 -26.187 1.00 20.07 134 ASN A N 1
ATOM 1005 C CA . ASN A 1 170 ? -23.424 -28.294 -27.342 1.00 22.39 134 ASN A CA 1
ATOM 1006 C C . ASN A 1 170 ? -23.051 -29.600 -28.027 1.00 20.88 134 ASN A C 1
ATOM 1007 O O . ASN A 1 170 ? -23.916 -30.272 -28.586 1.00 23.62 134 ASN A O 1
ATOM 1012 N N . ALA A 1 171 ? -21.769 -29.955 -27.991 1.00 20.11 135 ALA A N 1
ATOM 1013 C CA . ALA A 1 171 ? -21.303 -31.186 -28.630 1.00 24.22 135 ALA A CA 1
ATOM 1014 C C . ALA A 1 171 ? -22.061 -32.416 -28.130 1.00 26.87 135 ALA A C 1
ATOM 1015 O O . ALA A 1 171 ? -22.263 -33.382 -28.871 1.00 24.39 135 ALA A O 1
ATOM 1017 N N . LEU A 1 172 ? -22.485 -32.372 -26.872 1.00 22.77 136 LEU A N 1
ATOM 1018 C CA . LEU A 1 172 ? -23.143 -33.516 -26.247 1.00 24.02 136 LEU A CA 1
ATOM 1019 C C . LEU A 1 172 ? -24.673 -33.467 -26.328 1.00 24.16 136 LEU A C 1
ATOM 1020 O O . LEU A 1 172 ? -25.348 -34.379 -25.828 1.00 24.87 136 LEU A O 1
ATOM 1025 N N . LEU A 1 173 ? -25.214 -32.423 -26.959 1.00 23.35 137 LEU A N 1
ATOM 1026 C CA . LEU A 1 173 ? -26.658 -32.175 -26.963 1.00 24.45 137 LEU A CA 1
ATOM 1027 C C . LEU A 1 173 ? -27.270 -32.296 -28.361 1.00 25.02 137 LEU A C 1
ATOM 1028 O O . LEU A 1 173 ? -26.611 -31.994 -29.356 1.00 25.35 137 LEU A O 1
ATOM 1033 N N . THR A 1 174 ? -28.534 -32.718 -28.431 1.00 25.65 138 THR A N 1
ATOM 1034 C CA . THR A 1 174 ? -29.303 -32.589 -29.668 1.00 25.65 138 THR A CA 1
ATOM 1035 C C . THR A 1 174 ? -29.706 -31.127 -29.819 1.00 26.82 138 THR A C 1
ATOM 1036 O O . THR A 1 174 ? -29.590 -30.348 -28.870 1.00 24.43 138 THR A O 1
ATOM 1040 N N . LYS A 1 175 ? -30.182 -30.735 -30.996 1.00 26.70 139 LYS A N 1
ATOM 1041 C CA . LYS A 1 175 ? -30.561 -29.338 -31.180 1.00 25.69 139 LYS A CA 1
ATOM 1042 C C . LYS A 1 175 ? -31.766 -28.968 -30.311 1.00 27.28 139 LYS A C 1
ATOM 1043 O O . LYS A 1 175 ? -31.855 -27.847 -29.800 1.00 24.32 139 LYS A O 1
ATOM 1049 N N . ASP A 1 176 ? -32.690 -29.907 -30.133 1.00 25.50 140 ASP A N 1
ATOM 1050 C CA . ASP A 1 176 ? -33.788 -29.692 -29.198 1.00 27.06 140 ASP A CA 1
ATOM 1051 C C . ASP A 1 176 ? -33.251 -29.495 -27.781 1.00 25.28 140 ASP A C 1
ATOM 1052 O O . ASP A 1 176 ? -33.766 -28.671 -27.022 1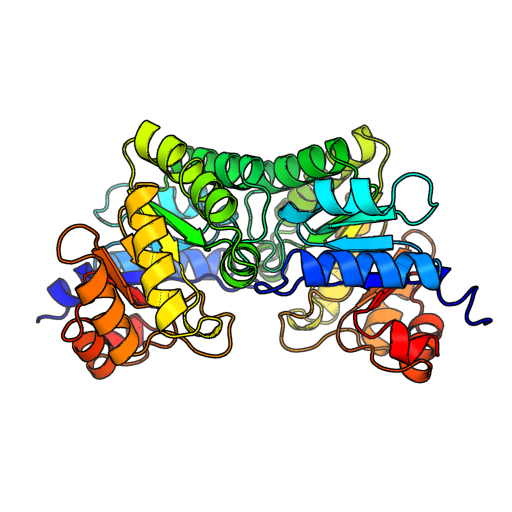.00 23.85 140 ASP A O 1
ATOM 1057 N N . GLU A 1 177 ? -32.215 -30.248 -27.422 1.00 21.26 141 GLU A N 1
ATOM 1058 C CA . GLU A 1 177 ? -31.625 -30.103 -26.088 1.00 23.64 141 GLU A CA 1
ATOM 1059 C C . GLU A 1 177 ? -30.894 -28.775 -25.900 1.00 23.07 141 GLU A C 1
ATOM 1060 O O . GLU A 1 177 ? -30.896 -28.225 -24.805 1.00 21.75 141 GLU A O 1
ATOM 1066 N N . ILE A 1 178 ? -30.268 -28.262 -26.954 1.00 22.37 142 ILE A N 1
ATOM 1067 C CA . ILE A 1 178 ? -29.658 -26.937 -26.871 1.00 21.60 142 ILE A CA 1
ATOM 1068 C C . ILE A 1 178 ? -30.725 -25.893 -26.556 1.00 22.30 142 ILE A C 1
ATOM 1069 O O . ILE A 1 178 ? -30.536 -25.035 -25.687 1.00 20.68 142 ILE A O 1
ATOM 1074 N N . VAL A 1 179 ? -31.858 -25.980 -27.247 1.00 21.83 143 VAL A N 1
ATOM 1075 C CA . VAL A 1 179 ? -32.950 -25.046 -27.008 1.00 19.96 143 VAL A CA 1
ATOM 1076 C C . VAL A 1 179 ? -33.467 -25.164 -25.577 1.00 20.89 143 VAL A C 1
ATOM 1077 O O . VAL A 1 179 ? -33.629 -24.158 -24.886 1.00 22.08 143 VAL A O 1
ATOM 1081 N N . ARG A 1 180 ? -33.702 -26.388 -25.120 1.00 21.53 144 ARG A N 1
ATOM 1082 C CA . ARG A 1 180 ? -34.256 -26.561 -23.779 1.00 22.00 144 ARG A CA 1
ATOM 1083 C C . ARG A 1 180 ? -33.264 -26.100 -22.718 1.00 23.46 144 ARG A C 1
ATOM 1084 O O . ARG A 1 180 ? -33.658 -25.493 -21.723 1.00 21.54 144 ARG A O 1
ATOM 1092 N N . ALA A 1 181 ? -31.979 -26.370 -22.945 1.00 22.28 145 ALA A N 1
ATOM 1093 C CA . ALA A 1 181 ? -30.943 -25.961 -21.999 1.00 23.31 145 ALA A CA 1
ATOM 1094 C C . ALA A 1 181 ? -30.890 -24.442 -21.879 1.00 20.36 145 ALA A C 1
ATOM 1095 O O . ALA A 1 181 ? -30.678 -23.904 -20.791 1.00 20.84 145 ALA A O 1
ATOM 1097 N N . CYS A 1 182 ? -31.099 -23.745 -22.995 1.00 19.86 146 CYS A N 1
ATOM 1098 C CA . CYS A 1 182 ? -31.147 -22.285 -22.970 1.00 20.77 146 CYS A CA 1
ATOM 1099 C C . CYS A 1 182 ? -32.340 -21.796 -22.166 1.00 22.21 146 CYS A C 1
ATOM 1100 O O . CYS A 1 182 ? -32.237 -20.830 -21.402 1.00 21.41 146 CYS A O 1
ATOM 1103 N N . GLN A 1 183 ? -33.480 -22.453 -22.359 1.00 20.93 147 GLN A N 1
ATOM 1104 C CA . GLN A 1 183 ? -34.703 -22.081 -21.655 1.00 21.02 147 GLN A CA 1
ATOM 1105 C C . GLN A 1 183 ? -34.569 -22.301 -20.155 1.00 19.57 147 GLN A C 1
ATOM 1106 O O . GLN A 1 183 ? -34.982 -21.457 -19.360 1.00 21.14 147 GLN A O 1
ATOM 1112 N N . LEU A 1 184 ? -33.979 -23.430 -19.771 1.00 20.70 148 LEU A N 1
ATOM 1113 C CA . LEU A 1 184 ? -33.745 -23.714 -18.354 1.00 19.10 148 LEU A CA 1
ATOM 1114 C C . LEU A 1 184 ? -32.721 -22.755 -17.745 1.00 22.14 148 LEU A C 1
ATOM 1115 O O . LEU A 1 184 ? -32.883 -22.317 -16.607 1.00 20.91 148 LEU A O 1
ATOM 1120 N N . SER A 1 185 ? -31.676 -22.420 -18.505 1.00 21.02 149 SER A N 1
ATOM 1121 C CA . SER A 1 185 ? -30.691 -21.447 -18.045 1.00 21.41 149 SER A CA 1
ATOM 1122 C C . SER A 1 185 ? -31.347 -20.096 -17.800 1.00 23.07 149 SER A C 1
ATOM 1123 O O . SER A 1 185 ? -31.072 -19.435 -16.799 1.00 21.04 149 SER A O 1
ATOM 1126 N N . GLU A 1 186 ? -32.217 -19.679 -18.714 1.00 22.93 150 GLU A N 1
ATOM 1127 C CA . GLU A 1 186 ? -32.916 -18.412 -18.537 1.00 21.46 150 GLU A CA 1
ATOM 1128 C C . GLU A 1 186 ? -33.851 -18.456 -17.320 1.00 21.74 150 GLU A C 1
ATOM 1129 O O . GLU A 1 186 ? -33.898 -17.507 -16.531 1.00 25.63 150 GLU A O 1
ATOM 1135 N N . LYS A 1 187 ? -34.578 -19.558 -17.160 1.00 21.73 151 LYS A N 1
ATOM 1136 C CA . LYS A 1 187 ? -35.502 -19.697 -16.031 1.00 20.21 151 LYS A CA 1
ATOM 1137 C C . LYS A 1 187 ? -34.757 -19.693 -14.699 1.00 25.06 151 LYS A C 1
ATOM 1138 O O . LYS A 1 187 ? -35.249 -19.169 -13.702 1.00 26.87 151 LYS A O 1
ATOM 1144 N N . ALA A 1 188 ? -33.559 -20.266 -14.683 1.00 23.23 152 ALA A N 1
ATOM 1145 C CA . ALA A 1 188 ? -32.789 -20.326 -13.446 1.00 24.01 152 ALA A CA 1
ATOM 1146 C C . ALA A 1 188 ? -32.121 -18.998 -13.122 1.00 26.64 152 ALA A C 1
ATOM 1147 O O . ALA A 1 188 ? -31.581 -18.822 -12.023 1.00 29.05 152 ALA A O 1
ATOM 1149 N N . GLY A 1 189 ? -32.131 -18.071 -14.076 1.00 21.11 153 GLY A N 1
ATOM 1150 C CA . GLY A 1 189 ? -31.600 -16.739 -13.844 1.00 22.19 153 GLY A CA 1
ATOM 1151 C C . GLY A 1 189 ? -30.210 -16.463 -14.404 1.00 23.33 153 GLY A C 1
ATOM 1152 O O . GLY A 1 189 ? -29.611 -15.430 -14.104 1.00 23.92 153 GLY A O 1
ATOM 1153 N N . ALA A 1 190 ? -29.694 -17.368 -15.226 1.00 21.37 154 ALA A N 1
ATOM 1154 C CA . ALA A 1 190 ? -28.371 -17.167 -15.821 1.00 21.77 154 ALA A CA 1
ATOM 1155 C C . ALA A 1 190 ? -28.322 -15.898 -16.666 1.00 24.20 154 ALA A C 1
ATOM 1156 O O . ALA A 1 190 ? -29.342 -15.464 -17.216 1.00 23.23 154 ALA A O 1
ATOM 1158 N N . ASP A 1 191 ? -27.130 -15.315 -16.776 1.00 19.42 155 ASP A N 1
ATOM 1159 C CA . ASP A 1 191 ? -26.940 -14.088 -17.538 1.00 19.89 155 ASP A CA 1
ATOM 1160 C C . ASP A 1 191 ? -26.449 -14.347 -18.956 1.00 21.76 155 ASP A C 1
ATOM 1161 O O . ASP A 1 191 ? -26.682 -13.533 -19.850 1.00 22.68 155 ASP A O 1
ATOM 1166 N N . PHE A 1 192 ? -25.772 -15.477 -19.145 1.00 19.77 156 PHE A N 1
ATOM 1167 C CA . PHE A 1 192 ? -25.239 -15.877 -20.446 1.00 19.06 156 PHE A CA 1
ATOM 1168 C C . PHE A 1 192 ? -25.461 -17.368 -20.639 1.00 20.48 156 PHE A C 1
ATOM 1169 O O . PHE A 1 192 ? -25.440 -18.137 -19.666 1.00 20.70 156 PHE A O 1
ATOM 1177 N N . VAL A 1 193 ? -25.632 -17.787 -21.893 1.00 18.72 157 VAL A N 1
ATOM 1178 C CA . VAL A 1 193 ? -25.438 -19.185 -22.249 1.00 17.93 157 VAL A CA 1
ATOM 1179 C C . VAL A 1 193 ? -24.138 -19.242 -23.041 1.00 20.95 157 VAL A C 1
ATOM 1180 O O . VAL A 1 193 ? -23.806 -18.293 -23.757 1.00 20.61 157 VAL A O 1
ATOM 1184 N N . LYS A 1 194 ? -23.393 -20.331 -22.889 1.00 18.80 158 LYS A N 1
ATOM 1185 C CA . LYS A 1 194 ? -22.065 -20.447 -23.491 1.00 19.73 158 LYS A CA 1
ATOM 1186 C C . LYS A 1 194 ? -21.956 -21.800 -24.190 1.00 20.33 158 LYS A C 1
ATOM 1187 O O . LYS A 1 194 ? -22.503 -22.802 -23.709 1.00 20.58 158 LYS A O 1
ATOM 1193 N N . THR A 1 195 ? -21.280 -21.844 -25.336 1.00 20.05 159 THR A N 1
ATOM 1194 C CA . THR A 1 195 ? -21.309 -23.057 -26.145 1.00 18.50 159 THR A CA 1
ATOM 1195 C C . THR A 1 195 ? -20.587 -24.267 -25.538 1.00 20.05 159 THR A C 1
ATOM 1196 O O . THR A 1 195 ? -21.160 -25.355 -25.466 1.00 19.64 159 THR A O 1
ATOM 1200 N N . SER A 1 196 ? -19.332 -24.102 -25.128 1.00 19.44 160 SER A N 1
ATOM 1201 C CA . SER A 1 196 ? -18.477 -25.278 -24.977 1.00 20.04 160 SER A CA 1
ATOM 1202 C C . SER A 1 196 ? -17.367 -25.138 -23.946 1.00 18.90 160 SER A C 1
ATOM 1203 O O . SER A 1 196 ? -17.009 -24.029 -23.565 1.00 21.53 160 SER A O 1
ATOM 1206 N N . THR A 1 197 ? -16.806 -26.277 -23.527 1.00 18.29 161 THR A N 1
ATOM 1207 C CA . THR A 1 197 ? -15.693 -26.280 -22.574 1.00 19.35 161 THR A CA 1
ATOM 1208 C C . THR A 1 197 ? -14.349 -26.405 -23.282 1.00 21.54 161 THR A C 1
ATOM 1209 O O . THR A 1 197 ? -13.301 -26.040 -22.728 1.00 23.08 161 THR A O 1
ATOM 1213 N N . GLY A 1 198 ? -14.384 -26.950 -24.492 1.00 22.48 162 GLY A N 1
ATOM 1214 C CA . GLY A 1 198 ? -13.166 -27.290 -25.209 1.00 28.46 162 GLY A CA 1
ATOM 1215 C C . GLY A 1 198 ? -12.657 -28.682 -24.865 1.00 29.17 162 GLY A C 1
ATOM 1216 O O . GLY A 1 198 ? -11.616 -29.119 -25.379 1.00 30.78 162 GLY A O 1
ATOM 1217 N N . TYR A 1 199 ? -13.387 -29.390 -24.002 1.00 23.32 163 TYR A N 1
ATOM 1218 C CA . TYR A 1 199 ? -12.990 -30.737 -23.587 1.00 23.70 163 TYR A CA 1
ATOM 1219 C C . TYR A 1 199 ? -13.901 -31.822 -24.140 1.00 32.61 163 TYR A C 1
ATOM 1220 O O . TYR A 1 199 ? -13.787 -32.988 -23.759 1.00 38.21 163 TYR A O 1
ATOM 1229 N N . SER A 1 200 ? -14.812 -31.442 -25.031 1.00 26.26 164 SER A N 1
ATOM 1230 C CA . SER A 1 200 ? -15.672 -32.425 -25.672 1.00 24.53 164 SER A CA 1
ATOM 1231 C C . SER A 1 200 ? -15.252 -32.565 -27.129 1.00 27.08 164 SER A C 1
ATOM 1232 O O . SER A 1 200 ? -14.168 -32.113 -27.511 1.00 27.79 164 SER A O 1
ATOM 1235 N N . THR A 1 201 ? -16.107 -33.181 -27.938 1.00 28.34 165 THR A N 1
ATOM 1236 C CA . THR A 1 201 ? -15.731 -33.550 -29.306 1.00 28.53 165 THR A CA 1
ATOM 1237 C C . THR A 1 201 ? -15.712 -32.377 -30.287 1.00 30.14 165 THR A C 1
ATOM 1238 O O . THR A 1 201 ? -15.113 -32.470 -31.360 1.00 32.14 165 THR A O 1
ATOM 1242 N N . SER A 1 202 ? -16.356 -31.273 -29.917 1.00 25.19 166 SER A N 1
ATOM 1243 C CA . SER A 1 202 ? -16.347 -30.067 -30.743 1.00 25.40 166 SER A CA 1
ATOM 1244 C C . SER A 1 202 ? -16.708 -28.849 -29.908 1.00 25.79 166 SER A C 1
ATOM 1245 O O . SER A 1 202 ? -17.152 -28.990 -28.766 1.00 24.64 166 SER A O 1
ATOM 1248 N N . GLY A 1 203 ? -16.509 -27.660 -30.474 1.00 25.14 167 GLY A N 1
ATOM 1249 C CA . GLY A 1 203 ? -16.723 -26.427 -29.743 1.00 24.93 167 GLY A CA 1
ATOM 1250 C C . GLY A 1 203 ? -17.783 -25.546 -30.372 1.00 23.34 167 GLY A C 1
ATOM 1251 O O . GLY A 1 203 ? -18.867 -26.016 -30.741 1.00 24.42 167 GLY A O 1
ATOM 1252 N N . ALA A 1 204 ? -17.469 -24.262 -30.501 1.00 23.30 168 ALA A N 1
ATOM 1253 C CA . ALA A 1 204 ? -18.430 -23.296 -31.021 1.00 23.48 168 ALA A CA 1
ATOM 1254 C C . ALA A 1 204 ? -18.733 -23.574 -32.492 1.00 27.32 168 ALA A C 1
ATOM 1255 O O . ALA A 1 204 ? -17.819 -23.766 -33.300 1.00 24.25 168 ALA A O 1
ATOM 1257 N N . LYS A 1 205 ? -20.020 -23.606 -32.825 1.00 25.20 169 LYS A N 1
ATOM 1258 C CA . LYS A 1 205 ? -20.473 -23.724 -34.205 1.00 26.18 169 LYS A CA 1
ATOM 1259 C C . LYS A 1 205 ? -21.431 -22.574 -34.498 1.00 28.70 169 LYS A C 1
ATOM 1260 O O . LYS A 1 205 ? -22.294 -22.249 -33.678 1.00 23.89 169 LYS A O 1
ATOM 1266 N N . VAL A 1 206 ? -21.273 -21.954 -35.663 1.00 25.84 170 VAL A N 1
ATOM 1267 C CA . VAL A 1 206 ? -22.090 -20.806 -36.029 1.00 24.16 170 VAL A CA 1
ATOM 1268 C C . VAL A 1 206 ? -23.588 -21.095 -35.933 1.00 23.34 170 VAL A C 1
ATOM 1269 O O . VAL A 1 206 ? -24.350 -20.275 -35.403 1.00 25.11 170 VAL A O 1
ATOM 1273 N N . GLU A 1 207 ? -24.012 -22.267 -36.401 1.00 25.50 171 GLU A N 1
ATOM 1274 C CA . GLU A 1 207 ? -25.437 -22.597 -36.371 1.00 26.27 171 GLU A CA 1
ATOM 1275 C C . GLU A 1 207 ? -25.963 -22.779 -34.946 1.00 25.83 171 GLU A C 1
ATOM 1276 O O . GLU A 1 207 ? -27.130 -22.487 -34.675 1.00 25.84 171 GLU A O 1
ATOM 1282 N N . ASP A 1 208 ? -25.102 -23.245 -34.043 1.00 23.08 172 ASP A N 1
ATOM 1283 C CA . ASP A 1 208 ? -25.484 -23.403 -32.638 1.00 25.23 172 ASP A CA 1
ATOM 1284 C C . ASP A 1 208 ? -25.613 -22.040 -31.956 1.00 24.57 172 ASP A C 1
ATOM 1285 O O . ASP A 1 208 ? -26.524 -21.812 -31.158 1.00 22.06 172 ASP A O 1
ATOM 1290 N N . VAL A 1 209 ? -24.670 -21.147 -32.241 1.00 20.90 173 VAL A N 1
ATOM 1291 C CA . VAL A 1 209 ? -24.702 -19.793 -31.697 1.00 22.02 173 VAL A CA 1
ATOM 1292 C C . VAL A 1 209 ? -25.970 -19.067 -32.154 1.00 22.04 173 VAL A C 1
ATOM 1293 O O . VAL A 1 209 ? -26.639 -18.394 -31.369 1.00 22.06 173 VAL A O 1
ATOM 1297 N N . LYS A 1 210 ? -26.304 -19.222 -33.429 1.00 22.15 174 LYS A N 1
ATOM 1298 C CA . LYS A 1 210 ? -27.530 -18.649 -33.966 1.00 22.50 174 LYS A CA 1
ATOM 1299 C C . LYS A 1 210 ? -28.760 -19.206 -33.241 1.00 25.09 174 LYS A C 1
ATOM 1300 O O . LYS A 1 210 ? -29.660 -18.451 -32.875 1.00 23.54 174 LYS A O 1
ATOM 1306 N N . LEU A 1 211 ? -28.787 -20.520 -33.029 1.00 22.54 175 LEU A N 1
ATOM 1307 C CA . LEU A 1 211 ? -29.906 -21.172 -32.341 1.00 23.08 175 LEU A CA 1
ATOM 1308 C C . LEU A 1 211 ? -30.024 -20.680 -30.896 1.00 25.73 175 LEU A C 1
ATOM 1309 O O . LEU A 1 211 ? -31.132 -20.422 -30.399 1.00 22.70 175 LEU A O 1
ATOM 1314 N N . MET A 1 212 ? -28.884 -20.543 -30.221 1.00 21.26 176 MET A N 1
ATOM 1315 C CA . MET A 1 212 ? -28.877 -20.019 -28.853 1.00 20.32 176 MET A CA 1
ATOM 1316 C C . MET A 1 212 ? -29.385 -18.584 -28.787 1.00 24.65 176 MET A C 1
ATOM 1317 O O . MET A 1 212 ? -30.204 -18.263 -27.932 1.00 21.32 176 MET A O 1
ATOM 1322 N N . ARG A 1 213 ? -28.912 -17.727 -29.694 1.00 22.29 177 ARG A N 1
ATOM 1323 C CA . ARG A 1 213 ? -29.345 -16.334 -29.728 1.00 21.20 177 ARG A CA 1
ATOM 1324 C C . ARG A 1 213 ? -30.842 -16.206 -30.034 1.00 21.13 177 ARG A C 1
ATOM 1325 O O . ARG A 1 213 ? -31.531 -15.348 -29.472 1.00 23.80 177 ARG A O 1
ATOM 1333 N N . GLU A 1 214 ? -31.350 -17.060 -30.913 1.00 20.50 178 GLU A N 1
ATOM 1334 C CA . GLU A 1 214 ? -32.783 -17.046 -31.212 1.00 23.58 178 GLU A CA 1
ATOM 1335 C C . GLU A 1 214 ? -33.606 -17.430 -29.990 1.00 25.07 178 GLU A C 1
ATOM 1336 O O . GLU A 1 214 ? -34.692 -16.898 -29.768 1.00 25.57 178 GLU A O 1
ATOM 1342 N N . THR A 1 215 ? -33.078 -18.353 -29.195 1.00 22.97 179 THR A N 1
ATOM 1343 C CA . THR A 1 215 ? -33.809 -18.879 -28.046 1.00 20.98 179 THR A CA 1
ATOM 1344 C C . THR A 1 215 ? -33.842 -17.889 -26.880 1.00 24.68 179 THR A C 1
ATOM 1345 O O . THR A 1 215 ? -34.892 -17.703 -26.250 1.00 25.16 179 THR A O 1
ATOM 1349 N N . VAL A 1 216 ? -32.707 -17.259 -26.580 1.00 22.78 180 VAL A N 1
ATOM 1350 C CA . VAL A 1 216 ? -32.655 -16.311 -25.464 1.00 21.21 180 VAL A CA 1
ATOM 1351 C C . VAL A 1 216 ? -32.948 -14.871 -25.881 1.00 21.43 180 VAL A C 1
ATOM 1352 O O . VAL A 1 216 ? -33.069 -13.991 -25.025 1.00 22.65 180 VAL A O 1
ATOM 1356 N N . GLY A 1 217 ? -33.074 -14.632 -27.186 1.00 22.33 181 GLY A N 1
ATOM 1357 C CA . GLY A 1 217 ? -33.257 -13.281 -27.691 1.00 23.33 181 GLY A CA 1
ATOM 1358 C C . GLY A 1 217 ? -32.178 -12.331 -27.197 1.00 24.18 181 GLY A C 1
ATOM 1359 O O . GLY A 1 217 ? -31.014 -12.718 -27.095 1.00 24.32 181 GLY A O 1
ATOM 1360 N N . ASP A 1 218 ? -32.559 -11.101 -26.864 1.00 21.32 182 ASP A N 1
ATOM 1361 C CA . ASP A 1 218 ? -31.596 -10.166 -26.287 1.00 22.75 182 ASP A CA 1
ATOM 1362 C C . ASP A 1 218 ? -31.610 -10.206 -24.758 1.00 22.97 182 ASP A C 1
ATOM 1363 O O . ASP A 1 218 ? -31.054 -9.323 -24.098 1.00 23.07 182 ASP A O 1
ATOM 1368 N N . ARG A 1 219 ? -32.231 -11.238 -24.192 1.00 20.34 183 ARG A N 1
ATOM 1369 C CA . ARG A 1 219 ? -32.453 -11.289 -22.742 1.00 23.51 183 ARG A CA 1
ATOM 1370 C C . ARG A 1 219 ? -31.274 -11.885 -21.963 1.00 23.65 183 ARG A C 1
ATOM 1371 O O . ARG A 1 219 ? -31.123 -11.63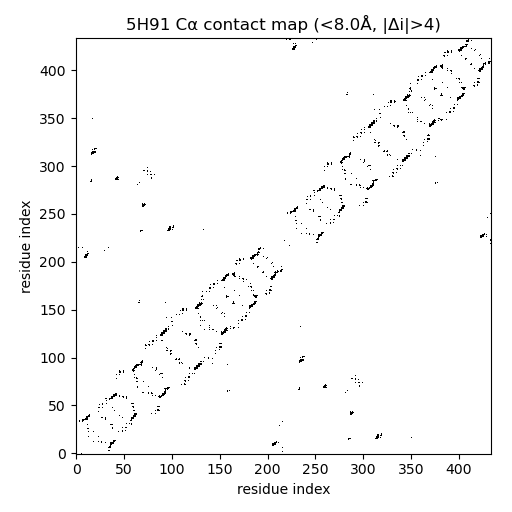1 -20.762 1.00 24.99 183 ARG A O 1
ATOM 1379 N N . LEU A 1 220 ? -30.456 -12.682 -22.649 1.00 22.51 184 LEU A N 1
ATOM 1380 C CA . LEU A 1 220 ? -29.207 -13.216 -22.087 1.00 21.78 184 LEU A CA 1
ATOM 1381 C C . LEU A 1 220 ? -28.108 -12.950 -23.097 1.00 23.61 184 LEU A C 1
ATOM 1382 O O . LEU A 1 220 ? -28.395 -12.735 -24.271 1.00 21.74 184 LEU A O 1
ATOM 1387 N N . GLY A 1 221 ? -26.854 -12.961 -22.655 1.00 19.90 185 GLY A N 1
ATOM 1388 C CA . GLY A 1 221 ? -25.748 -12.898 -23.593 1.00 22.75 185 GLY A CA 1
ATOM 1389 C C . GLY A 1 221 ? -25.488 -14.287 -24.145 1.00 22.03 185 GLY A C 1
ATOM 1390 O O . GLY A 1 221 ? -25.960 -15.280 -23.578 1.00 19.73 185 GLY A O 1
ATOM 1391 N N . VAL A 1 222 ? -24.752 -14.365 -25.256 1.00 18.34 186 VAL A N 1
ATOM 1392 C CA . VAL A 1 222 ? -24.355 -15.637 -25.838 1.00 18.98 186 VAL A CA 1
ATOM 1393 C C . VAL A 1 222 ? -22.840 -15.622 -26.000 1.00 20.68 186 VAL A C 1
ATOM 1394 O O . VAL A 1 222 ? -22.292 -14.735 -26.661 1.00 20.14 186 VAL A O 1
ATOM 1398 N N . LYS A 1 223 ? -22.167 -16.591 -25.381 1.00 19.19 187 LYS A N 1
ATOM 1399 C CA . LYS A 1 223 ? -20.710 -16.662 -25.463 1.00 19.60 187 LYS A CA 1
ATOM 1400 C C . LYS A 1 223 ? -20.279 -17.865 -26.284 1.00 20.39 187 LYS A C 1
ATOM 1401 O O . LYS A 1 223 ? -20.597 -19.010 -25.946 1.00 19.15 187 LYS A O 1
ATOM 1407 N N . ALA A 1 224 ? -19.566 -17.600 -27.382 1.00 17.36 188 ALA A N 1
ATOM 1408 C CA . ALA A 1 224 ? -19.056 -18.667 -28.232 1.00 20.76 188 ALA A CA 1
ATOM 1409 C C . ALA A 1 224 ? -17.660 -19.038 -27.748 1.00 21.25 188 ALA A C 1
ATOM 1410 O O . ALA A 1 224 ? -16.816 -18.168 -27.567 1.00 20.82 188 ALA A O 1
ATOM 1412 N N . SER A 1 225 ? -17.414 -20.325 -27.550 1.00 21.41 189 SER A N 1
ATOM 1413 C CA . SER A 1 225 ? -16.129 -20.754 -27.011 1.00 20.04 189 SER A CA 1
ATOM 1414 C C . SER A 1 225 ? -15.758 -22.126 -27.536 1.00 20.46 189 SER A C 1
ATOM 1415 O O . SER A 1 225 ? -16.633 -22.933 -27.875 1.00 22.72 189 SER A O 1
ATOM 1418 N N . GLY A 1 226 ? -14.458 -22.397 -27.587 1.00 23.76 190 GLY A N 1
ATOM 1419 C CA . GLY A 1 226 ? -13.979 -23.683 -28.052 1.00 23.16 190 GLY A CA 1
ATOM 1420 C C . GLY A 1 226 ? -13.679 -23.671 -29.539 1.00 25.50 190 GLY A C 1
ATOM 1421 O O . GLY A 1 226 ? -14.591 -23.546 -30.357 1.00 25.62 190 GLY A O 1
ATOM 1422 N N . GLY A 1 227 ? -12.396 -23.773 -29.888 1.00 29.33 191 GLY A N 1
ATOM 1423 C CA . GLY A 1 227 ? -11.988 -23.910 -31.278 1.00 28.26 191 GLY A CA 1
ATOM 1424 C C . GLY A 1 227 ? -11.983 -22.646 -32.117 1.00 28.65 191 GLY A C 1
ATOM 1425 O O . GLY A 1 227 ? -11.916 -22.720 -33.347 1.00 28.73 191 GLY A O 1
ATOM 1426 N N . ILE A 1 228 ? -12.059 -21.483 -31.476 1.00 24.68 192 ILE A N 1
ATOM 1427 C CA . ILE A 1 228 ? -12.032 -20.229 -32.216 1.00 25.52 192 ILE A CA 1
ATOM 1428 C C . ILE A 1 228 ? -10.574 -19.835 -32.451 1.00 30.22 192 ILE A C 1
ATOM 1429 O O . ILE A 1 228 ? -9.883 -19.374 -31.534 1.00 24.37 192 ILE A O 1
ATOM 1434 N N . HIS A 1 229 ? -10.116 -20.017 -33.688 1.00 30.31 193 HIS A N 1
ATOM 1435 C CA . HIS A 1 229 ? -8.682 -19.997 -33.983 1.00 34.40 193 HIS A CA 1
ATOM 1436 C C . HIS A 1 229 ? -8.225 -18.775 -34.771 1.00 35.23 193 HIS A C 1
ATOM 1437 O O . HIS A 1 229 ? -7.062 -18.363 -34.692 1.00 32.12 193 HIS A O 1
ATOM 1444 N N . SER A 1 230 ? -9.135 -18.197 -35.542 1.00 28.40 194 SER A N 1
ATOM 1445 C CA . SER A 1 230 ? -8.764 -17.100 -36.418 1.00 36.09 194 SER A CA 1
ATOM 1446 C C . SER A 1 230 ? -9.695 -15.913 -36.256 1.00 38.14 194 SER A C 1
ATOM 1447 O O . SER A 1 230 ? -10.798 -16.033 -35.713 1.00 33.32 194 SER A O 1
ATOM 1450 N N . ARG A 1 231 ? -9.236 -14.770 -36.744 1.00 30.13 195 ARG A N 1
ATOM 1451 C CA . ARG A 1 231 ? -10.021 -13.552 -36.765 1.00 33.97 195 ARG A CA 1
ATOM 1452 C C . ARG A 1 231 ? -11.304 -13.732 -37.581 1.00 30.54 195 ARG A C 1
ATOM 1453 O O . ARG A 1 231 ? -12.362 -13.219 -37.206 1.00 31.29 195 ARG A O 1
ATOM 1461 N N . GLU A 1 232 ? -11.212 -14.465 -38.689 1.00 31.61 196 GLU A N 1
ATOM 1462 C CA . GLU A 1 232 ? -12.389 -14.725 -39.519 1.00 35.72 196 GLU A CA 1
ATOM 1463 C C . GLU A 1 232 ? -13.449 -15.485 -38.730 1.00 34.44 196 GLU A C 1
ATOM 1464 O O . GLU A 1 232 ? -14.638 -15.143 -38.767 1.00 31.05 196 GLU A O 1
ATOM 1470 N N . GLU A 1 233 ? -13.010 -16.517 -38.017 1.00 30.85 197 GLU A N 1
ATOM 1471 C CA . GLU A 1 233 ? -13.921 -17.343 -37.234 1.00 31.31 197 GLU A CA 1
ATOM 1472 C C . GLU A 1 233 ? -14.548 -16.544 -36.104 1.00 30.48 197 GLU A C 1
ATOM 1473 O O . GLU A 1 233 ? -15.720 -16.727 -35.789 1.00 27.79 197 GLU A O 1
ATOM 1479 N N . ALA A 1 234 ? -13.757 -15.669 -35.492 1.00 27.08 198 ALA A N 1
ATOM 1480 C CA . ALA A 1 234 ? -14.245 -14.817 -34.412 1.00 28.25 198 ALA A CA 1
ATOM 1481 C C . ALA A 1 234 ? -15.331 -13.872 -34.918 1.00 31.90 198 ALA A C 1
ATOM 1482 O O . ALA A 1 234 ? -16.363 -13.703 -34.271 1.00 28.01 198 ALA A O 1
ATOM 1484 N N . LEU A 1 235 ? -15.102 -13.250 -36.072 1.00 28.47 199 LEU A N 1
ATOM 1485 C CA . LEU A 1 235 ? -16.115 -12.375 -36.656 1.00 28.18 199 LEU A CA 1
ATOM 1486 C C . LEU A 1 235 ? -17.371 -13.160 -37.037 1.00 25.28 199 LEU A C 1
ATOM 1487 O O . LEU A 1 235 ? -18.492 -12.660 -36.894 1.00 30.19 199 LEU A O 1
ATOM 1492 N N . ALA A 1 236 ? -17.185 -14.386 -37.518 1.00 27.09 200 ALA A N 1
ATOM 1493 C CA . ALA A 1 236 ? -18.314 -15.235 -37.882 1.00 29.91 200 ALA A CA 1
ATOM 1494 C C . ALA A 1 236 ? -19.179 -15.544 -36.659 1.00 27.85 200 ALA A C 1
ATOM 1495 O O . ALA A 1 236 ? -20.408 -15.571 -36.754 1.00 24.94 200 ALA A O 1
ATOM 1497 N N . MET A 1 237 ? -18.538 -15.771 -35.515 1.00 26.61 201 MET A N 1
ATOM 1498 C CA . MET A 1 237 ? -19.282 -16.035 -34.279 1.00 25.67 201 MET A CA 1
ATOM 1499 C C . MET A 1 237 ? -20.074 -14.817 -33.819 1.00 26.41 201 MET A C 1
ATOM 1500 O O . MET A 1 237 ? -21.223 -14.945 -33.380 1.00 25.36 201 MET A O 1
ATOM 1505 N N . ILE A 1 238 ? -19.460 -13.640 -33.908 1.00 23.82 202 ILE A N 1
ATOM 1506 C CA . ILE A 1 238 ? -20.153 -12.398 -33.585 1.00 23.40 202 ILE A CA 1
ATOM 1507 C C . ILE A 1 238 ? -21.353 -12.204 -34.519 1.00 27.45 202 ILE A C 1
ATOM 1508 O O . ILE A 1 238 ? -22.446 -11.863 -34.070 1.00 25.71 202 ILE A O 1
ATOM 1513 N N A ASP A 1 239 ? -21.146 -12.432 -35.817 0.56 28.19 203 ASP A N 1
ATOM 1514 N N B ASP A 1 239 ? -21.156 -12.447 -35.813 0.44 28.19 203 ASP A N 1
ATOM 1515 C CA A ASP A 1 239 ? -22.226 -12.309 -36.799 0.56 29.36 203 ASP A CA 1
ATOM 1516 C CA B ASP A 1 239 ? -22.239 -12.294 -36.783 0.44 29.35 203 ASP A CA 1
ATOM 1517 C C A ASP A 1 239 ? -23.365 -13.290 -36.524 0.56 29.43 203 ASP A C 1
ATOM 1518 C C B ASP A 1 239 ? -23.366 -13.300 -36.546 0.44 29.41 203 ASP A C 1
ATOM 1519 O O A ASP A 1 239 ? -24.534 -12.987 -36.771 0.56 27.85 203 ASP A O 1
ATOM 1520 O O B ASP A 1 239 ? -24.531 -13.027 -36.843 0.44 27.85 203 ASP A O 1
ATOM 1529 N N . ALA A 1 240 ? -23.016 -14.462 -36.003 1.00 25.43 204 ALA A N 1
ATOM 1530 C CA . ALA A 1 240 ? -24.003 -15.487 -35.690 1.00 25.20 204 ALA A CA 1
ATOM 1531 C C . ALA A 1 240 ? -24.791 -15.161 -34.419 1.00 25.58 204 ALA A C 1
ATOM 1532 O O . ALA A 1 240 ? -25.795 -15.813 -34.133 1.00 25.70 204 ALA A O 1
ATOM 1534 N N . GLY A 1 241 ? -24.333 -14.174 -33.653 1.00 23.90 205 GLY A N 1
ATOM 1535 C CA . GLY A 1 241 ? -25.073 -13.732 -32.479 1.00 24.65 205 GLY A CA 1
ATOM 1536 C C . GLY A 1 241 ? -24.318 -13.730 -31.161 1.00 25.46 205 GLY A C 1
ATOM 1537 O O . GLY A 1 241 ? -24.889 -13.410 -30.116 1.00 24.22 205 GLY A O 1
ATOM 1538 N N . ALA A 1 242 ? -23.034 -14.080 -31.185 1.00 23.54 206 ALA A N 1
ATOM 1539 C CA . ALA A 1 242 ? -22.256 -14.068 -29.945 1.00 21.77 206 ALA A CA 1
ATOM 1540 C C . ALA A 1 242 ? -21.988 -12.644 -29.461 1.00 22.25 206 ALA A C 1
ATOM 1541 O O . ALA A 1 242 ? -21.595 -11.779 -30.246 1.00 24.92 206 ALA A O 1
ATOM 1543 N N . SER A 1 243 ? -22.174 -12.402 -28.167 1.00 20.14 207 SER A N 1
ATOM 1544 C CA . SER A 1 243 ? -21.852 -11.102 -27.581 1.00 21.08 207 SER A CA 1
ATOM 1545 C C . SER A 1 243 ? -20.569 -11.165 -26.751 1.00 21.83 207 SER A C 1
ATOM 1546 O O . SER A 1 243 ? -20.119 -10.154 -26.205 1.00 21.58 207 SER A O 1
ATOM 1549 N N . ARG A 1 244 ? -19.992 -12.359 -26.652 1.00 21.04 208 ARG A N 1
ATOM 1550 C CA . ARG A 1 244 ? -18.734 -12.562 -25.932 1.00 21.21 208 ARG A CA 1
ATOM 1551 C C . ARG A 1 244 ? -18.135 -13.830 -26.511 1.00 21.12 208 ARG A C 1
ATOM 1552 O O . ARG A 1 244 ? -18.861 -14.659 -27.054 1.00 20.66 208 ARG A O 1
ATOM 1560 N N . MET A 1 245 ? -16.814 -13.971 -26.435 1.00 20.23 209 MET A N 1
ATOM 1561 C CA . MET A 1 245 ? -16.176 -15.195 -26.891 1.00 19.40 209 MET A CA 1
ATOM 1562 C C . MET A 1 245 ? -15.130 -15.652 -25.894 1.00 19.16 209 MET A C 1
ATOM 1563 O O . MET A 1 245 ? -14.462 -14.825 -25.259 1.00 20.60 209 MET A O 1
ATOM 1568 N N . GLY A 1 246 ? -14.998 -16.970 -25.759 1.00 19.23 210 GLY A N 1
ATOM 1569 C CA . GLY A 1 246 ? -13.913 -17.549 -24.986 1.00 20.04 210 GLY A CA 1
ATOM 1570 C C . GLY A 1 246 ? -12.841 -17.940 -25.980 1.00 20.74 210 GLY A C 1
ATOM 1571 O O . GLY A 1 246 ? -13.091 -18.742 -26.884 1.00 20.83 210 GLY A O 1
ATOM 1572 N N . VAL A 1 247 ? -11.656 -17.355 -25.829 1.00 21.48 211 VAL A N 1
ATOM 1573 C CA . VAL A 1 247 ? -10.589 -17.530 -26.806 1.00 19.70 211 VAL A CA 1
ATOM 1574 C C . VAL A 1 247 ? -9.268 -17.799 -26.086 1.00 19.85 211 VAL A C 1
ATOM 1575 O O . VAL A 1 247 ? -8.918 -17.091 -25.133 1.00 19.07 211 VAL A O 1
ATOM 1579 N N A SER A 1 248 ? -8.561 -18.831 -26.547 0.16 21.27 212 SER A N 1
ATOM 1580 N N B SER A 1 248 ? -8.540 -18.821 -26.530 0.84 21.21 212 SER A N 1
ATOM 1581 C CA A SER A 1 248 ? -7.234 -19.185 -26.043 0.16 21.90 212 SER A CA 1
ATOM 1582 C CA B SER A 1 248 ? -7.212 -19.101 -25.990 0.84 21.82 212 SER A CA 1
ATOM 1583 C C A SER A 1 248 ? -6.150 -18.721 -27.005 0.16 22.11 212 SER A C 1
ATOM 1584 C C B SER A 1 248 ? -6.118 -18.753 -27.005 0.84 22.06 212 SER A C 1
ATOM 1585 O O A SER A 1 248 ? -5.057 -18.324 -26.598 0.16 23.33 212 SER A O 1
ATOM 1586 O O B SER A 1 248 ? -4.981 -18.450 -26.627 0.84 23.38 212 SER A O 1
ATOM 1591 N N . ALA A 1 249 ? -6.469 -18.787 -28.291 1.00 22.06 213 ALA A N 1
ATOM 1592 C CA . ALA A 1 249 ? -5.536 -18.434 -29.365 1.00 24.21 213 ALA A CA 1
ATOM 1593 C C . ALA A 1 249 ? -5.634 -16.950 -29.703 1.00 26.73 213 ALA A C 1
ATOM 1594 O O . ALA A 1 249 ? -5.481 -16.549 -30.858 1.00 27.56 213 ALA A O 1
ATOM 1596 N N . THR A 1 250 ? -5.881 -16.144 -28.675 1.00 21.59 214 THR A N 1
ATOM 1597 C CA . THR A 1 250 ? -6.1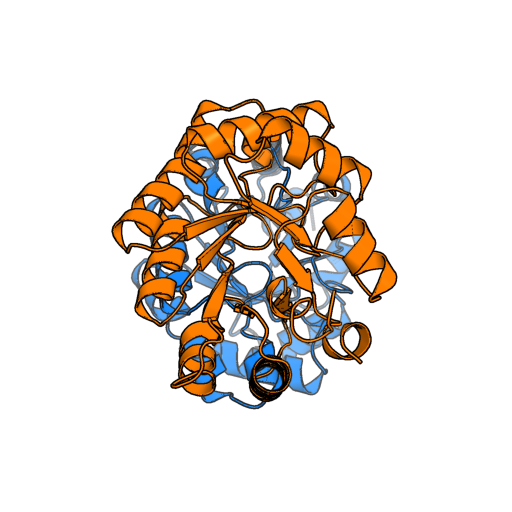41 -14.716 -28.808 1.00 21.35 214 THR A CA 1
ATOM 1598 C C . THR A 1 250 ? -5.022 -13.925 -29.487 1.00 27.54 214 THR A C 1
ATOM 1599 O O . THR A 1 250 ? -5.296 -13.040 -30.303 1.00 24.86 214 THR A O 1
ATOM 1603 N N . VAL A 1 251 ? -3.769 -14.226 -29.151 1.00 23.86 215 VAL A N 1
ATOM 1604 C CA . VAL A 1 251 ? -2.647 -13.491 -29.751 1.00 29.51 215 VAL A CA 1
ATOM 1605 C C . VAL A 1 251 ? -2.648 -13.617 -31.275 1.00 26.93 215 VAL A C 1
ATOM 1606 O O . VAL A 1 251 ? -2.490 -12.621 -31.988 1.00 30.15 215 VAL A O 1
ATOM 1610 N N . ALA A 1 252 ? -2.858 -14.831 -31.775 1.00 28.99 216 ALA A N 1
ATOM 1611 C CA . ALA A 1 252 ? -2.901 -15.063 -33.219 1.00 32.62 216 ALA A CA 1
ATOM 1612 C C . ALA A 1 252 ? -4.070 -14.326 -33.872 1.00 39.22 216 ALA A C 1
ATOM 1613 O O . ALA A 1 252 ? -3.948 -13.798 -34.981 1.00 37.53 216 ALA A O 1
ATOM 1615 N N . ILE A 1 253 ? -5.203 -14.300 -33.178 1.00 31.95 217 ILE A N 1
ATOM 1616 C CA . ILE A 1 253 ? -6.403 -13.648 -33.685 1.00 36.86 217 ILE A CA 1
ATOM 1617 C C . ILE A 1 253 ? -6.239 -12.135 -33.771 1.00 34.96 217 ILE A C 1
ATOM 1618 O O . ILE A 1 253 ? -6.665 -11.511 -34.749 1.00 36.09 217 ILE A O 1
ATOM 1623 N N . LEU A 1 254 ? -5.613 -11.546 -32.756 1.00 27.87 218 LEU A N 1
ATOM 1624 C CA . LEU A 1 254 ? -5.509 -10.087 -32.673 1.00 30.11 218 LEU A CA 1
ATOM 1625 C C . LEU A 1 254 ? -4.250 -9.481 -33.322 1.00 32.08 218 LEU A C 1
ATOM 1626 O O . LEU A 1 254 ? -4.129 -8.260 -33.395 1.00 34.24 218 LEU A O 1
ATOM 1631 N N . THR A 1 255 ? -3.320 -10.308 -33.795 1.00 35.13 219 THR A N 1
ATOM 1632 C CA . THR A 1 255 ? -2.093 -9.758 -34.395 1.00 38.30 219 THR A CA 1
ATOM 1633 C C . THR A 1 255 ? -1.873 -10.115 -35.867 1.00 43.70 219 THR A C 1
ATOM 1634 O O . THR A 1 255 ? -2.552 -10.977 -36.423 1.00 46.74 219 THR A O 1
ATOM 1638 N N . LEU B 1 39 ? -5.789 -65.390 -10.188 1.00 51.02 3 LEU B N 1
ATOM 1639 C CA . LEU B 1 39 ? -6.886 -64.534 -9.741 1.00 53.35 3 LEU B CA 1
ATOM 1640 C C . LEU B 1 39 ? -8.255 -65.003 -10.240 1.00 48.55 3 LEU B C 1
ATOM 1641 O O . LEU B 1 39 ? -8.482 -65.105 -11.446 1.00 50.71 3 LEU B O 1
ATOM 1646 N N . THR B 1 40 ? -9.159 -65.286 -9.303 1.00 45.38 4 THR B N 1
ATOM 1647 C CA . THR B 1 40 ? -10.570 -65.480 -9.617 1.00 48.07 4 THR B CA 1
ATOM 1648 C C . THR B 1 40 ? -11.119 -64.197 -10.209 1.00 49.32 4 THR B C 1
ATOM 1649 O O . THR B 1 40 ? -10.543 -63.125 -10.023 1.00 45.00 4 THR B O 1
ATOM 1653 N N . THR B 1 41 ? -12.249 -64.303 -10.896 1.00 51.12 5 THR B N 1
ATOM 1654 C CA . THR B 1 41 ? -13.003 -63.123 -11.280 1.00 48.69 5 THR B CA 1
ATOM 1655 C C . THR B 1 41 ? -13.498 -62.441 -10.010 1.00 48.48 5 THR B C 1
ATOM 1656 O O . THR B 1 41 ? -13.551 -61.212 -9.935 1.00 44.85 5 THR B O 1
ATOM 1660 N N . GLU B 1 42 ? -13.839 -63.237 -9.001 1.00 44.33 6 GLU B N 1
ATOM 1661 C CA . GLU B 1 42 ? -14.354 -62.669 -7.762 1.00 47.51 6 GLU B CA 1
ATOM 1662 C C . GLU B 1 42 ? -13.279 -61.906 -6.974 1.00 46.06 6 GLU B C 1
ATOM 1663 O O . GLU B 1 42 ? -13.575 -60.880 -6.363 1.00 43.72 6 GLU B O 1
ATOM 1669 N N . GLN B 1 43 ? -12.030 -62.367 -7.014 1.00 38.67 7 GLN B N 1
ATOM 1670 C CA . GLN B 1 43 ? -10.967 -61.622 -6.337 1.00 41.79 7 GLN B CA 1
ATOM 1671 C C . GLN B 1 43 ? -10.359 -60.535 -7.229 1.00 40.97 7 GLN B C 1
ATOM 1672 O O . GLN B 1 43 ? -9.771 -59.580 -6.726 1.00 36.19 7 GLN B O 1
ATOM 1678 N N . LEU B 1 44 ? -10.514 -60.663 -8.545 1.00 36.96 8 LEU B N 1
ATOM 1679 C CA . LEU B 1 44 ? -10.113 -59.581 -9.443 1.00 38.53 8 LEU B CA 1
ATOM 1680 C C . LEU B 1 44 ? -11.054 -58.395 -9.250 1.00 33.71 8 LEU B C 1
ATOM 1681 O O . LEU B 1 44 ? -10.639 -57.243 -9.357 1.00 31.99 8 LEU B O 1
ATOM 1686 N N . ALA B 1 45 ? -12.320 -58.684 -8.962 1.00 31.84 9 ALA B N 1
ATOM 1687 C CA . ALA B 1 45 ? -13.318 -57.636 -8.781 1.00 35.06 9 ALA B CA 1
ATOM 1688 C C . ALA B 1 45 ? -12.949 -56.715 -7.626 1.00 34.28 9 ALA B C 1
ATOM 1689 O O . ALA B 1 45 ? -13.286 -55.528 -7.642 1.00 31.02 9 ALA B O 1
ATOM 1691 N N . LYS B 1 46 ? -12.261 -57.268 -6.629 1.00 33.97 10 LYS B N 1
ATOM 1692 C CA . LYS B 1 46 ? -11.843 -56.505 -5.452 1.00 31.69 10 LYS B CA 1
ATOM 1693 C C . LYS B 1 46 ? -10.746 -55.482 -5.732 1.00 28.19 10 LYS B C 1
ATOM 1694 O O . LYS B 1 46 ? -10.462 -54.630 -4.889 1.00 27.55 10 LYS B O 1
ATOM 1700 N N . TYR B 1 47 ? -10.122 -55.570 -6.902 1.00 26.52 11 TYR B N 1
ATOM 1701 C CA . TYR B 1 47 ? -9.154 -54.561 -7.320 1.00 28.46 11 TYR B CA 1
ATOM 1702 C C . TYR B 1 47 ? -9.854 -53.364 -7.957 1.00 26.32 11 TYR B C 1
ATOM 1703 O O . TYR B 1 47 ? -9.237 -52.317 -8.177 1.00 25.00 11 TYR B O 1
ATOM 1712 N N . ILE B 1 48 ? -11.135 -53.520 -8.259 1.00 24.22 12 ILE B N 1
ATOM 1713 C CA . ILE B 1 48 ? -11.789 -52.618 -9.209 1.00 25.20 12 ILE B CA 1
ATOM 1714 C C . ILE B 1 48 ? -12.679 -51.530 -8.606 1.00 21.48 12 ILE B C 1
ATOM 1715 O O . ILE B 1 48 ? -13.638 -51.812 -7.888 1.00 22.30 12 ILE B O 1
ATOM 1720 N N . ASP B 1 49 ? -12.343 -50.281 -8.915 1.00 24.62 13 ASP B N 1
ATOM 1721 C CA . ASP B 1 49 ? -13.255 -49.167 -8.704 1.00 21.00 13 ASP B CA 1
ATOM 1722 C C . ASP B 1 49 ? -14.020 -49.025 -10.022 1.00 22.44 13 ASP B C 1
ATOM 1723 O O . ASP B 1 49 ? -13.465 -48.548 -11.021 1.00 22.72 13 ASP B O 1
ATOM 1728 N N . HIS B 1 50 ? -15.274 -49.473 -10.030 1.00 23.67 14 HIS B N 1
ATOM 1729 C CA . HIS B 1 50 ? -16.107 -49.449 -11.236 1.00 24.64 14 HIS B CA 1
ATOM 1730 C C . HIS B 1 50 ? -16.585 -48.016 -11.499 1.00 22.11 14 HIS B C 1
ATOM 1731 O O . HIS B 1 50 ? -17.196 -47.391 -10.635 1.00 21.85 14 HIS B O 1
ATOM 1738 N N . THR B 1 51 ? -16.306 -47.498 -12.692 1.00 22.35 15 THR B N 1
ATOM 1739 C CA . THR B 1 51 ? -16.287 -46.048 -12.887 1.00 22.58 15 THR B CA 1
ATOM 1740 C C . THR B 1 51 ? -17.096 -45.561 -14.088 1.00 23.02 15 THR B C 1
ATOM 1741 O O . THR B 1 51 ? -17.047 -46.152 -15.173 1.00 23.21 15 THR B O 1
ATOM 1745 N N . ASN B 1 52 ? -17.856 -44.489 -13.885 1.00 20.12 16 ASN B N 1
ATOM 1746 C CA . ASN B 1 52 ? -18.401 -43.713 -14.999 1.00 22.17 16 ASN B CA 1
ATOM 1747 C C . ASN B 1 52 ? -18.356 -42.245 -14.596 1.00 22.52 16 ASN B C 1
ATOM 1748 O O . ASN B 1 52 ? -19.076 -41.821 -13.685 1.00 22.23 16 ASN B O 1
ATOM 1753 N N . LEU B 1 53 ? -17.487 -41.490 -15.265 1.00 20.57 17 LEU B N 1
ATOM 1754 C CA . LEU B 1 53 ? -17.293 -40.074 -14.974 1.00 21.28 17 LEU B CA 1
ATOM 1755 C C . LEU B 1 53 ? -17.664 -39.198 -16.168 1.00 23.71 17 LEU B C 1
ATOM 1756 O O . LEU B 1 53 ? -17.379 -38.004 -16.161 1.00 23.07 17 LEU B O 1
ATOM 1761 N N . LYS B 1 54 ? -18.298 -39.774 -17.193 1.00 19.03 18 LYS B N 1
ATOM 1762 C CA . LYS B 1 54 ? -18.643 -38.988 -18.386 1.00 20.77 18 LYS B CA 1
ATOM 1763 C C . LYS B 1 54 ? -19.598 -37.841 -18.067 1.00 20.68 18 LYS B C 1
ATOM 1764 O O . LYS B 1 54 ? -20.523 -37.988 -17.261 1.00 22.14 18 LYS B O 1
ATOM 1770 N N . ALA B 1 55 ? -19.394 -36.707 -18.730 1.00 19.56 19 ALA B N 1
ATOM 1771 C CA . ALA B 1 55 ? -20.195 -35.517 -18.468 1.00 18.40 19 ALA B CA 1
ATOM 1772 C C . ALA B 1 55 ? -21.657 -35.716 -18.832 1.00 22.50 19 ALA B C 1
ATOM 1773 O O . ALA B 1 55 ? -22.514 -35.003 -18.314 1.00 20.70 19 ALA B O 1
ATOM 1775 N N . ASP B 1 56 ? -21.942 -36.669 -19.723 1.00 21.49 20 ASP B N 1
ATOM 1776 C CA . ASP B 1 56 ? -23.330 -36.910 -20.126 1.00 20.00 20 ASP B CA 1
ATOM 1777 C C . ASP B 1 56 ? -23.945 -38.164 -19.508 1.00 24.29 20 ASP B C 1
ATOM 1778 O O . ASP B 1 56 ? -24.976 -38.654 -19.975 1.00 22.87 20 ASP B O 1
ATOM 1783 N N . ALA B 1 57 ? -23.338 -38.674 -18.445 1.00 22.13 21 ALA B N 1
ATOM 1784 C CA . ALA B 1 57 ? -23.921 -39.827 -17.754 1.00 20.65 21 ALA B CA 1
ATOM 1785 C C . ALA B 1 57 ? -25.242 -39.445 -17.092 1.00 24.09 21 ALA B C 1
ATOM 1786 O O . ALA B 1 57 ? -25.322 -38.472 -16.330 1.00 24.81 21 ALA B O 1
ATOM 1788 N N . THR B 1 58 ? -26.285 -40.215 -17.383 1.00 21.60 22 THR B N 1
ATOM 1789 C CA . THR B 1 58 ? -27.608 -39.949 -16.843 1.00 22.19 22 THR B CA 1
ATOM 1790 C C . THR B 1 58 ? -27.800 -40.718 -15.549 1.00 21.96 22 THR B C 1
ATOM 1791 O O . THR B 1 58 ? -26.986 -41.585 -15.210 1.00 24.93 22 THR B O 1
ATOM 1795 N N . GLU B 1 59 ? -28.886 -40.419 -14.846 1.00 22.27 23 GLU B N 1
ATOM 1796 C CA . GLU B 1 59 ? -29.250 -41.189 -13.665 1.00 24.20 23 GLU B CA 1
ATOM 1797 C C . GLU B 1 59 ? -29.366 -42.683 -13.987 1.00 23.78 23 GLU B C 1
ATOM 1798 O O . GLU B 1 59 ? -28.910 -43.523 -13.212 1.00 24.28 23 GLU B O 1
ATOM 1804 N N . ALA B 1 60 ? -29.955 -43.019 -15.132 1.00 25.74 24 ALA B N 1
ATOM 1805 C CA . ALA B 1 60 ? -30.043 -44.422 -15.530 1.00 26.20 24 ALA B CA 1
ATOM 1806 C C . ALA B 1 60 ? -28.664 -45.036 -15.767 1.00 27.47 24 ALA B C 1
ATOM 1807 O O . ALA B 1 60 ? -28.440 -46.198 -15.421 1.00 26.68 24 ALA B O 1
ATOM 1809 N N . ASP B 1 61 ? -27.743 -44.274 -16.366 1.00 22.23 25 ASP B N 1
ATOM 1810 C CA . ASP B 1 61 ? -26.376 -44.762 -16.546 1.00 23.34 25 ASP B CA 1
ATOM 1811 C C . ASP B 1 61 ? -25.720 -45.056 -15.201 1.00 24.17 25 ASP B C 1
ATOM 1812 O O . ASP B 1 61 ? -25.043 -46.070 -15.034 1.00 24.96 25 ASP B O 1
ATOM 1817 N N . ILE B 1 62 ? -25.911 -44.155 -14.246 1.00 22.49 26 ILE B N 1
ATOM 1818 C CA . ILE B 1 62 ? -25.295 -44.321 -12.936 1.00 24.11 26 ILE B CA 1
ATOM 1819 C C . ILE B 1 62 ? -25.970 -45.471 -12.175 1.00 23.03 26 ILE B C 1
ATOM 1820 O O . ILE B 1 62 ? -25.324 -46.206 -11.423 1.00 24.35 26 ILE B O 1
ATOM 1825 N N . LYS B 1 63 ? -27.269 -45.642 -12.388 1.00 25.28 27 LYS B N 1
ATOM 1826 C CA . LYS B 1 63 ? -27.958 -46.776 -11.784 1.00 23.06 27 LYS B CA 1
ATOM 1827 C C . LYS B 1 63 ? -27.394 -48.079 -12.354 1.00 26.92 27 LYS B C 1
ATOM 1828 O O . LYS B 1 63 ? -27.125 -49.027 -11.612 1.00 26.49 27 LYS B O 1
ATOM 1834 N N . GLN B 1 64 ? -27.182 -48.112 -13.669 1.00 24.34 28 GLN B N 1
ATOM 1835 C CA . GLN B 1 64 ? -26.583 -49.278 -14.312 1.00 25.51 28 GLN B CA 1
ATOM 1836 C C . GLN B 1 64 ? -25.181 -49.557 -13.771 1.00 26.64 28 GLN B C 1
ATOM 1837 O O . GLN B 1 64 ? -24.813 -50.712 -13.526 1.00 25.02 28 GLN B O 1
ATOM 1843 N N . LEU B 1 65 ? -24.397 -48.493 -13.595 1.00 23.85 29 LEU B N 1
ATOM 1844 C CA . LEU B 1 65 ? -23.072 -48.597 -12.997 1.00 20.63 29 LEU B CA 1
ATOM 1845 C C . LEU B 1 65 ? -23.150 -49.285 -11.630 1.00 22.19 29 LEU B C 1
ATOM 1846 O O . LEU B 1 65 ? -22.349 -50.170 -11.323 1.00 22.21 29 LEU B O 1
ATOM 1851 N N . CYS B 1 66 ? -24.105 -48.868 -10.806 1.00 21.36 30 CYS B N 1
ATOM 1852 C CA . CYS B 1 66 ? -24.275 -49.473 -9.486 1.00 23.31 30 CYS B CA 1
ATOM 1853 C C . CYS B 1 66 ? -24.750 -50.926 -9.584 1.00 25.80 30 CYS B C 1
ATOM 1854 O O . CYS B 1 66 ? -24.293 -51.782 -8.823 1.00 25.68 30 CYS B O 1
ATOM 1857 N N . ASP B 1 67 ? -25.663 -51.198 -10.512 1.00 27.30 31 ASP B N 1
ATOM 1858 C CA . ASP B 1 67 ? -26.149 -52.567 -10.708 1.00 27.84 31 ASP B CA 1
ATOM 1859 C C . ASP B 1 67 ? -25.000 -53.507 -11.059 1.00 30.90 31 ASP B C 1
ATOM 1860 O O . ASP B 1 67 ? -24.927 -54.630 -10.549 1.00 29.36 31 ASP B O 1
ATOM 1865 N N . GLU B 1 68 ? -24.104 -53.044 -11.931 1.00 25.21 32 GLU B N 1
ATOM 1866 C CA . GLU B 1 68 ? -22.958 -53.841 -12.362 1.00 26.11 32 GLU B CA 1
ATOM 1867 C C . GLU B 1 68 ? -21.975 -54.066 -11.223 1.00 28.08 32 GLU B C 1
ATOM 1868 O O . GLU B 1 68 ? -21.451 -55.161 -11.051 1.00 26.84 32 GLU B O 1
ATOM 1874 N N . ALA B 1 69 ? -21.715 -53.019 -10.449 1.00 24.60 33 ALA B N 1
ATOM 1875 C CA . ALA B 1 69 ? -20.782 -53.125 -9.339 1.00 23.90 33 ALA B CA 1
ATOM 1876 C C . ALA B 1 69 ? -21.283 -54.108 -8.287 1.00 23.77 33 ALA B C 1
ATOM 1877 O O . ALA B 1 69 ? -20.498 -54.859 -7.698 1.00 25.97 33 ALA B O 1
ATOM 1879 N N . LYS B 1 70 ? -22.588 -54.084 -8.049 1.00 24.92 34 LYS B N 1
ATOM 1880 C CA . LYS B 1 70 ? -23.215 -54.981 -7.080 1.00 28.87 34 LYS B CA 1
ATOM 1881 C C . LYS B 1 70 ? -23.236 -56.430 -7.575 1.00 33.85 34 LYS B C 1
ATOM 1882 O O . LYS B 1 70 ? -23.045 -57.366 -6.795 1.00 34.33 34 LYS B O 1
ATOM 1888 N N . LYS B 1 71 ? -23.456 -56.608 -8.874 1.00 31.89 35 LYS B N 1
ATOM 1889 C CA . LYS B 1 71 ? -23.489 -57.940 -9.477 1.00 33.71 35 LYS B CA 1
ATOM 1890 C C . LYS B 1 71 ? -22.133 -58.625 -9.408 1.00 33.77 35 LYS B C 1
ATOM 1891 O O . LYS B 1 71 ? -22.048 -59.822 -9.139 1.00 33.82 35 LYS B O 1
ATOM 1897 N N . PHE B 1 72 ? -21.065 -57.863 -9.623 1.00 26.29 36 PHE B N 1
ATOM 1898 C CA . PHE B 1 72 ? -19.72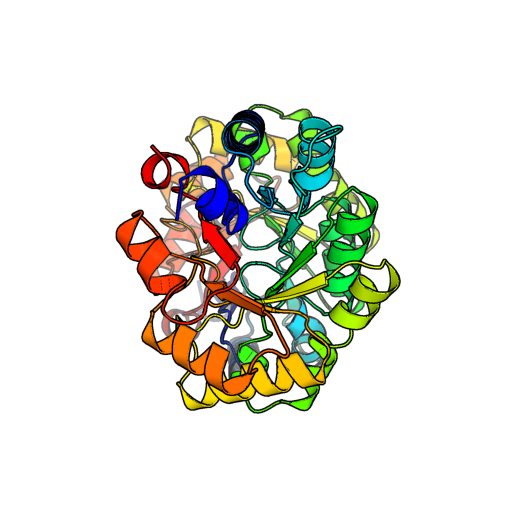3 -58.430 -9.607 1.00 27.33 36 PHE B CA 1
ATOM 1899 C C . PHE B 1 72 ? -18.961 -58.202 -8.294 1.00 26.26 36 PHE B C 1
ATOM 1900 O O . PHE B 1 72 ? -17.826 -58.661 -8.146 1.00 31.24 36 PHE B O 1
ATOM 1908 N N . ASN B 1 73 ? -19.610 -57.533 -7.342 1.00 29.14 37 ASN B N 1
ATOM 1909 C CA . ASN B 1 73 ? -19.003 -57.165 -6.055 1.00 29.20 37 ASN B CA 1
ATOM 1910 C C . ASN B 1 73 ? -17.629 -56.512 -6.201 1.00 30.02 37 ASN B C 1
ATOM 1911 O O . ASN B 1 73 ? -16.623 -57.010 -5.685 1.00 30.73 37 ASN B O 1
ATOM 1916 N N . THR B 1 74 ? -17.588 -55.391 -6.911 1.00 28.23 38 THR B N 1
ATOM 1917 C CA . THR B 1 74 ? -16.339 -54.666 -7.062 1.00 24.34 38 THR B CA 1
ATOM 1918 C C . THR B 1 74 ? -16.019 -53.945 -5.759 1.00 23.81 38 THR B C 1
ATOM 1919 O O . THR B 1 74 ? -16.861 -53.872 -4.864 1.00 25.85 38 THR B O 1
ATOM 1923 N N . ALA B 1 75 ? -14.798 -53.432 -5.651 1.00 23.04 39 ALA B N 1
ATOM 1924 C CA . ALA B 1 75 ? -14.396 -52.677 -4.469 1.00 22.14 39 ALA B CA 1
ATOM 1925 C C . ALA B 1 75 ? -15.267 -51.432 -4.305 1.00 24.42 39 ALA B C 1
ATOM 1926 O O . ALA B 1 75 ? -15.753 -51.135 -3.207 1.00 23.59 39 ALA B O 1
ATOM 1928 N N . SER B 1 76 ? -15.467 -50.715 -5.410 1.00 23.76 40 SER B N 1
ATOM 1929 C CA . SER B 1 76 ? -16.059 -49.385 -5.353 1.00 23.71 40 SER B CA 1
ATOM 1930 C C . SER B 1 76 ? -16.887 -49.078 -6.580 1.00 22.47 40 SER B C 1
ATOM 1931 O O . SER B 1 76 ? -16.781 -49.757 -7.606 1.00 23.75 40 SER B O 1
ATOM 1934 N N . VAL B 1 77 ? -17.698 -48.030 -6.461 1.00 20.10 41 VAL B N 1
ATOM 1935 C CA . VAL B 1 77 ? -18.275 -47.339 -7.609 1.00 21.52 41 VAL B CA 1
ATOM 1936 C C . VAL B 1 77 ? -17.721 -45.931 -7.556 1.00 21.40 41 VAL B C 1
ATOM 1937 O O . VAL B 1 77 ? -17.879 -45.258 -6.534 1.00 19.37 41 VAL B O 1
ATOM 1941 N N . CYS B 1 78 ? -17.070 -45.484 -8.630 1.00 20.21 42 CYS B N 1
ATOM 1942 C CA . CYS B 1 78 ? -16.462 -44.151 -8.635 1.00 18.52 42 CYS B CA 1
ATOM 1943 C C . CYS B 1 78 ? -17.230 -43.189 -9.541 1.00 22.33 42 CYS B C 1
ATOM 1944 O O . CYS B 1 78 ? -17.417 -43.457 -10.733 1.00 21.04 42 CYS B O 1
ATOM 1947 N N . VAL B 1 79 ? -17.667 -42.067 -8.971 1.00 17.92 43 VAL B N 1
ATOM 1948 C CA . VAL B 1 79 ? -18.460 -41.078 -9.710 1.00 18.07 43 VAL B CA 1
ATOM 1949 C C . VAL B 1 79 ? -18.023 -39.649 -9.398 1.00 19.78 43 VAL B C 1
ATOM 1950 O O . VAL B 1 79 ? -17.268 -39.407 -8.454 1.00 18.76 43 VAL B O 1
ATOM 1954 N N . ASN B 1 80 ? -18.497 -38.708 -10.206 1.00 20.05 44 ASN B N 1
ATOM 1955 C CA . ASN B 1 80 ? -18.350 -37.292 -9.899 1.00 19.20 44 ASN B CA 1
ATOM 1956 C C . ASN B 1 80 ? -19.222 -36.972 -8.690 1.00 18.59 44 ASN B C 1
ATOM 1957 O O . ASN B 1 80 ? -20.198 -37.680 -8.421 1.00 20.11 44 ASN B O 1
ATOM 1962 N N . SER B 1 81 ? -18.889 -35.907 -7.966 1.00 17.90 45 SER B N 1
ATOM 1963 C CA . SER B 1 81 ? -19.497 -35.687 -6.652 1.00 19.55 45 SER B CA 1
ATOM 1964 C C . SER B 1 81 ? -21.013 -35.482 -6.652 1.00 17.99 45 SER B C 1
ATOM 1965 O O . SER B 1 81 ? -21.673 -35.750 -5.645 1.00 19.05 45 SER B O 1
ATOM 1968 N N . TYR B 1 82 ? -21.574 -35.008 -7.765 1.00 17.23 46 TYR B N 1
ATOM 1969 C CA . TYR B 1 82 ? -23.012 -34.816 -7.850 1.00 19.80 46 TYR B CA 1
ATOM 1970 C C . TYR B 1 82 ? -23.778 -36.118 -7.585 1.00 19.79 46 TYR B C 1
ATOM 1971 O O . TYR B 1 82 ? -24.865 -36.093 -6.996 1.00 19.78 46 TYR B O 1
ATOM 1980 N N . TRP B 1 83 ? -23.207 -37.246 -8.003 1.00 18.76 47 TRP B N 1
ATOM 1981 C CA . TRP B 1 83 ? -23.924 -38.525 -7.934 1.00 18.11 47 TRP B CA 1
ATOM 1982 C C . TRP B 1 83 ? -23.712 -39.299 -6.636 1.00 19.89 47 TRP B C 1
ATOM 1983 O O . TRP B 1 83 ? -24.229 -40.412 -6.484 1.00 20.19 47 TRP B O 1
ATOM 1994 N N . ILE B 1 84 ? -22.971 -38.733 -5.689 1.00 18.94 48 ILE B N 1
ATOM 1995 C CA . ILE B 1 84 ? -22.672 -39.488 -4.467 1.00 19.99 48 ILE B CA 1
ATOM 1996 C C . ILE B 1 84 ? -23.915 -39.868 -3.638 1.00 20.99 48 ILE B C 1
ATOM 1997 O O . ILE B 1 84 ? -24.032 -41.024 -3.217 1.00 20.24 48 ILE B O 1
ATOM 2002 N N . PRO B 1 85 ? -24.854 -38.924 -3.417 1.00 20.59 49 PRO B N 1
ATOM 2003 C CA . PRO B 1 85 ? -26.060 -39.352 -2.692 1.00 20.66 49 PRO B CA 1
ATOM 2004 C C . PRO B 1 85 ? -26.808 -40.512 -3.378 1.00 22.75 49 PRO B C 1
ATOM 2005 O O . PRO B 1 85 ? -27.220 -41.452 -2.690 1.00 21.10 49 PRO B O 1
ATOM 2009 N N . PHE B 1 86 ? -26.968 -40.449 -4.698 1.00 20.34 50 PHE B N 1
ATOM 2010 C CA . PHE B 1 86 ? -27.675 -41.493 -5.440 1.00 24.57 50 PHE B CA 1
ATOM 2011 C C . PHE B 1 86 ? -26.934 -42.828 -5.355 1.00 22.87 50 PHE B C 1
ATOM 2012 O O . PHE B 1 86 ? -27.541 -43.881 -5.078 1.00 22.70 50 PHE B O 1
ATOM 2020 N N . VAL B 1 87 ? -25.621 -42.795 -5.560 1.00 18.84 51 VAL B N 1
ATOM 2021 C CA . VAL B 1 87 ? -24.812 -44.011 -5.497 1.00 20.38 51 VAL B CA 1
ATOM 2022 C C . VAL B 1 87 ? -24.855 -44.620 -4.100 1.00 23.29 51 VAL B C 1
ATOM 2023 O O . VAL B 1 87 ? -24.969 -45.840 -3.944 1.00 22.72 51 VAL B O 1
ATOM 2027 N N . THR B 1 88 ? -24.777 -43.770 -3.080 1.00 20.00 52 THR B N 1
ATOM 2028 C CA . THR B 1 88 ? -24.832 -44.250 -1.700 1.00 18.55 52 THR B CA 1
ATOM 2029 C C . THR B 1 88 ? -26.154 -44.971 -1.430 1.00 24.80 52 THR B C 1
ATOM 2030 O O . THR B 1 88 ? -26.171 -46.047 -0.827 1.00 22.11 52 THR B O 1
ATOM 2034 N N . GLU B 1 89 ? -27.252 -44.395 -1.906 1.00 20.81 53 GLU B N 1
ATOM 2035 C CA . GLU B 1 89 ? -28.562 -45.048 -1.803 1.00 22.37 53 GLU B CA 1
ATOM 2036 C C . GLU B 1 89 ? -28.590 -46.391 -2.539 1.00 26.01 53 GLU B C 1
ATOM 2037 O O . GLU B 1 89 ? -29.052 -47.405 -1.990 1.00 24.61 53 GLU B O 1
ATOM 2043 N N . GLN B 1 90 ? -28.093 -46.405 -3.776 1.00 21.53 54 GLN B N 1
ATOM 2044 C CA . GLN B 1 90 ? -28.103 -47.625 -4.582 1.00 22.45 54 GLN B CA 1
ATOM 2045 C C . GLN B 1 90 ? -27.265 -48.741 -3.970 1.00 26.22 54 GLN B C 1
ATOM 2046 O O . GLN B 1 90 ? -27.605 -49.920 -4.102 1.00 23.90 54 GLN B O 1
ATOM 2052 N N . LEU B 1 91 ? -26.181 -48.375 -3.290 1.00 22.80 55 LEU B N 1
ATOM 2053 C CA . LEU B 1 91 ? -25.265 -49.372 -2.737 1.00 22.01 55 LEU B CA 1
ATOM 2054 C C . LEU B 1 91 ? -25.528 -49.681 -1.263 1.00 21.36 55 LEU B C 1
ATOM 2055 O O . LEU B 1 91 ? -24.787 -50.448 -0.657 1.00 22.94 55 LEU B O 1
ATOM 2060 N N . LYS B 1 92 ? -26.574 -49.093 -0.695 1.00 23.32 56 LYS B N 1
ATOM 2061 C CA . LYS B 1 92 ? -26.890 -49.304 0.719 1.00 24.00 56 LYS B CA 1
ATOM 2062 C C . LYS B 1 92 ? -27.076 -50.793 1.027 1.00 26.35 56 LYS B C 1
ATOM 2063 O O . LYS B 1 92 ? -27.702 -51.521 0.249 1.00 24.56 56 LYS B O 1
ATOM 2069 N N . GLY B 1 93 ? -26.489 -51.245 2.135 1.00 25.92 57 GLY B N 1
ATOM 2070 C CA . GLY B 1 93 ? -26.587 -52.639 2.536 1.00 26.22 57 GLY B CA 1
ATOM 2071 C C . GLY B 1 93 ? -25.714 -53.592 1.743 1.00 27.25 57 GLY B C 1
ATOM 2072 O O . GLY B 1 93 ? -25.878 -54.814 1.836 1.00 26.46 57 GLY B O 1
ATOM 2073 N N . THR B 1 94 ? -24.797 -53.043 0.945 1.00 23.71 58 THR B N 1
ATOM 2074 C CA . THR B 1 94 ? -23.814 -53.853 0.234 1.00 24.16 58 THR B CA 1
ATOM 2075 C C . THR B 1 94 ? -22.422 -53.401 0.665 1.00 24.83 58 THR B C 1
ATOM 2076 O O . THR B 1 94 ? -22.277 -52.322 1.247 1.00 27.21 58 THR B O 1
ATOM 2080 N N . ASP B 1 95 ? -21.406 -54.218 0.393 1.00 26.75 59 ASP B N 1
ATOM 2081 C CA . ASP B 1 95 ? -20.038 -53.845 0.753 1.00 32.05 59 ASP B CA 1
ATOM 2082 C C . ASP B 1 95 ? -19.347 -53.005 -0.330 1.00 29.84 59 ASP B C 1
ATOM 2083 O O . ASP B 1 95 ? -18.193 -52.609 -0.166 1.00 32.06 59 ASP B O 1
ATOM 2088 N N . VAL B 1 96 ? -20.048 -52.724 -1.426 1.00 24.56 60 VAL B N 1
ATOM 2089 C CA . VAL B 1 96 ? -19.467 -51.883 -2.474 1.00 23.56 60 VAL B CA 1
ATOM 2090 C C . VAL B 1 96 ? -19.451 -50.436 -1.976 1.00 20.96 60 VAL B C 1
ATOM 2091 O O . VAL B 1 96 ? -20.480 -49.920 -1.538 1.00 23.64 60 VAL B O 1
ATOM 2095 N N . ASN B 1 97 ? -18.287 -49.786 -2.044 1.00 23.55 61 ASN B N 1
ATOM 2096 C CA . ASN B 1 97 ? -18.136 -48.422 -1.537 1.00 21.15 61 ASN B CA 1
ATOM 2097 C C . ASN B 1 97 ? -18.378 -47.351 -2.589 1.00 21.53 61 ASN B C 1
ATOM 2098 O O . ASN B 1 97 ? -17.810 -47.415 -3.674 1.00 21.94 61 ASN B O 1
ATOM 2103 N N . PRO B 1 98 ? -19.187 -46.336 -2.259 1.00 22.39 62 PRO B N 1
ATOM 2104 C CA . PRO B 1 98 ? -19.175 -45.166 -3.141 1.00 20.33 62 PRO B CA 1
ATOM 2105 C C . PRO B 1 98 ? -17.846 -44.435 -2.937 1.00 19.36 62 PRO B C 1
ATOM 2106 O O . PRO B 1 98 ? -17.390 -44.310 -1.793 1.00 19.18 62 PRO B O 1
ATOM 2110 N N . ILE B 1 99 ? -17.207 -43.989 -4.015 1.00 20.30 63 ILE B N 1
ATOM 2111 C CA . ILE B 1 99 ? -16.055 -43.093 -3.880 1.00 18.37 63 ILE B CA 1
ATOM 2112 C C . ILE B 1 99 ? -16.208 -41.935 -4.865 1.00 18.92 63 ILE B C 1
ATOM 2113 O O . ILE B 1 99 ? -16.895 -42.070 -5.869 1.00 18.62 63 ILE B O 1
ATOM 2118 N N . ALA B 1 100 ? -15.589 -40.794 -4.572 1.00 19.82 64 ALA B N 1
ATOM 2119 C CA . ALA B 1 100 ? -15.769 -39.606 -5.407 1.00 19.63 64 ALA B CA 1
ATOM 2120 C C . ALA B 1 100 ? -14.433 -39.075 -5.898 1.00 18.55 64 ALA B C 1
ATOM 2121 O O . ALA B 1 100 ? -13.439 -39.112 -5.167 1.00 18.72 64 ALA B O 1
ATOM 2123 N N . VAL B 1 101 ? -14.410 -38.575 -7.132 1.00 18.08 65 VAL B N 1
ATOM 2124 C CA . VAL B 1 101 ? -13.301 -37.737 -7.574 1.00 19.48 65 VAL B CA 1
ATOM 2125 C C . VAL B 1 101 ? -13.591 -36.312 -7.115 1.00 18.62 65 VAL B C 1
ATOM 2126 O O . VAL B 1 101 ? -14.757 -35.946 -6.929 1.00 18.98 65 VAL B O 1
ATOM 2130 N N . VAL B 1 102 ? -12.548 -35.513 -6.893 1.00 18.60 66 VAL B N 1
ATOM 2131 C CA . VAL B 1 102 ? -12.744 -34.086 -6.591 1.00 16.86 66 VAL B CA 1
ATOM 2132 C C . VAL B 1 102 ? -11.730 -33.266 -7.370 1.00 18.38 66 VAL B C 1
ATOM 2133 O O . VAL B 1 102 ? -10.674 -33.791 -7.735 1.00 20.04 66 VAL B O 1
ATOM 2137 N N . GLY B 1 103 ? -12.040 -31.988 -7.601 1.00 17.77 67 GLY B N 1
ATOM 2138 C CA . GLY B 1 103 ? -11.199 -31.121 -8.417 1.00 17.70 67 GLY B CA 1
ATOM 2139 C C . GLY B 1 103 ? -10.768 -31.793 -9.711 1.00 19.67 67 GLY B C 1
ATOM 2140 O O . GLY B 1 103 ? -9.590 -31.722 -10.106 1.00 18.93 67 GLY B O 1
ATOM 2141 N N . PHE B 1 104 ? -11.736 -32.418 -10.378 1.00 16.69 68 PHE B N 1
ATOM 2142 C CA . PHE B 1 104 ? -11.479 -33.425 -11.400 1.00 18.84 68 PHE B CA 1
ATOM 2143 C C . PHE B 1 104 ? -12.193 -33.051 -12.685 1.00 18.86 68 PHE B C 1
ATOM 2144 O O . PHE B 1 104 ? -13.368 -32.688 -12.653 1.00 20.92 68 PHE B O 1
ATOM 2152 N N . PRO B 1 105 ? -11.527 -33.216 -13.842 1.00 19.77 69 PRO B N 1
ATOM 2153 C CA . PRO B 1 105 ? -10.209 -33.841 -14.037 1.00 18.49 69 PRO B CA 1
ATOM 2154 C C . PRO B 1 105 ? -9.009 -32.898 -14.090 1.00 18.74 69 PRO B C 1
ATOM 2155 O O . PRO B 1 105 ? -7.902 -33.386 -14.334 1.00 19.05 69 PRO B O 1
ATOM 2159 N N . LEU B 1 106 ? -9.189 -31.597 -13.884 1.00 17.18 70 LEU B N 1
ATOM 2160 C CA . LEU B 1 106 ? -8.091 -30.666 -14.177 1.00 16.55 70 LEU B CA 1
ATOM 2161 C C . LEU B 1 106 ? -7.104 -30.397 -13.042 1.00 17.92 70 LEU B C 1
ATOM 2162 O O . LEU B 1 106 ? -5.982 -29.946 -13.296 1.00 19.66 70 LEU B O 1
ATOM 2167 N N . GLY B 1 107 ? -7.520 -30.622 -11.798 1.00 17.41 71 GLY B N 1
ATOM 2168 C CA . GLY B 1 107 ? -6.631 -30.428 -10.665 1.00 16.86 71 GLY B CA 1
ATOM 2169 C C . GLY B 1 107 ? -6.240 -28.982 -10.436 1.00 17.11 71 GLY B C 1
ATOM 2170 O O . GLY B 1 107 ? -5.234 -28.700 -9.782 1.00 17.44 71 GLY B O 1
ATOM 2171 N N . ALA B 1 108 ? -7.041 -28.056 -10.956 1.00 17.00 72 ALA B N 1
ATOM 2172 C CA . ALA B 1 108 ? -6.694 -26.641 -10.869 1.00 16.64 72 ALA B CA 1
ATOM 2173 C C . ALA B 1 108 ? -7.768 -25.868 -10.122 1.00 18.91 72 ALA B C 1
ATOM 2174 O O . ALA B 1 108 ? -7.971 -24.682 -10.365 1.00 18.04 72 ALA B O 1
ATOM 2176 N N . MET B 1 109 ? -8.438 -26.555 -9.197 1.00 18.40 73 MET B N 1
ATOM 2177 C CA . MET B 1 109 ? -9.433 -25.943 -8.322 1.00 17.55 73 MET B CA 1
ATOM 2178 C C . MET B 1 109 ? -8.722 -25.436 -7.067 1.00 16.73 73 MET B C 1
ATOM 2179 O O . MET B 1 109 ? -7.763 -26.061 -6.601 1.00 19.33 73 MET B O 1
ATOM 2184 N N . ALA B 1 110 ? -9.180 -24.311 -6.515 1.00 16.55 74 ALA B N 1
ATOM 2185 C CA . ALA B 1 110 ? -8.612 -23.784 -5.277 1.00 18.84 74 ALA B CA 1
ATOM 2186 C C . ALA B 1 110 ? -8.657 -24.867 -4.210 1.00 17.39 74 ALA B C 1
ATOM 2187 O O . ALA B 1 110 ? -9.646 -25.596 -4.110 1.00 18.57 74 ALA B O 1
ATOM 2189 N N . THR B 1 111 ? -7.592 -24.975 -3.419 1.00 17.15 75 THR B N 1
ATOM 2190 C CA . THR B 1 111 ? -7.491 -26.064 -2.453 1.00 17.47 75 THR B CA 1
ATOM 2191 C C . THR B 1 111 ? -8.674 -26.062 -1.497 1.00 18.33 75 THR B C 1
ATOM 2192 O O . THR B 1 111 ? -9.249 -27.114 -1.213 1.00 18.72 75 THR B O 1
ATOM 2196 N N . GLU B 1 112 ? -9.057 -24.888 -1.010 1.00 15.98 76 GLU B N 1
ATOM 2197 C CA . GLU B 1 112 ? -10.184 -24.839 -0.079 1.00 16.85 76 GLU B CA 1
ATOM 2198 C C . GLU B 1 112 ? -11.454 -25.386 -0.722 1.00 17.21 76 GLU B C 1
ATOM 2199 O O . GLU B 1 112 ? -12.254 -26.058 -0.069 1.00 17.08 76 GLU B O 1
ATOM 2205 N N . SER B 1 113 ? -11.623 -25.124 -2.011 1.00 16.56 77 SER B N 1
ATOM 2206 C CA . SER B 1 113 ? -12.810 -25.585 -2.707 1.00 15.98 77 SER B CA 1
ATOM 2207 C C . SER B 1 113 ? -12.755 -27.090 -2.954 1.00 17.03 77 SER B C 1
ATOM 2208 O O . SER B 1 113 ? -13.787 -27.767 -2.904 1.00 17.59 77 SER B O 1
ATOM 2211 N N . GLU B 1 114 ? -11.567 -27.629 -3.211 1.00 17.93 78 GLU B N 1
ATOM 2212 C CA . GLU B 1 114 ? -11.427 -29.086 -3.285 1.00 15.27 78 GLU B CA 1
ATOM 2213 C C . GLU B 1 114 ? -11.738 -29.746 -1.949 1.00 17.41 78 GLU B C 1
ATOM 2214 O O . GLU B 1 114 ? -12.374 -30.807 -1.891 1.00 17.17 78 GLU B O 1
ATOM 2220 N N . ILE B 1 115 ? -11.273 -29.132 -0.865 1.00 16.66 79 ILE B N 1
ATOM 2221 C CA . ILE B 1 115 ? -11.491 -29.707 0.456 1.00 17.25 79 ILE B CA 1
ATOM 2222 C C . ILE B 1 115 ? -12.987 -29.779 0.750 1.00 17.66 79 ILE B C 1
ATOM 2223 O O . ILE B 1 115 ? -13.490 -30.805 1.224 1.00 17.88 79 ILE B O 1
ATOM 2228 N N . PHE B 1 116 ? -13.708 -28.703 0.444 1.00 16.30 80 PHE B N 1
ATOM 2229 C CA . PHE B 1 116 ? -15.139 -28.685 0.707 1.00 18.32 80 PHE B CA 1
ATOM 2230 C C . PHE B 1 116 ? -15.860 -29.703 -0.167 1.00 18.56 80 PHE B C 1
ATOM 2231 O O . PHE B 1 116 ? -16.784 -30.366 0.302 1.00 16.78 80 PHE B O 1
ATOM 2239 N N . GLU B 1 117 ? -15.450 -29.844 -1.429 1.00 16.72 81 GLU B N 1
ATOM 2240 C CA . GLU B 1 117 ? -16.082 -30.854 -2.284 1.00 17.70 81 GLU B CA 1
ATOM 2241 C C . GLU B 1 117 ? -15.868 -32.251 -1.693 1.00 18.42 81 GLU B C 1
ATOM 2242 O O . GLU B 1 117 ? -16.789 -33.096 -1.688 1.00 19.10 81 GLU B O 1
ATOM 2248 N N . ALA B 1 118 ? -14.664 -32.484 -1.179 1.00 16.16 82 ALA B N 1
ATOM 2249 C CA . ALA B 1 118 ? -14.295 -33.801 -0.656 1.00 18.06 82 ALA B CA 1
ATOM 2250 C C . ALA B 1 118 ? -15.027 -34.126 0.642 1.00 20.83 82 ALA B C 1
ATOM 2251 O O . ALA B 1 118 ? -15.560 -35.226 0.808 1.00 18.17 82 ALA B O 1
ATOM 2253 N N . THR B 1 119 ? -15.048 -33.184 1.576 1.00 17.75 83 THR B N 1
ATOM 2254 C CA . THR B 1 119 ? -15.683 -33.475 2.863 1.00 19.56 83 THR B CA 1
ATOM 2255 C C . THR B 1 119 ? -17.200 -33.538 2.744 1.00 19.63 83 THR B C 1
ATOM 2256 O O . THR B 1 119 ? -17.855 -34.333 3.437 1.00 21.12 83 THR B O 1
ATOM 2260 N N . THR B 1 120 ? -17.755 -32.711 1.864 1.00 17.47 84 THR B N 1
ATOM 2261 C CA . THR B 1 120 ? -19.178 -32.772 1.551 1.00 19.50 84 THR B CA 1
ATOM 2262 C C . THR B 1 120 ? -19.514 -34.138 0.954 1.00 19.77 84 THR B C 1
ATOM 2263 O O . THR B 1 120 ? -20.526 -34.752 1.315 1.00 21.41 84 THR B O 1
ATOM 2267 N N . ALA B 1 121 ? -18.654 -34.632 0.067 1.00 18.52 85 ALA B N 1
ATOM 2268 C CA . ALA B 1 121 ? -18.884 -35.935 -0.554 1.00 21.26 85 ALA B CA 1
ATOM 2269 C C . ALA B 1 121 ? -18.820 -37.057 0.476 1.00 20.55 85 ALA B C 1
ATOM 2270 O O . ALA B 1 121 ? -19.645 -37.973 0.454 1.00 19.94 85 ALA B O 1
ATOM 2272 N N . ILE B 1 122 ? -17.829 -36.999 1.357 1.00 20.54 86 ILE B N 1
ATOM 2273 C CA . ILE B 1 122 ? -17.697 -38.004 2.412 1.00 18.11 86 ILE B CA 1
ATOM 2274 C C . ILE B 1 122 ? -18.944 -38.007 3.280 1.00 22.14 86 ILE B C 1
ATOM 2275 O O . ILE B 1 122 ? -19.485 -39.066 3.601 1.00 19.74 86 ILE B O 1
ATOM 2280 N N . ASP B 1 123 ? -19.420 -36.823 3.641 1.00 18.40 87 ASP B N 1
ATOM 2281 C CA . ASP B 1 123 ? -20.596 -36.743 4.490 1.00 20.23 87 ASP B CA 1
ATOM 2282 C C . ASP B 1 123 ? -21.830 -37.334 3.806 1.00 25.51 87 ASP B C 1
ATOM 2283 O O . ASP B 1 123 ? -22.760 -37.793 4.471 1.00 25.03 87 ASP B O 1
ATOM 2288 N N . GLN B 1 124 ? -21.828 -37.329 2.478 1.00 20.08 88 GLN B N 1
ATOM 2289 C CA . GLN B 1 124 ? -22.932 -37.888 1.707 1.00 19.20 88 GLN B CA 1
ATOM 2290 C C . GLN B 1 124 ? -22.752 -39.357 1.339 1.00 22.49 88 GLN B C 1
ATOM 2291 O O . GLN B 1 124 ? -23.622 -39.938 0.687 1.00 22.12 88 GLN B O 1
ATOM 2297 N N . GLY B 1 125 ? -21.635 -39.959 1.742 1.00 20.88 89 GLY B N 1
ATOM 2298 C CA . GLY B 1 125 ? -21.454 -41.385 1.533 1.00 22.85 89 GLY B CA 1
ATOM 2299 C C . GLY B 1 125 ? -20.158 -41.865 0.902 1.00 21.93 89 GLY B C 1
ATOM 2300 O O . GLY B 1 125 ? -19.910 -43.078 0.847 1.00 20.11 89 GLY B O 1
ATOM 2301 N N . ALA B 1 126 ? -19.326 -40.940 0.419 1.00 21.23 90 ALA B N 1
ATOM 2302 C CA . ALA B 1 126 ? -18.038 -41.327 -0.158 1.00 21.77 90 ALA B CA 1
ATOM 2303 C C . ALA B 1 126 ? -17.099 -41.925 0.893 1.00 19.43 90 ALA B C 1
ATOM 2304 O O . ALA B 1 126 ? -16.938 -41.378 1.994 1.00 20.43 90 ALA B O 1
ATOM 2306 N N . GLU B 1 127 ? -16.476 -43.049 0.550 1.00 18.45 91 GLU B N 1
ATOM 2307 C CA . GLU B 1 127 ? -15.552 -43.714 1.465 1.00 20.17 91 GLU B CA 1
ATOM 2308 C C . GLU B 1 127 ? -14.102 -43.439 1.102 1.00 19.56 91 GLU B C 1
ATOM 2309 O O . GLU B 1 127 ? -13.202 -43.673 1.907 1.00 20.74 91 GLU B O 1
ATOM 2315 N N . GLU B 1 128 ? -13.873 -42.987 -0.134 1.00 19.19 92 GLU B N 1
ATOM 2316 C CA . GLU B 1 128 ? -12.532 -42.631 -0.581 1.00 18.94 92 GLU B CA 1
ATOM 2317 C C . GLU B 1 128 ? -12.677 -41.426 -1.487 1.00 17.03 92 GLU B C 1
ATOM 2318 O O . GLU B 1 128 ? -13.744 -41.209 -2.070 1.00 16.73 92 GLU B O 1
ATOM 2324 N N . ILE B 1 129 ? -11.602 -40.658 -1.602 1.00 17.92 93 ILE B N 1
ATOM 2325 C CA . ILE B 1 129 ? -11.582 -39.479 -2.457 1.00 18.18 93 ILE B CA 1
ATOM 2326 C C . ILE B 1 129 ? -10.392 -39.603 -3.391 1.00 17.36 93 ILE B C 1
ATOM 2327 O O . ILE B 1 129 ? -9.271 -39.837 -2.937 1.00 18.81 93 ILE B O 1
ATOM 2332 N N . ASP B 1 130 ? -10.635 -39.479 -4.693 1.00 19.79 94 ASP B N 1
ATOM 2333 C CA . ASP B 1 130 ? -9.558 -39.467 -5.680 1.00 16.92 94 ASP B CA 1
ATOM 2334 C C . ASP B 1 130 ? -9.404 -38.026 -6.160 1.00 19.89 94 ASP B C 1
ATOM 2335 O O . ASP B 1 130 ? -10.236 -37.545 -6.940 1.00 18.01 94 ASP B O 1
ATOM 2340 N N . MET B 1 131 ? -8.363 -37.340 -5.697 1.00 17.50 95 MET B N 1
ATOM 2341 C CA . MET B 1 131 ? -8.102 -35.965 -6.113 1.00 17.41 95 MET B CA 1
ATOM 2342 C C . MET B 1 131 ? -7.165 -35.961 -7.306 1.00 18.72 95 MET B C 1
ATOM 2343 O O . MET B 1 131 ? -6.620 -37.005 -7.682 1.00 19.28 95 MET B O 1
ATOM 2348 N N . VAL B 1 132 ? -6.994 -34.788 -7.905 1.00 17.94 96 VAL B N 1
ATOM 2349 C CA . VAL B 1 132 ? -6.012 -34.614 -8.969 1.00 17.14 96 VAL B CA 1
ATOM 2350 C C . VAL B 1 132 ? -4.911 -33.683 -8.471 1.00 19.24 96 VAL B C 1
ATOM 2351 O O . VAL B 1 132 ? -5.195 -32.645 -7.856 1.00 19.77 96 VAL B O 1
ATOM 2355 N N . LEU B 1 133 ? -3.665 -34.094 -8.710 1.00 20.57 97 LEU B N 1
ATOM 2356 C CA . LEU B 1 133 ? -2.466 -33.282 -8.473 1.00 19.59 97 LEU B CA 1
ATOM 2357 C C . LEU B 1 133 ? -2.617 -31.881 -9.072 1.00 19.77 97 LEU B C 1
ATOM 2358 O O . LEU B 1 133 ? -3.269 -31.721 -10.107 1.00 17.58 97 LEU B O 1
ATOM 2363 N N . ASN B 1 134 ? -2.041 -30.860 -8.426 1.00 18.55 98 ASN B N 1
ATOM 2364 C CA . ASN B 1 134 ? -1.953 -29.555 -9.065 1.00 18.61 98 ASN B CA 1
ATOM 2365 C C . ASN B 1 134 ? -0.767 -29.622 -10.040 1.00 18.42 98 ASN B C 1
ATOM 2366 O O . ASN B 1 134 ? 0.382 -29.333 -9.675 1.00 18.35 98 ASN B O 1
ATOM 2371 N N . VAL B 1 135 ? -1.061 -30.043 -11.269 1.00 20.70 99 VAL B N 1
ATOM 2372 C CA . VAL B 1 135 ? -0.028 -30.352 -12.250 1.00 17.55 99 VAL B CA 1
ATOM 2373 C C . VAL B 1 135 ? 0.739 -29.098 -12.639 1.00 19.93 99 VAL B C 1
ATOM 2374 O O . VAL B 1 135 ? 1.960 -29.139 -12.789 1.00 19.37 99 VAL B O 1
ATOM 2378 N N . GLY B 1 136 ? 0.026 -27.984 -12.794 1.00 20.56 100 GLY B N 1
ATOM 2379 C CA . GLY B 1 136 ? 0.668 -26.729 -13.150 1.00 18.83 100 GLY B CA 1
ATOM 2380 C C . GLY B 1 136 ? 1.712 -26.289 -12.135 1.00 22.62 100 GLY B C 1
ATOM 2381 O O . GLY B 1 136 ? 2.781 -25.805 -12.512 1.00 20.68 100 GLY B O 1
ATOM 2382 N N . GLU B 1 137 ? 1.423 -26.452 -10.847 1.00 17.85 101 GLU B N 1
ATOM 2383 C CA . GLU B 1 137 ? 2.400 -26.079 -9.832 1.00 17.36 101 GLU B CA 1
ATOM 2384 C C . GLU B 1 137 ? 3.548 -27.080 -9.786 1.00 21.33 101 GLU B C 1
ATOM 2385 O O . GLU B 1 137 ? 4.691 -26.708 -9.505 1.00 21.62 101 GLU B O 1
ATOM 2391 N N . LEU B 1 138 ? 3.255 -28.342 -10.071 1.00 19.92 102 LEU B N 1
ATOM 2392 C CA . LEU B 1 138 ? 4.323 -29.341 -10.155 1.00 21.21 102 LEU B CA 1
ATOM 2393 C C . LEU B 1 138 ? 5.275 -29.018 -11.311 1.00 22.57 102 LEU B C 1
ATOM 2394 O O . LEU B 1 138 ? 6.502 -28.956 -11.119 1.00 22.03 102 LEU B O 1
ATOM 2399 N N . LYS B 1 139 ? 4.710 -28.817 -12.503 1.00 20.80 103 LYS B N 1
ATOM 2400 C CA . LYS B 1 139 ? 5.500 -28.464 -13.685 1.00 21.96 103 LYS B CA 1
ATOM 2401 C C . LYS B 1 139 ? 6.305 -27.198 -13.420 1.00 23.05 103 LYS B C 1
ATOM 2402 O O . LYS B 1 139 ? 7.434 -27.060 -13.902 1.00 25.21 103 LYS B O 1
ATOM 2408 N N . GLY B 1 140 ? 5.720 -26.266 -12.668 1.00 18.70 104 GLY B N 1
ATOM 2409 C CA . GLY B 1 140 ? 6.378 -25.001 -12.379 1.00 19.82 104 GLY B CA 1
ATOM 2410 C C . GLY B 1 140 ? 7.485 -25.126 -11.346 1.00 26.39 104 GLY B C 1
ATOM 2411 O O . GLY B 1 140 ? 8.266 -24.192 -11.145 1.00 27.58 104 GLY B O 1
ATOM 2412 N N . GLY B 1 141 ? 7.551 -26.277 -10.686 1.00 22.43 105 GLY B N 1
ATOM 2413 C CA . GLY B 1 141 ? 8.575 -26.529 -9.682 1.00 23.55 105 GLY B CA 1
ATOM 2414 C C . GLY B 1 141 ? 8.219 -26.008 -8.300 1.00 28.99 105 GLY B C 1
ATOM 2415 O O . GLY B 1 141 ? 9.042 -26.043 -7.378 1.00 27.53 105 GLY B O 1
ATOM 2416 N N . ASN B 1 142 ? 6.992 -25.518 -8.146 1.00 24.83 106 ASN B N 1
ATOM 2417 C CA . ASN B 1 142 ? 6.557 -24.978 -6.865 1.00 20.91 106 ASN B CA 1
ATOM 2418 C C . ASN B 1 142 ? 6.138 -26.119 -5.938 1.00 23.40 106 ASN B C 1
ATOM 2419 O O . ASN B 1 142 ? 4.950 -26.305 -5.685 1.00 21.88 106 ASN B O 1
ATOM 2424 N N . ASP B 1 143 ? 7.109 -26.888 -5.446 1.00 22.96 107 ASP B N 1
ATOM 2425 C CA . ASP B 1 143 ? 6.817 -28.089 -4.661 1.00 21.19 107 ASP B CA 1
ATOM 2426 C C . ASP B 1 143 ? 6.107 -27.795 -3.343 1.00 22.77 107 ASP B C 1
ATOM 2427 O O . ASP B 1 143 ? 5.286 -28.589 -2.892 1.00 23.39 107 ASP B O 1
ATOM 2432 N N . GLU B 1 144 ? 6.415 -26.669 -2.709 1.00 22.81 108 GLU B N 1
ATOM 2433 C CA . GLU B 1 144 ? 5.723 -26.355 -1.458 1.00 22.77 108 GLU B CA 1
ATOM 2434 C C . GLU B 1 144 ? 4.226 -26.138 -1.686 1.00 21.37 108 GLU B C 1
ATOM 2435 O O . GLU B 1 144 ? 3.408 -26.513 -0.844 1.00 21.27 108 GLU B O 1
ATOM 2441 N N . LYS B 1 145 ? 3.860 -25.559 -2.827 1.00 20.56 109 LYS B N 1
ATOM 2442 C CA . LYS B 1 145 ? 2.436 -25.385 -3.137 1.00 22.40 109 LYS B CA 1
ATOM 2443 C C . LYS B 1 145 ? 1.745 -26.692 -3.531 1.00 22.80 109 LYS B C 1
ATOM 2444 O O . LYS B 1 145 ? 0.581 -26.903 -3.193 1.00 20.83 109 LYS B O 1
ATOM 2450 N N . VAL B 1 146 ? 2.458 -27.566 -4.237 1.00 18.90 110 VAL B N 1
ATOM 2451 C CA . VAL B 1 146 ? 1.935 -28.900 -4.542 1.00 18.16 110 VAL B CA 1
ATOM 2452 C C . VAL B 1 146 ? 1.678 -29.667 -3.249 1.00 22.35 110 VAL B C 1
ATOM 2453 O O . VAL B 1 146 ? 0.632 -30.306 -3.074 1.00 20.04 110 VAL B O 1
ATOM 2457 N N . LEU B 1 147 ? 2.647 -29.598 -2.343 1.00 20.78 111 LEU B N 1
ATOM 2458 C CA . LEU B 1 147 ? 2.568 -30.306 -1.079 1.00 18.86 111 LEU B CA 1
ATOM 2459 C C . LEU B 1 147 ? 1.410 -29.783 -0.243 1.00 21.13 111 LEU B C 1
ATOM 2460 O O . LEU B 1 147 ? 0.662 -30.571 0.345 1.00 21.00 111 LEU B O 1
ATOM 2465 N N . ALA B 1 148 ? 1.250 -28.462 -0.194 1.00 19.70 112 ALA B N 1
ATOM 2466 C CA . ALA B 1 148 ? 0.208 -27.869 0.649 1.00 22.03 112 ALA B CA 1
ATOM 2467 C C . ALA B 1 148 ? -1.186 -28.245 0.148 1.00 22.47 112 ALA B C 1
ATOM 2468 O O . ALA B 1 148 ? -2.117 -28.448 0.937 1.00 21.03 112 ALA B O 1
ATOM 2470 N N . ASP B 1 149 ? -1.317 -28.337 -1.170 1.00 18.98 113 ASP B N 1
ATOM 2471 C CA . ASP B 1 149 ? -2.569 -28.727 -1.813 1.00 19.80 113 ASP B CA 1
ATOM 2472 C C . ASP B 1 149 ? -2.950 -30.171 -1.446 1.00 19.70 113 ASP B C 1
ATOM 2473 O O . ASP B 1 149 ? -4.077 -30.437 -1.014 1.00 19.68 113 ASP B O 1
ATOM 2478 N N . ILE B 1 150 ? -2.014 -31.110 -1.585 1.00 17.87 114 ILE B N 1
ATOM 2479 C CA . ILE B 1 150 ? -2.317 -32.502 -1.238 1.00 19.16 114 ILE B CA 1
ATOM 2480 C C . ILE B 1 150 ? -2.513 -32.649 0.276 1.00 18.83 114 ILE B C 1
ATOM 2481 O O . ILE B 1 150 ? -3.425 -33.362 0.733 1.00 19.30 114 ILE B O 1
ATOM 2486 N N . GLN B 1 151 ? -1.671 -31.973 1.054 1.00 18.47 115 GLN B N 1
ATOM 2487 C CA . GLN B 1 151 ? -1.747 -32.052 2.516 1.00 19.42 115 GLN B CA 1
ATOM 2488 C C . GLN B 1 151 ? -3.098 -31.573 3.034 1.00 19.57 115 GLN B C 1
ATOM 2489 O O . GLN B 1 151 ? -3.652 -32.162 3.969 1.00 21.08 115 GLN B O 1
ATOM 2495 N N . GLY B 1 152 ? -3.620 -30.505 2.432 1.00 19.63 116 GLY B N 1
ATOM 2496 C CA . GLY B 1 152 ? -4.924 -29.982 2.818 1.00 21.03 116 GLY B CA 1
ATOM 2497 C C . GLY B 1 152 ? -6.004 -31.037 2.658 1.00 19.63 116 GLY B C 1
ATOM 2498 O O . GLY B 1 152 ? -6.846 -31.231 3.549 1.00 19.30 116 GLY B O 1
ATOM 2499 N N . LEU B 1 153 ? -5.994 -31.719 1.518 1.00 17.54 117 LEU B N 1
ATOM 2500 C CA . LEU B 1 153 ? -6.964 -32.780 1.259 1.00 17.85 117 LEU B CA 1
ATOM 2501 C C . LEU B 1 153 ? -6.725 -33.969 2.183 1.00 20.42 117 LEU B C 1
ATOM 2502 O O . LEU B 1 153 ? -7.671 -34.513 2.763 1.00 19.58 117 LEU B O 1
ATOM 2507 N N . ALA B 1 154 ? -5.466 -34.383 2.315 1.00 17.78 118 ALA B N 1
ATOM 2508 C CA . ALA B 1 154 ? -5.149 -35.549 3.131 1.00 19.81 118 ALA B CA 1
ATOM 2509 C C . ALA B 1 154 ? -5.615 -35.344 4.565 1.00 21.96 118 ALA B C 1
ATOM 2510 O O . ALA B 1 154 ? -6.239 -36.237 5.159 1.00 20.25 118 ALA B O 1
ATOM 2512 N N . ASP B 1 155 ? -5.315 -34.177 5.129 1.00 19.90 119 ASP B N 1
ATOM 2513 C CA . ASP B 1 155 ? -5.692 -33.910 6.513 1.00 19.73 119 ASP B CA 1
ATOM 2514 C C . ASP B 1 155 ? -7.204 -33.937 6.700 1.00 20.04 119 ASP B C 1
ATOM 2515 O O . ASP B 1 155 ? -7.700 -34.495 7.685 1.00 21.47 119 ASP B O 1
ATOM 2520 N N . ALA B 1 156 ? -7.934 -33.349 5.755 1.00 18.09 120 ALA B N 1
ATOM 2521 C CA . ALA B 1 156 ? -9.396 -33.281 5.865 1.00 18.09 120 ALA B CA 1
ATOM 2522 C C . ALA B 1 156 ? -10.044 -34.642 5.660 1.00 19.76 120 ALA B C 1
ATOM 2523 O O . ALA B 1 156 ? -11.000 -34.991 6.356 1.00 19.16 120 ALA B O 1
ATOM 2525 N N . VAL B 1 157 ? -9.530 -35.404 4.700 1.00 17.10 121 VAL B N 1
ATOM 2526 C CA . VAL B 1 157 ? -10.070 -36.732 4.418 1.00 19.27 121 VAL B CA 1
ATOM 2527 C C . VAL B 1 157 ? -9.769 -37.686 5.580 1.00 22.06 121 VAL B C 1
ATOM 2528 O O . VAL B 1 157 ? -10.635 -38.459 6.006 1.00 19.40 121 VAL B O 1
ATOM 2532 N N . HIS B 1 158 ? -8.558 -37.605 6.121 1.00 19.81 122 HIS B N 1
ATOM 2533 C CA . HIS B 1 158 ? -8.181 -38.448 7.258 1.00 20.26 122 HIS B CA 1
ATOM 2534 C C . HIS B 1 158 ? -8.933 -38.072 8.529 1.00 21.52 122 HIS B C 1
ATOM 2535 O O . HIS B 1 158 ? -9.240 -38.941 9.344 1.00 21.13 122 HIS B O 1
ATOM 2542 N N . ALA B 1 159 ? -9.237 -36.788 8.701 1.00 18.78 123 ALA B N 1
ATOM 2543 C CA . ALA B 1 159 ? -10.029 -36.364 9.858 1.00 21.29 123 ALA B CA 1
ATOM 2544 C C . ALA B 1 159 ? -11.382 -37.083 9.881 1.00 23.28 123 ALA B C 1
ATOM 2545 O O . ALA B 1 159 ? -11.913 -37.373 10.956 1.00 22.86 123 ALA B O 1
ATOM 2547 N N . LYS B 1 160 ? -11.921 -37.372 8.694 1.00 21.63 124 LYS B N 1
ATOM 2548 C CA . LYS B 1 160 ? -13.201 -38.078 8.551 1.00 21.21 124 LYS B CA 1
ATOM 2549 C C . LYS B 1 160 ? -13.015 -39.590 8.636 1.00 23.00 124 LYS B C 1
ATOM 2550 O O . LYS B 1 160 ? -14.000 -40.346 8.592 1.00 22.13 124 LYS B O 1
ATOM 2556 N N . GLY B 1 161 ? -11.763 -40.029 8.736 1.00 19.56 125 GLY B N 1
ATOM 2557 C CA . GLY B 1 161 ? -11.449 -41.451 8.813 1.00 21.21 125 GLY B CA 1
ATOM 2558 C C . GLY B 1 161 ? -11.448 -42.175 7.476 1.00 21.20 125 GLY B C 1
ATOM 2559 O O . GLY B 1 161 ? -11.542 -43.411 7.430 1.00 20.72 125 GLY B O 1
ATOM 2560 N N . LYS B 1 162 ? -11.327 -41.419 6.383 1.00 18.22 126 LYS B N 1
ATOM 2561 C CA . LYS B 1 162 ? -11.344 -42.017 5.040 1.00 18.12 126 LYS B CA 1
ATOM 2562 C C . LYS B 1 162 ? -9.951 -41.951 4.393 1.00 21.49 126 LYS B C 1
ATOM 2563 O O . LYS B 1 162 ? -8.986 -41.560 5.053 1.00 20.20 126 LYS B O 1
ATOM 2569 N N . ILE B 1 163 ? -9.828 -42.361 3.131 1.00 19.98 127 ILE B N 1
ATOM 2570 C CA . ILE B 1 163 ? -8.512 -42.368 2.474 1.00 17.86 127 ILE B CA 1
ATOM 2571 C C . ILE B 1 163 ? -8.502 -41.561 1.166 1.00 19.39 127 ILE B C 1
ATOM 2572 O O . ILE B 1 163 ? -9.549 -41.360 0.537 1.00 18.55 127 ILE B O 1
ATOM 2577 N N . LEU B 1 164 ? -7.307 -41.126 0.764 1.00 19.03 128 LEU B N 1
ATOM 2578 C CA . LEU B 1 164 ? -7.142 -40.209 -0.362 1.00 18.17 128 LEU B CA 1
ATOM 2579 C C . LEU B 1 164 ? -6.233 -40.819 -1.420 1.00 17.93 128 LEU B C 1
ATOM 2580 O O . LEU B 1 164 ? -5.176 -41.346 -1.095 1.00 19.42 128 LEU B O 1
ATOM 2585 N N . LYS B 1 165 ? -6.654 -40.753 -2.681 1.00 17.87 129 LYS B N 1
ATOM 2586 C CA . LYS B 1 165 ? -5.774 -41.106 -3.796 1.00 18.09 129 LYS B CA 1
ATOM 2587 C C . LYS B 1 165 ? -5.392 -39.829 -4.531 1.00 20.32 129 LYS B C 1
ATOM 2588 O O . LYS B 1 165 ? -6.213 -38.921 -4.651 1.00 18.20 129 LYS B O 1
ATOM 2594 N N . VAL B 1 166 ? -4.164 -39.765 -5.040 1.00 18.73 130 VAL B N 1
ATOM 2595 C CA . VAL B 1 166 ? -3.745 -38.604 -5.824 1.00 16.66 130 VAL B CA 1
ATOM 2596 C C . VAL B 1 166 ? -3.485 -39.007 -7.271 1.00 18.71 130 VAL B C 1
ATOM 2597 O O . VAL B 1 166 ? -2.563 -39.789 -7.541 1.00 19.40 130 VAL B O 1
ATOM 2601 N N . ILE B 1 167 ? -4.292 -38.476 -8.192 1.00 18.43 131 ILE B N 1
ATOM 2602 C CA . ILE B 1 167 ? -4.092 -38.713 -9.623 1.00 18.33 131 ILE B CA 1
ATOM 2603 C C . ILE B 1 167 ? -2.956 -37.827 -10.133 1.00 21.65 131 ILE B C 1
ATOM 2604 O O . ILE B 1 167 ? -3.033 -36.608 -10.045 1.00 19.57 131 ILE B O 1
ATOM 2609 N N . LEU B 1 168 ? -1.903 -38.432 -10.677 1.00 20.30 132 LEU B N 1
ATOM 2610 C CA . LEU B 1 168 ? -0.740 -37.660 -11.092 1.00 21.18 132 LEU B CA 1
ATOM 2611 C C . LEU B 1 168 ? -0.935 -37.063 -12.480 1.00 19.52 132 LEU B C 1
ATOM 2612 O O . LEU B 1 168 ? -0.332 -36.033 -12.811 1.00 19.65 132 LEU B O 1
ATOM 2617 N N . GLU B 1 169 ? -1.797 -37.710 -13.265 1.00 20.57 133 GLU B N 1
ATOM 2618 C CA . GLU B 1 169 ? -1.920 -37.464 -14.710 1.00 19.31 133 GLU B CA 1
ATOM 2619 C C . GLU B 1 169 ? -0.570 -37.625 -15.413 1.00 18.50 133 GLU B C 1
ATOM 2620 O O . GLU B 1 169 ? 0.026 -36.653 -15.906 1.00 20.34 133 GLU B O 1
ATOM 2626 N N . ASN B 1 170 ? -0.112 -38.870 -15.461 1.00 20.33 134 ASN B N 1
ATOM 2627 C CA . ASN B 1 170 ? 1.197 -39.209 -16.009 1.00 22.18 134 ASN B CA 1
ATOM 2628 C C . ASN B 1 170 ? 1.441 -38.704 -17.426 1.00 22.76 134 ASN B C 1
ATOM 2629 O O . ASN B 1 170 ? 2.578 -38.394 -17.789 1.00 21.65 134 ASN B O 1
ATOM 2634 N N . ALA B 1 171 ? 0.381 -38.619 -18.222 1.00 22.41 135 ALA B N 1
ATOM 2635 C CA . ALA B 1 171 ? 0.505 -38.164 -19.609 1.00 21.76 135 ALA B CA 1
ATOM 2636 C C . ALA B 1 171 ? 1.096 -36.765 -19.727 1.00 22.67 135 ALA B C 1
ATOM 2637 O O . ALA B 1 171 ? 1.719 -36.430 -20.741 1.00 22.75 135 ALA B O 1
ATOM 2639 N N . LEU B 1 172 ? 0.894 -35.943 -18.694 1.00 17.62 136 LEU B N 1
ATOM 2640 C CA . LEU B 1 172 ? 1.362 -34.563 -18.711 1.00 19.41 136 LEU B CA 1
ATOM 2641 C C . LEU B 1 172 ? 2.744 -34.380 -18.083 1.00 19.40 136 LEU B C 1
ATOM 2642 O O . LEU B 1 172 ? 3.257 -33.261 -18.055 1.00 20.87 136 LEU B O 1
ATOM 2647 N N . LEU B 1 173 ? 3.344 -35.464 -17.591 1.00 19.83 137 LEU B N 1
ATOM 2648 C CA . LEU B 1 173 ? 4.540 -35.355 -16.749 1.00 20.00 137 LEU B CA 1
ATOM 2649 C C . LEU B 1 173 ? 5.797 -35.950 -17.381 1.00 18.59 137 LEU B C 1
ATOM 2650 O O . LEU B 1 173 ? 5.710 -36.899 -18.163 1.00 20.47 137 LEU B O 1
ATOM 2655 N N . THR B 1 174 ? 6.953 -35.391 -17.022 1.00 20.59 138 THR B N 1
ATOM 2656 C CA . THR B 1 174 ? 8.240 -36.036 -17.296 1.00 23.59 138 THR B CA 1
ATOM 2657 C C . THR B 1 174 ? 8.388 -37.189 -16.321 1.00 26.66 138 THR B C 1
ATOM 2658 O O . THR B 1 174 ? 7.670 -37.251 -15.320 1.00 22.67 138 THR B O 1
ATOM 2662 N N . LYS B 1 175 ? 9.317 -38.103 -16.585 1.00 22.73 139 LYS B N 1
ATOM 2663 C CA . LYS B 1 175 ? 9.493 -39.234 -15.675 1.00 22.93 139 LYS B CA 1
ATOM 2664 C C . LYS B 1 175 ? 9.986 -38.803 -14.291 1.00 25.01 139 LYS B C 1
ATOM 2665 O O . LYS B 1 175 ? 9.541 -39.357 -13.281 1.00 25.27 139 LYS B O 1
ATOM 2671 N N . ASP B 1 176 ? 10.873 -37.805 -14.236 1.00 23.10 140 ASP B N 1
ATOM 2672 C CA . ASP B 1 176 ? 11.333 -37.256 -12.959 1.00 25.13 140 ASP B CA 1
ATOM 2673 C C . ASP B 1 176 ? 10.151 -36.640 -12.212 1.00 23.75 140 ASP B C 1
ATOM 2674 O O . ASP B 1 176 ? 10.087 -36.698 -10.980 1.00 24.21 140 ASP B O 1
ATOM 2679 N N . GLU B 1 177 ? 9.214 -36.061 -12.959 1.00 21.32 141 GLU B N 1
ATOM 2680 C CA . GLU B 1 177 ? 8.033 -35.449 -12.346 1.00 23.82 141 GLU B CA 1
ATOM 2681 C C . GLU B 1 177 ? 7.085 -36.494 -11.758 1.00 23.80 141 GLU B C 1
ATOM 2682 O O . GLU B 1 177 ? 6.447 -36.259 -10.719 1.00 22.85 141 GLU B O 1
ATOM 2688 N N . ILE B 1 178 ? 6.979 -37.644 -12.416 1.00 20.16 142 ILE B N 1
ATOM 2689 C CA . ILE B 1 178 ? 6.186 -38.736 -11.863 1.00 24.43 142 ILE B CA 1
ATOM 2690 C C . ILE B 1 178 ? 6.785 -39.154 -10.527 1.00 24.68 142 ILE B C 1
ATOM 2691 O O . ILE B 1 178 ? 6.068 -39.333 -9.546 1.00 20.36 142 ILE B O 1
ATOM 2696 N N . VAL B 1 179 ? 8.107 -39.292 -10.482 1.00 21.86 143 VAL B N 1
ATOM 2697 C CA . VAL B 1 179 ? 8.772 -39.664 -9.237 1.00 23.09 143 VAL B CA 1
ATOM 2698 C C . VAL B 1 179 ? 8.580 -38.603 -8.163 1.00 20.59 143 VAL B C 1
ATOM 2699 O O . VAL B 1 179 ? 8.211 -38.923 -7.030 1.00 23.28 143 VAL B O 1
ATOM 2703 N N . ARG B 1 180 ? 8.810 -37.340 -8.504 1.00 20.29 144 ARG B N 1
ATOM 2704 C CA . ARG B 1 180 ? 8.649 -36.283 -7.509 1.00 20.70 144 ARG B CA 1
ATOM 2705 C C . ARG B 1 180 ? 7.202 -36.199 -7.017 1.00 22.35 144 ARG B C 1
ATOM 2706 O O . ARG B 1 180 ? 6.963 -36.034 -5.819 1.00 20.53 144 ARG B O 1
ATOM 2714 N N . ALA B 1 181 ? 6.242 -36.338 -7.926 1.00 21.65 145 ALA B N 1
ATOM 2715 C CA . ALA B 1 181 ? 4.831 -36.272 -7.531 1.00 21.30 145 ALA B CA 1
ATOM 2716 C C . ALA B 1 181 ? 4.476 -37.411 -6.562 1.00 21.37 145 ALA B C 1
ATOM 2717 O O . ALA B 1 181 ? 3.711 -37.216 -5.610 1.00 21.16 145 ALA B O 1
ATOM 2719 N N . CYS B 1 182 ? 5.044 -38.594 -6.792 1.00 22.07 146 CYS B N 1
ATOM 2720 C CA . CYS B 1 182 ? 4.834 -39.714 -5.873 1.00 19.63 146 CYS B CA 1
ATOM 2721 C C . CYS B 1 182 ? 5.408 -39.411 -4.497 1.00 21.59 146 CYS B C 1
ATOM 2722 O O . CYS B 1 182 ? 4.777 -39.693 -3.469 1.00 20.76 146 CYS B O 1
ATOM 2725 N N . GLN B 1 183 ? 6.614 -38.850 -4.471 1.00 20.48 147 GLN B N 1
ATOM 2726 C CA . GLN B 1 183 ? 7.264 -38.529 -3.210 1.00 20.33 147 GLN B CA 1
ATOM 2727 C C . GLN B 1 183 ? 6.555 -37.411 -2.451 1.00 23.05 147 GLN B C 1
ATOM 2728 O O . GLN B 1 183 ? 6.493 -37.442 -1.219 1.00 23.12 147 GLN B O 1
ATOM 2734 N N . LEU B 1 184 ? 6.027 -36.423 -3.174 1.00 19.13 148 LEU B N 1
ATOM 2735 C CA . LEU B 1 184 ? 5.267 -35.361 -2.524 1.00 22.01 148 LEU B CA 1
ATOM 2736 C C . LEU B 1 184 ? 3.943 -35.907 -1.999 1.00 21.95 148 LEU B C 1
ATOM 2737 O O . LEU B 1 184 ? 3.492 -35.520 -0.920 1.00 22.14 148 LEU B O 1
ATOM 2742 N N . SER B 1 185 ? 3.324 -36.800 -2.767 1.00 20.89 149 SER B N 1
ATOM 2743 C CA . SER B 1 185 ? 2.090 -37.442 -2.326 1.00 18.07 149 SER B CA 1
ATOM 2744 C C . SER B 1 185 ? 2.313 -38.216 -1.032 1.00 22.86 149 SER B C 1
ATOM 2745 O O . SER B 1 185 ? 1.506 -38.127 -0.106 1.00 23.13 149 SER B O 1
ATOM 2748 N N . GLU B 1 186 ? 3.418 -38.951 -0.956 1.00 21.08 150 GLU B N 1
ATOM 2749 C CA . GLU B 1 186 ? 3.720 -39.710 0.248 1.00 21.13 150 GLU B CA 1
ATOM 2750 C C . GLU B 1 186 ? 3.983 -38.781 1.428 1.00 21.63 150 GLU B C 1
ATOM 2751 O O . GLU B 1 186 ? 3.477 -39.003 2.535 1.00 23.04 150 GLU B O 1
ATOM 2757 N N . LYS B 1 187 ? 4.766 -37.733 1.193 1.00 20.84 151 LYS B N 1
ATOM 2758 C CA . LYS B 1 187 ? 5.109 -36.796 2.253 1.00 21.71 151 LYS B CA 1
ATOM 2759 C C . LYS B 1 187 ? 3.860 -36.114 2.804 1.00 24.62 151 LYS B C 1
ATOM 2760 O O . LYS B 1 187 ? 3.752 -35.875 4.012 1.00 23.64 151 LYS B O 1
ATOM 2766 N N . ALA B 1 188 ? 2.914 -35.817 1.918 1.00 21.07 152 ALA B N 1
ATOM 2767 C CA . ALA B 1 188 ? 1.698 -35.106 2.313 1.00 22.94 152 ALA B CA 1
ATOM 2768 C C . ALA B 1 188 ? 0.683 -36.034 2.973 1.00 26.73 152 ALA B C 1
ATOM 2769 O O . ALA B 1 188 ? -0.340 -35.578 3.493 1.00 28.61 152 ALA B O 1
ATOM 2771 N N . GLY B 1 189 ? 0.956 -37.333 2.949 1.00 20.65 153 GLY B N 1
ATOM 2772 C CA . GLY B 1 189 ? 0.115 -38.279 3.661 1.00 25.22 153 GLY B CA 1
ATOM 2773 C C . GLY B 1 189 ? -0.929 -38.982 2.818 1.00 24.38 153 GLY B C 1
ATOM 2774 O O . GLY B 1 189 ? -1.821 -39.637 3.358 1.00 26.51 153 GLY B O 1
ATOM 2775 N N . ALA B 1 190 ? -0.825 -38.871 1.496 1.00 22.53 154 ALA B N 1
ATOM 2776 C CA . ALA B 1 190 ? -1.766 -39.571 0.623 1.00 21.56 154 ALA B CA 1
ATOM 2777 C C . ALA B 1 190 ? -1.675 -41.085 0.813 1.00 21.05 154 ALA B C 1
ATOM 2778 O O . ALA B 1 190 ? -0.630 -41.609 1.219 1.00 22.32 154 ALA B O 1
ATOM 2780 N N . ASP B 1 191 ? -2.768 -41.781 0.511 1.00 20.46 155 ASP B N 1
ATOM 2781 C CA . ASP B 1 191 ? -2.849 -43.229 0.703 1.00 21.84 155 ASP B CA 1
ATOM 2782 C C . ASP B 1 191 ? -2.612 -44.020 -0.586 1.00 21.06 155 ASP B C 1
ATOM 2783 O O . ASP B 1 191 ? -2.222 -45.198 -0.546 1.00 22.60 155 ASP B O 1
ATOM 2788 N N . PHE B 1 192 ? -2.846 -43.369 -1.723 1.00 21.75 156 PHE B N 1
ATOM 2789 C CA . PHE B 1 192 ? -2.640 -43.969 -3.042 1.00 20.75 156 PHE B CA 1
ATOM 2790 C C . PHE B 1 192 ? -2.092 -42.906 -3.980 1.00 20.81 156 PHE B C 1
ATOM 2791 O O . PHE B 1 192 ? -2.408 -41.717 -3.834 1.00 19.77 156 PHE B O 1
ATOM 2799 N N . VAL B 1 193 ? -1.301 -43.336 -4.958 1.00 20.70 157 VAL B N 1
ATOM 2800 C CA . VAL B 1 193 ? -1.043 -42.527 -6.144 1.00 21.27 157 VAL B CA 1
ATOM 2801 C C . VAL B 1 193 ? -1.778 -43.213 -7.292 1.00 21.23 157 VAL B C 1
ATOM 2802 O O . VAL B 1 193 ? -1.884 -44.445 -7.316 1.00 21.88 157 VAL B O 1
ATOM 2806 N N . LYS B 1 194 ? -2.314 -42.421 -8.222 1.00 18.28 158 LYS B N 1
ATOM 2807 C CA . LYS B 1 194 ? -3.145 -42.944 -9.303 1.00 19.44 158 LYS B CA 1
ATOM 2808 C C . LYS B 1 194 ? -2.634 -42.394 -10.632 1.00 21.57 158 LYS B C 1
ATOM 2809 O O . LYS B 1 194 ? -2.173 -41.252 -10.696 1.00 20.95 158 LYS B O 1
ATOM 2815 N N . THR B 1 195 ? -2.689 -43.200 -11.688 1.00 20.24 159 THR B N 1
ATOM 2816 C CA . THR B 1 195 ? -2.050 -42.793 -12.939 1.00 18.50 159 THR B CA 1
ATOM 2817 C C . THR B 1 195 ? -2.746 -41.629 -13.646 1.00 18.69 159 THR B C 1
ATOM 2818 O O . THR B 1 195 ? -2.081 -40.678 -14.044 1.00 19.56 159 THR B O 1
ATOM 2822 N N . SER B 1 196 ? -4.065 -41.706 -13.823 1.00 19.53 160 SER B N 1
ATOM 2823 C CA . SER B 1 196 ? -4.711 -40.897 -14.868 1.00 20.85 160 SER B CA 1
ATOM 2824 C C . SER B 1 196 ? -6.165 -40.538 -14.594 1.00 21.59 160 SER B C 1
ATOM 2825 O O . SER B 1 196 ? -6.843 -41.206 -13.816 1.00 21.48 160 SER B O 1
ATOM 2828 N N . THR B 1 197 ? -6.659 -39.515 -15.293 1.00 21.16 161 THR B N 1
ATOM 2829 C CA . THR B 1 197 ? -8.068 -39.134 -15.194 1.00 19.13 161 THR B CA 1
ATOM 2830 C C . THR B 1 197 ? -8.907 -39.734 -16.316 1.00 24.32 161 THR B C 1
ATOM 2831 O O . THR B 1 197 ? -10.132 -39.838 -16.198 1.00 23.74 161 THR B O 1
ATOM 2835 N N . GLY B 1 198 ? -8.257 -40.082 -17.421 1.00 26.02 162 GLY B N 1
ATOM 2836 C CA . GLY B 1 198 ? -8.974 -40.504 -18.611 1.00 28.18 162 GLY B CA 1
ATOM 2837 C C . GLY B 1 198 ? -9.278 -39.338 -19.536 1.00 28.04 162 GLY B C 1
ATOM 2838 O O . GLY B 1 198 ? -9.838 -39.535 -20.619 1.00 32.64 162 GLY B O 1
ATOM 2839 N N . TYR B 1 199 ? -8.906 -38.124 -19.122 1.00 24.67 163 TYR B N 1
ATOM 2840 C CA . TYR B 1 199 ? -9.180 -36.924 -19.912 1.00 25.51 163 TYR B CA 1
ATOM 2841 C C . TYR B 1 199 ? -7.941 -36.312 -20.547 1.00 30.61 163 TYR B C 1
ATOM 2842 O O . TYR B 1 199 ? -8.029 -35.271 -21.199 1.00 35.29 163 TYR B O 1
ATOM 2851 N N . SER B 1 200 ? -6.788 -36.951 -20.361 1.00 25.02 164 SER B N 1
ATOM 2852 C CA . SER B 1 200 ? -5.574 -36.449 -20.995 1.00 23.21 164 SER B CA 1
ATOM 2853 C C . SER B 1 200 ? -5.248 -37.309 -22.213 1.00 26.24 164 SER B C 1
ATOM 2854 O O . SER B 1 200 ? -6.104 -38.054 -22.704 1.00 26.75 164 SER B O 1
ATOM 2857 N N . THR B 1 201 ? -4.013 -37.208 -22.695 1.00 24.11 165 THR B N 1
ATOM 2858 C CA . THR B 1 201 ? -3.633 -37.845 -23.961 1.00 27.04 165 THR B CA 1
ATOM 2859 C C . THR B 1 201 ? -3.386 -39.353 -23.880 1.00 28.21 165 THR B C 1
ATOM 2860 O O . THR B 1 201 ? -3.371 -40.044 -24.902 1.00 26.50 165 THR B O 1
ATOM 2864 N N . SER B 1 202 ? -3.175 -39.858 -22.671 1.00 25.61 166 SER B N 1
ATOM 2865 C CA . SER B 1 202 ? -3.035 -41.292 -22.455 1.00 25.60 166 SER B CA 1
ATOM 2866 C C . SER B 1 202 ? -3.353 -41.632 -21.009 1.00 24.67 166 SER B C 1
ATOM 2867 O O . SER B 1 202 ? -3.480 -40.729 -20.169 1.00 23.97 166 SER B O 1
ATOM 2870 N N . GLY B 1 203 ? -3.497 -42.926 -20.730 1.00 22.53 167 GLY B N 1
ATOM 2871 C CA . GLY B 1 203 ? -3.837 -43.393 -19.400 1.00 25.12 167 GLY B CA 1
ATOM 2872 C C . GLY B 1 203 ? -2.728 -44.212 -18.762 1.00 26.00 167 GLY B C 1
ATOM 2873 O O . GLY B 1 203 ? -1.552 -43.851 -18.826 1.00 27.75 167 GLY B O 1
ATOM 2874 N N . ALA B 1 204 ? -3.106 -45.325 -18.143 1.00 24.37 168 ALA B N 1
ATOM 2875 C CA . ALA B 1 204 ? -2.146 -46.164 -17.434 1.00 22.54 168 ALA B CA 1
ATOM 2876 C C . ALA B 1 204 ? -1.164 -46.804 -18.407 1.00 30.32 168 ALA B C 1
ATOM 2877 O O . ALA B 1 204 ? -1.574 -47.338 -19.441 1.00 26.37 168 ALA B O 1
ATOM 2879 N N . LYS B 1 205 ? 0.123 -46.734 -18.071 1.00 27.52 169 LYS B N 1
ATOM 2880 C CA . LYS B 1 205 ? 1.174 -47.418 -18.820 1.00 26.45 169 LYS B CA 1
ATOM 2881 C C . LYS B 1 205 ? 1.955 -48.279 -17.843 1.00 30.78 169 LYS B C 1
ATOM 2882 O O . LYS B 1 205 ? 2.356 -47.803 -16.781 1.00 26.68 169 LYS B O 1
ATOM 2888 N N . VAL B 1 206 ? 2.159 -49.544 -18.203 1.00 31.41 170 VAL B N 1
ATOM 2889 C CA . VAL B 1 206 ? 2.820 -50.509 -17.325 1.00 29.19 170 VAL B CA 1
ATOM 2890 C C . VAL B 1 206 ? 4.142 -49.985 -16.766 1.00 27.98 170 VAL B C 1
ATOM 2891 O O . VAL B 1 206 ? 4.446 -50.163 -15.581 1.00 30.52 170 VAL B O 1
ATOM 2895 N N . GLU B 1 207 ? 4.913 -49.302 -17.606 1.00 29.76 171 GLU B N 1
ATOM 2896 C CA . GLU B 1 207 ? 6.202 -48.768 -17.182 1.00 26.70 171 GLU B CA 1
ATOM 2897 C C . GLU B 1 207 ? 6.057 -47.627 -16.173 1.00 28.23 171 GLU B C 1
ATOM 2898 O O . GLU B 1 207 ? 6.924 -47.449 -15.314 1.00 27.03 171 GLU B O 1
ATOM 2904 N N . ASP B 1 208 ? 4.979 -46.849 -16.281 1.00 25.92 172 ASP B N 1
ATOM 2905 C CA . ASP B 1 208 ? 4.714 -45.791 -15.304 1.00 26.80 172 ASP B CA 1
ATOM 2906 C C . ASP B 1 208 ? 4.257 -46.394 -13.978 1.00 23.75 172 ASP B C 1
ATOM 2907 O O . ASP B 1 208 ? 4.645 -45.920 -12.911 1.00 23.67 172 ASP B O 1
ATOM 2912 N N . VAL B 1 209 ? 3.421 -47.428 -14.054 1.00 24.76 173 VAL B N 1
ATOM 2913 C CA . VAL B 1 209 ? 2.937 -48.110 -12.859 1.00 25.07 173 VAL B CA 1
ATOM 2914 C C . VAL B 1 209 ? 4.121 -48.693 -12.094 1.00 29.86 173 VAL B C 1
ATOM 2915 O O . VAL B 1 209 ? 4.214 -48.536 -10.875 1.00 24.82 173 VAL B O 1
ATOM 2919 N N . LYS B 1 210 ? 5.046 -49.336 -12.806 1.00 26.07 174 LYS B N 1
ATOM 2920 C CA . LYS B 1 210 ? 6.264 -49.842 -12.164 1.00 26.34 174 LYS B CA 1
ATOM 2921 C C . LYS B 1 210 ? 7.048 -48.741 -11.467 1.00 26.12 174 LYS B C 1
ATOM 2922 O O . LYS B 1 210 ? 7.482 -48.908 -10.327 1.00 28.42 174 LYS B O 1
ATOM 2928 N N . LEU B 1 211 ? 7.241 -47.620 -12.158 1.00 24.43 175 LEU B N 1
ATOM 2929 C CA . LEU B 1 211 ? 7.992 -46.501 -11.608 1.00 25.58 175 LEU B CA 1
ATOM 2930 C C . LEU B 1 211 ? 7.327 -45.973 -10.336 1.00 24.26 175 LEU B C 1
ATOM 2931 O O . LEU B 1 211 ? 8.007 -45.696 -9.341 1.00 25.37 175 LEU B O 1
ATOM 2936 N N . MET B 1 212 ? 6.000 -45.845 -10.365 1.00 25.33 176 MET B N 1
ATOM 2937 C CA . MET B 1 212 ? 5.263 -45.371 -9.191 1.00 21.57 176 MET B CA 1
ATOM 2938 C C . MET B 1 212 ? 5.440 -46.339 -8.014 1.00 25.72 176 MET B C 1
ATOM 2939 O O . MET B 1 212 ? 5.745 -45.917 -6.898 1.00 24.54 176 MET B O 1
ATOM 2944 N N . ARG B 1 213 ? 5.251 -47.631 -8.280 1.00 24.19 177 ARG B N 1
ATOM 2945 C CA . ARG B 1 213 ? 5.351 -48.669 -7.248 1.00 27.19 177 ARG B CA 1
ATOM 2946 C C . ARG B 1 213 ? 6.760 -48.735 -6.663 1.00 28.86 177 ARG B C 1
ATOM 2947 O O . ARG B 1 213 ? 6.929 -48.928 -5.459 1.00 27.49 177 ARG B O 1
ATOM 2955 N N . GLU B 1 214 ? 7.774 -48.570 -7.508 1.00 29.21 178 GLU B N 1
ATOM 2956 C CA . GLU B 1 214 ? 9.148 -48.515 -7.010 1.00 29.65 178 GLU B CA 1
ATOM 2957 C C . GLU B 1 214 ? 9.363 -47.287 -6.125 1.00 31.92 178 GLU B C 1
ATOM 2958 O O . GLU B 1 214 ? 10.079 -47.346 -5.125 1.00 28.18 178 GLU B O 1
ATOM 2964 N N . THR B 1 215 ? 8.721 -46.178 -6.476 1.00 24.78 179 THR B N 1
ATOM 2965 C CA . THR B 1 215 ? 8.923 -44.931 -5.742 1.00 23.03 179 THR B CA 1
ATOM 2966 C C . THR B 1 215 ? 8.248 -44.938 -4.365 1.00 26.76 179 THR B C 1
ATOM 2967 O O . THR B 1 215 ? 8.826 -44.452 -3.389 1.00 26.24 179 THR B O 1
ATOM 2971 N N . VAL B 1 216 ? 7.037 -45.489 -4.285 1.00 25.17 180 VAL B N 1
ATOM 2972 C CA . VAL B 1 216 ? 6.293 -45.489 -3.022 1.00 24.67 180 VAL B CA 1
ATOM 2973 C C . VAL B 1 216 ? 6.478 -46.776 -2.233 1.00 25.88 180 VAL B C 1
ATOM 2974 O O . VAL B 1 216 ? 5.991 -46.887 -1.107 1.00 26.22 180 VAL B O 1
ATOM 2978 N N . GLY B 1 217 ? 7.184 -47.740 -2.818 1.00 24.74 181 GLY B N 1
ATOM 2979 C CA . GLY B 1 217 ? 7.367 -49.028 -2.170 1.00 29.62 181 GLY B CA 1
ATOM 2980 C C . GLY B 1 217 ? 6.034 -49.649 -1.800 1.00 29.17 181 GLY B C 1
ATOM 2981 O O . GLY B 1 217 ? 5.081 -49.593 -2.580 1.00 28.16 181 GLY B O 1
ATOM 2982 N N . ASP B 1 218 ? 5.942 -50.222 -0.603 1.00 29.70 182 ASP B N 1
ATOM 2983 C CA . ASP B 1 218 ? 4.673 -50.780 -0.160 1.00 28.16 182 ASP B CA 1
ATOM 2984 C C . ASP B 1 218 ? 3.957 -49.815 0.774 1.00 31.09 182 ASP B C 1
ATOM 2985 O O . ASP B 1 218 ? 3.031 -50.201 1.490 1.00 32.05 182 ASP B O 1
ATOM 2990 N N . ARG B 1 219 ? 4.390 -48.557 0.750 1.00 27.69 183 ARG B N 1
ATOM 2991 C CA . ARG B 1 219 ? 3.940 -47.571 1.729 1.00 28.93 183 ARG B CA 1
ATOM 2992 C C . ARG B 1 219 ? 2.657 -46.851 1.309 1.00 28.91 183 ARG B C 1
ATOM 2993 O O . ARG B 1 219 ? 1.939 -46.313 2.156 1.00 29.24 183 ARG B O 1
ATOM 3001 N N . LEU B 1 220 ? 2.388 -46.833 0.001 1.00 26.05 184 LEU B N 1
ATOM 3002 C CA . LEU B 1 220 ? 1.128 -46.328 -0.545 1.00 24.11 184 LEU B CA 1
ATOM 3003 C C . LEU B 1 220 ? 0.581 -47.364 -1.511 1.00 25.04 184 LEU B C 1
ATOM 3004 O O . LEU B 1 220 ? 1.331 -48.210 -2.020 1.00 26.97 184 LEU B O 1
ATOM 3009 N N . GLY B 1 221 ? -0.718 -47.296 -1.778 1.00 21.15 185 GLY B N 1
ATOM 3010 C CA . GLY B 1 221 ? -1.298 -48.091 -2.843 1.00 21.20 185 GLY B CA 1
ATOM 3011 C C . GLY B 1 221 ? -0.994 -47.441 -4.180 1.00 24.26 185 GLY B C 1
ATOM 3012 O O . GLY B 1 221 ? -0.650 -46.2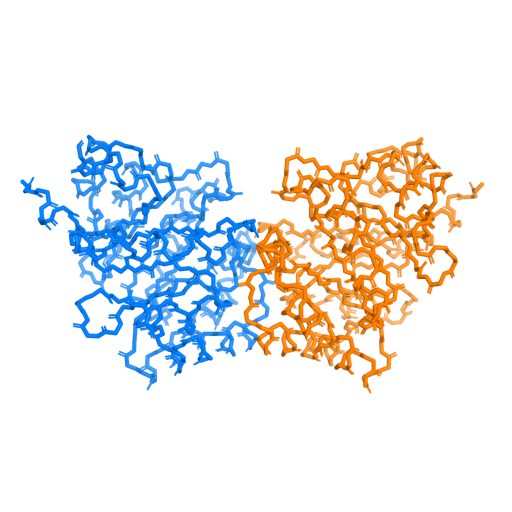52 -4.239 1.00 24.05 185 GLY B O 1
ATOM 3013 N N . VAL B 1 222 ? -1.101 -48.220 -5.252 1.00 23.74 186 VAL B N 1
ATOM 3014 C CA . VAL B 1 222 ? -0.943 -47.693 -6.602 1.00 24.89 186 VAL B CA 1
ATOM 3015 C C . VAL B 1 222 ? -2.171 -48.072 -7.420 1.00 25.75 186 VAL B C 1
ATOM 3016 O O . VAL B 1 222 ? -2.498 -49.257 -7.560 1.00 25.23 186 VAL B O 1
ATOM 3020 N N . LYS B 1 223 ? -2.867 -47.071 -7.955 1.00 21.29 187 LYS B N 1
ATOM 3021 C CA . LYS B 1 223 ? -4.070 -47.343 -8.734 1.00 21.50 187 LYS B CA 1
ATOM 3022 C C . LYS B 1 223 ? -3.830 -47.034 -10.207 1.00 23.21 187 LYS B C 1
ATOM 3023 O O . LYS B 1 223 ? -3.430 -45.925 -10.565 1.00 21.94 187 LYS B O 1
ATOM 3029 N N . ALA B 1 224 ? -4.048 -48.026 -11.066 1.00 22.29 188 ALA B N 1
ATOM 3030 C CA . ALA B 1 224 ? -3.913 -47.820 -12.505 1.00 22.05 188 ALA B CA 1
ATOM 3031 C C . ALA B 1 224 ? -5.280 -47.516 -13.107 1.00 21.02 188 ALA B C 1
ATOM 3032 O O . ALA B 1 224 ? -6.250 -48.227 -12.848 1.00 23.18 188 ALA B O 1
ATOM 3034 N N . SER B 1 225 ? -5.358 -46.475 -13.930 1.00 23.43 189 SER B N 1
ATOM 3035 C CA . SER B 1 225 ? -6.629 -46.087 -14.528 1.00 24.42 189 SER B CA 1
ATOM 3036 C C . SER B 1 225 ? -6.415 -45.491 -15.907 1.00 24.05 189 SER B C 1
ATOM 3037 O O . SER B 1 225 ? -5.355 -44.920 -16.181 1.00 24.87 189 SER B O 1
ATOM 3040 N N . GLY B 1 226 ? -7.429 -45.610 -16.762 1.00 28.44 190 GLY B N 1
ATOM 3041 C CA . GLY B 1 226 ? -7.370 -45.048 -18.098 1.00 29.87 190 GLY B CA 1
ATOM 3042 C C . GLY B 1 226 ? -6.910 -46.063 -19.130 1.00 28.56 190 GLY B C 1
ATOM 3043 O O . GLY B 1 226 ? -5.744 -46.471 -19.127 1.00 28.18 190 GLY B O 1
ATOM 3044 N N . GLY B 1 227 ? -7.826 -46.485 -19.999 1.00 31.15 191 GLY B N 1
ATOM 3045 C CA . GLY B 1 227 ? -7.477 -47.353 -21.114 1.00 33.31 191 GLY B CA 1
ATOM 3046 C C . GLY B 1 227 ? -7.364 -48.841 -20.820 1.00 37.32 191 GLY B C 1
ATOM 3047 O O . GLY B 1 227 ? -6.864 -49.599 -21.650 1.00 34.43 191 GLY B O 1
ATOM 3048 N N . ILE B 1 228 ? -7.818 -49.270 -19.646 1.00 33.24 192 ILE B N 1
ATOM 3049 C CA . ILE B 1 228 ? -7.772 -50.689 -19.296 1.00 28.14 192 ILE B CA 1
ATOM 3050 C C . ILE B 1 228 ? -9.048 -51.371 -19.794 1.00 33.11 192 ILE B C 1
ATOM 3051 O O . ILE B 1 228 ? -10.127 -51.171 -19.232 1.00 32.12 192 ILE B O 1
ATOM 3056 N N . HIS B 1 229 ? -8.921 -52.179 -20.846 1.00 36.25 193 HIS B N 1
ATOM 3057 C CA . HIS B 1 229 ? -10.090 -52.679 -21.579 1.00 35.85 193 HIS B CA 1
ATOM 3058 C C . HIS B 1 229 ? -10.304 -54.190 -21.507 1.00 37.68 193 HIS B C 1
ATOM 3059 O O . HIS B 1 229 ? -11.386 -54.682 -21.833 1.00 38.84 193 HIS B O 1
ATOM 3066 N N . SER B 1 230 ? -9.280 -54.927 -21.094 1.00 37.89 194 SER B N 1
ATOM 3067 C CA . SER B 1 230 ? -9.372 -56.381 -21.098 1.00 44.32 194 SER B CA 1
ATOM 3068 C C . SER B 1 230 ? -8.868 -56.980 -19.799 1.00 42.54 194 SER B C 1
ATOM 3069 O O . SER B 1 230 ? -8.116 -56.341 -19.052 1.00 40.59 194 SER B O 1
ATOM 3072 N N . ARG B 1 231 ? -9.277 -58.217 -19.539 1.00 38.57 195 ARG B N 1
ATOM 3073 C CA . ARG B 1 231 ? -8.785 -58.938 -18.379 1.00 39.62 195 ARG B CA 1
ATOM 3074 C C . ARG B 1 231 ? -7.265 -59.071 -18.444 1.00 40.63 195 ARG B C 1
ATOM 3075 O O . ARG B 1 231 ? -6.580 -59.008 -17.423 1.00 37.48 195 ARG B O 1
ATOM 3083 N N . GLU B 1 232 ? -6.739 -59.232 -19.656 1.00 40.50 196 GLU B N 1
ATOM 3084 C CA . GLU B 1 232 ? -5.298 -59.346 -19.856 1.00 41.83 196 GLU B CA 1
ATOM 3085 C C . GLU B 1 232 ? -4.572 -58.069 -19.442 1.00 36.82 196 GLU B C 1
ATOM 3086 O O . GLU B 1 232 ? -3.530 -58.120 -18.784 1.00 35.53 196 GLU B O 1
ATOM 3092 N N . GLU B 1 233 ? -5.119 -56.925 -19.843 1.00 34.81 197 GLU B N 1
ATOM 3093 C CA . GLU B 1 233 ? -4.513 -55.635 -19.515 1.00 38.16 197 GLU B CA 1
ATOM 3094 C C . GLU B 1 233 ? -4.629 -55.365 -18.018 1.00 29.06 197 GLU B C 1
ATOM 3095 O O . GLU B 1 233 ? -3.722 -54.801 -17.404 1.00 32.33 197 GLU B O 1
ATOM 3101 N N . ALA B 1 234 ? -5.746 -55.781 -17.434 1.00 30.55 198 ALA B N 1
ATOM 3102 C CA . ALA B 1 234 ? -5.957 -55.623 -16.000 1.00 31.68 198 ALA B CA 1
ATOM 3103 C C . ALA B 1 234 ? -4.902 -56.401 -15.218 1.00 35.29 198 ALA B C 1
ATOM 3104 O O . ALA B 1 234 ? -4.285 -55.877 -14.287 1.00 32.51 198 ALA B O 1
ATOM 3106 N N . LEU B 1 235 ? -4.694 -57.658 -15.601 1.00 30.30 199 LEU B N 1
ATOM 3107 C CA . LEU B 1 235 ? -3.689 -58.490 -14.945 1.00 31.46 199 LEU B CA 1
ATOM 3108 C C . LEU B 1 235 ? -2.282 -57.927 -15.131 1.00 29.23 199 LEU B C 1
ATOM 3109 O O . LEU B 1 235 ? -1.437 -58.041 -14.243 1.00 34.49 199 LEU B O 1
ATOM 3114 N N . ALA B 1 236 ? -2.030 -57.306 -16.280 1.00 30.54 200 ALA B N 1
ATOM 3115 C CA . ALA B 1 236 ? -0.713 -56.745 -16.542 1.00 31.06 200 ALA B CA 1
ATOM 3116 C C . ALA B 1 236 ? -0.430 -55.538 -15.648 1.00 30.77 200 ALA B C 1
ATOM 3117 O O . ALA B 1 236 ? 0.706 -55.325 -15.232 1.00 30.62 200 ALA B O 1
ATOM 3119 N N . MET B 1 237 ? -1.462 -54.749 -15.360 1.00 32.45 201 MET B N 1
ATOM 3120 C CA . MET B 1 237 ? -1.307 -53.599 -14.473 1.00 29.11 201 MET B CA 1
ATOM 3121 C C . MET B 1 237 ? -1.026 -54.063 -13.047 1.00 27.26 201 MET B C 1
ATOM 3122 O O . MET B 1 237 ? -0.195 -53.484 -12.344 1.00 27.75 201 MET B O 1
ATOM 3127 N N . ILE B 1 238 ? -1.715 -55.118 -12.628 1.00 28.08 202 ILE B N 1
ATOM 3128 C CA . ILE B 1 238 ? -1.474 -55.704 -11.314 1.00 31.11 202 ILE B CA 1
ATOM 3129 C C . ILE B 1 238 ? -0.035 -56.207 -11.211 1.00 32.22 202 ILE B C 1
ATOM 3130 O O . ILE B 1 238 ? 0.643 -55.978 -10.208 1.00 30.68 202 ILE B O 1
ATOM 3135 N N . ASP B 1 239 ? 0.447 -56.868 -12.259 1.00 35.18 203 ASP B N 1
ATOM 3136 C CA . ASP B 1 239 ? 1.824 -57.360 -12.248 1.00 33.74 203 ASP B CA 1
ATOM 3137 C C . ASP B 1 239 ? 2.857 -56.237 -12.267 1.00 32.19 203 ASP B C 1
ATOM 3138 O O . ASP B 1 239 ? 3.949 -56.388 -11.727 1.00 34.45 203 ASP B O 1
ATOM 3143 N N . ALA B 1 240 ? 2.498 -55.102 -12.861 1.00 32.19 204 ALA B N 1
ATOM 3144 C CA . ALA B 1 240 ? 3.376 -53.936 -12.864 1.00 31.29 204 ALA B CA 1
ATOM 3145 C C . ALA B 1 240 ? 3.441 -53.287 -11.483 1.00 28.43 204 ALA B C 1
ATOM 3146 O O . ALA B 1 240 ? 4.358 -52.507 -11.205 1.00 30.02 204 ALA B O 1
ATOM 3148 N N . GLY B 1 241 ? 2.463 -53.592 -10.630 1.00 27.30 205 GLY B N 1
ATOM 3149 C CA . GLY B 1 241 ? 2.466 -53.071 -9.270 1.00 29.90 205 GLY B CA 1
ATOM 3150 C C . GLY B 1 241 ? 1.176 -52.417 -8.792 1.00 27.43 205 GLY B C 1
ATOM 3151 O O . GLY B 1 241 ? 1.111 -51.889 -7.679 1.00 26.35 205 GLY B O 1
ATOM 3152 N N . ALA B 1 242 ? 0.134 -52.447 -9.613 1.00 25.98 206 ALA B N 1
ATOM 3153 C CA . ALA B 1 242 ? -1.118 -51.805 -9.216 1.00 27.45 206 ALA B CA 1
ATOM 3154 C C . ALA B 1 242 ? -1.851 -52.622 -8.153 1.00 30.24 206 ALA B C 1
ATOM 3155 O O . ALA B 1 242 ? -2.012 -53.834 -8.303 1.00 28.54 206 ALA B O 1
ATOM 3157 N N . SER B 1 243 ? -2.307 -51.961 -7.089 1.00 24.57 207 SER B N 1
ATOM 3158 C CA . SER B 1 243 ? -3.102 -52.634 -6.058 1.00 24.61 207 SER B CA 1
ATOM 3159 C C . SER B 1 243 ? -4.593 -52.281 -6.164 1.00 28.35 207 SER B C 1
ATOM 3160 O O . SER B 1 243 ? -5.429 -52.813 -5.425 1.00 25.35 207 SER B O 1
ATOM 3163 N N . ARG B 1 244 ? -4.921 -51.391 -7.100 1.00 23.11 208 ARG B N 1
ATOM 3164 C CA . ARG B 1 244 ? -6.305 -51.020 -7.374 1.00 22.05 208 ARG B CA 1
ATOM 3165 C C . ARG B 1 244 ? -6.344 -50.565 -8.828 1.00 23.09 208 ARG B C 1
ATOM 3166 O O . ARG B 1 244 ? -5.310 -50.191 -9.382 1.00 23.68 208 ARG B O 1
ATOM 3174 N N . MET B 1 245 ? -7.514 -50.609 -9.457 1.00 23.17 209 MET B N 1
ATOM 3175 C CA . MET B 1 245 ? -7.639 -50.120 -10.824 1.00 23.48 209 MET B CA 1
ATOM 3176 C C . MET B 1 245 ? -8.929 -49.339 -11.010 1.00 23.51 209 MET B C 1
ATOM 3177 O O . MET B 1 245 ? -9.963 -49.673 -10.415 1.00 23.91 209 MET B O 1
ATOM 3182 N N . GLY B 1 246 ? -8.869 -48.288 -11.827 1.00 23.72 210 GLY B N 1
ATOM 3183 C CA . GLY B 1 246 ? -10.072 -47.584 -12.227 1.00 21.93 210 GLY B CA 1
ATOM 3184 C C . GLY B 1 246 ? -10.455 -48.054 -13.617 1.00 27.70 210 GLY B C 1
ATOM 3185 O O . GLY B 1 246 ? -9.662 -47.949 -14.556 1.00 27.48 210 GLY B O 1
ATOM 3186 N N . VAL B 1 247 ? -11.667 -48.580 -13.746 1.00 23.45 211 VAL B N 1
ATOM 3187 C CA . VAL B 1 247 ? -12.084 -49.268 -14.961 1.00 26.34 211 VAL B CA 1
ATOM 3188 C C . VAL B 1 247 ? -13.538 -48.949 -15.282 1.00 26.34 211 VAL B C 1
ATOM 3189 O O . VAL B 1 247 ? -14.378 -48.918 -14.380 1.00 25.34 211 VAL B O 1
ATOM 3193 N N . SER B 1 248 ? -13.832 -48.698 -16.561 1.00 26.22 212 SER B N 1
ATOM 3194 C CA . SER B 1 248 ? -15.209 -48.590 -17.034 1.00 25.87 212 SER B CA 1
ATOM 3195 C C . SER B 1 248 ? -15.684 -49.880 -17.702 1.00 27.18 212 SER B C 1
ATOM 3196 O O . SER B 1 248 ? -16.872 -50.190 -17.689 1.00 28.79 212 SER B O 1
ATOM 3199 N N . ALA B 1 249 ? -14.749 -50.624 -18.285 1.00 33.00 213 ALA B N 1
ATOM 3200 C CA . ALA B 1 249 ? -15.078 -51.840 -19.030 1.00 34.69 213 ALA B CA 1
ATOM 3201 C C . ALA B 1 249 ? -15.124 -53.078 -18.134 1.00 34.59 213 ALA B C 1
ATOM 3202 O O . ALA B 1 249 ? -14.791 -54.185 -18.566 1.00 36.45 213 ALA B O 1
ATOM 3204 N N . THR B 1 250 ? -15.559 -52.879 -16.891 1.00 30.75 214 THR B N 1
ATOM 3205 C CA . THR B 1 250 ? -15.590 -53.923 -15.866 1.00 32.56 214 THR B CA 1
ATOM 3206 C C . THR B 1 250 ? -16.352 -55.189 -16.269 1.00 33.86 214 THR B C 1
ATOM 3207 O O . THR B 1 250 ? -15.910 -56.305 -15.975 1.00 35.09 214 THR B O 1
ATOM 3211 N N . VAL B 1 251 ? -17.492 -55.019 -16.932 1.00 34.58 215 VAL B N 1
ATOM 3212 C CA . VAL B 1 251 ? -18.295 -56.169 -17.336 1.00 37.56 215 VAL B CA 1
ATOM 3213 C C . VAL B 1 251 ? -17.517 -57.064 -18.301 1.00 39.68 215 VAL B C 1
ATOM 3214 O O . VAL B 1 251 ? -17.402 -58.274 -18.080 1.00 38.70 215 VAL B O 1
ATOM 3218 N N . ALA B 1 252 ? -16.979 -56.464 -19.359 1.00 37.93 216 ALA B N 1
ATOM 3219 C CA . ALA B 1 252 ? -16.164 -57.196 -20.327 1.00 42.81 216 ALA B CA 1
ATOM 3220 C C . ALA B 1 252 ? -15.010 -57.907 -19.629 1.00 43.42 216 ALA B C 1
ATOM 3221 O O . ALA B 1 252 ? -14.769 -59.093 -19.849 1.00 44.00 216 ALA B O 1
ATOM 3223 N N . ILE B 1 253 ? -14.313 -57.163 -18.776 1.00 39.97 217 ILE B N 1
ATOM 3224 C CA . ILE B 1 253 ? -13.141 -57.658 -18.058 1.00 39.06 217 ILE B CA 1
ATOM 3225 C C . ILE B 1 253 ? -13.428 -58.865 -17.153 1.00 41.26 217 ILE B C 1
ATOM 3226 O O . ILE B 1 253 ? -12.670 -59.839 -17.153 1.00 43.69 217 ILE B O 1
ATOM 3231 N N . LEU B 1 254 ? -14.516 -58.809 -16.388 1.00 39.47 218 LEU B N 1
ATOM 3232 C CA . LEU B 1 254 ? -14.828 -59.885 -15.441 1.00 44.48 218 LEU B CA 1
ATOM 3233 C C . LEU B 1 254 ? -15.532 -61.084 -16.084 1.00 45.96 218 LEU B C 1
ATOM 3234 O O . LEU B 1 254 ? -15.462 -62.201 -15.568 1.00 47.89 218 LEU B O 1
ATOM 3239 N N . THR B 1 255 ? -16.205 -60.852 -17.205 1.00 45.16 219 THR B N 1
ATOM 3240 C CA . THR B 1 255 ? -16.835 -61.939 -17.949 1.00 49.01 219 THR B CA 1
ATOM 3241 C C . THR B 1 255 ? -15.944 -62.392 -19.105 1.00 53.05 219 THR B C 1
ATOM 3242 O O . THR B 1 255 ? -16.418 -62.638 -20.213 1.00 59.26 219 THR B O 1
#